Protein AF-A0A1Q7VGU2-F1 (afdb_monomer)

Mean predicted aligned error: 17.63 Å

Secondary structure (DSSP, 8-state):
-----HHHHHHHHHHHHHHHHTTTT-----PPPPPPP----------PPPPP--TTSS-HHHHHHHHHHSTT--HHHHHHHHHT-TTS---S--STTTT----THHHHHHHIIIIIIHHHHHHHHHHHHHHHHHHHHHH-SB--SS---S-EEE-S-HHHHHHHHHHHHHHHHHHHHHHHHHHTTTTHHHHHHHHHHHHHHHHHHHHHHHHHHHHHHHHHHHHHHHGGGGS--TTHHHHHHTGGGTSSSSPPP--SS-HHHHHIIIIIIIIIHHHHHHHHHHHH-TTS---HHHHHHHHHHHHHHHHHHHHHHHHHHHIIIIIBTTHHHHHHHSEEEHHHHHHH-HHHHHHHHTT-S------HHHHHHHHHHHHHHHHHHHHTTSPPPPS---HHHHHHHHHHHHHHHHHHHHHHHHHHHHHHHHHHHHHHHHHHTT------PPPPPPP-----------------------

Sequence (474 aa):
MSMVDSSLVRSAVALLAALSFSLVGANASFAQAPAPNAESSSSSSTQIPTPPRTPENTSPAAEAQRQAEQPFNNAPVWREIRSNMPGTTTTTVVGRETNVLIQPQGQTWRTLRNSDISVFGGWALVVLFLVIATFYWVKGTLALHEPPTGRVILRFTWLDRFIHWSTAITFSILAISGLIMLFGKAVLLPLIGYTLFSWLAVLGKNLHNFAGPLFSLCVLMLFFNFVRDNFPGPGDWQWIRHFGGLISKHEPPSGRFNAGEKLWFWGGASMLGIIVSMSGYVLDFPNFDQSRQTMQIAHVIHSIGAVLFMLGAMGHIYMGTLGMAGAYDAMRTGYVDEEWAREHHAYWYNDVKAGRVPVQEADPRVVRRTFVALMVVASFGLAIAKLPPPPPMDDAAKAAAEEKKAKDAAAAEAAKQLQARIEDKVAARYIAEQKAKGIIVTPQMGPTAGGSTDTSKGLSSQPEKTMGHSPAKK

Structure (mmCIF, N/CA/C/O backbone):
data_AF-A0A1Q7VGU2-F1
#
_entry.id   AF-A0A1Q7VGU2-F1
#
loop_
_atom_site.group_PDB
_atom_site.id
_atom_site.type_symbol
_atom_site.label_atom_id
_atom_site.label_alt_id
_atom_site.label_comp_id
_atom_site.label_asym_id
_atom_site.label_entity_id
_atom_site.label_seq_id
_atom_site.pdbx_PDB_ins_code
_atom_site.Cartn_x
_atom_site.Cartn_y
_atom_site.Cartn_z
_atom_site.occupancy
_atom_site.B_iso_or_equiv
_atom_site.auth_seq_id
_atom_site.auth_comp_id
_atom_site.auth_asym_id
_atom_site.auth_atom_id
_atom_site.pdbx_PDB_model_num
ATOM 1 N N . MET A 1 1 ? -28.842 16.045 10.214 1.00 33.09 1 MET A N 1
ATOM 2 C CA . MET A 1 1 ? -28.609 17.049 9.156 1.00 33.09 1 MET A CA 1
ATOM 3 C C . MET A 1 1 ? -28.121 16.299 7.921 1.00 33.09 1 MET A C 1
ATOM 5 O O . MET A 1 1 ? -27.103 15.636 8.017 1.00 33.09 1 MET A O 1
ATOM 9 N N . SER A 1 2 ? -28.916 16.353 6.845 1.00 34.7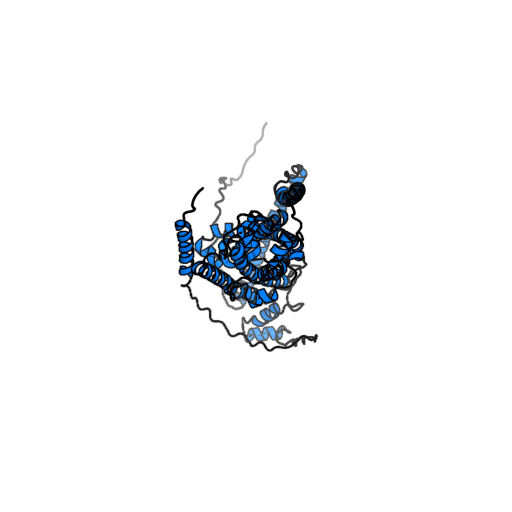2 2 SER A N 1
ATOM 10 C CA . SER A 1 2 ? -28.748 15.740 5.511 1.00 34.72 2 SER A CA 1
ATOM 11 C C . SER A 1 2 ? -28.629 14.206 5.423 1.00 34.72 2 SER A C 1
ATOM 13 O O . SER A 1 2 ? -27.556 13.633 5.599 1.00 34.72 2 SER A O 1
ATOM 15 N N . MET A 1 3 ? -29.753 13.553 5.098 1.00 38.56 3 MET A N 1
ATOM 16 C CA . MET A 1 3 ? -29.785 12.202 4.532 1.00 38.56 3 MET A CA 1
ATOM 17 C C . MET A 1 3 ? -29.084 12.241 3.171 1.00 38.56 3 MET A C 1
ATOM 19 O O . MET A 1 3 ? -29.569 12.886 2.244 1.00 38.56 3 MET A O 1
ATOM 23 N N . VAL A 1 4 ? -27.945 11.564 3.047 1.00 41.25 4 VAL A N 1
ATOM 24 C CA . VAL A 1 4 ? -27.369 11.267 1.734 1.00 41.25 4 VAL A CA 1
ATOM 25 C C . VAL A 1 4 ? -28.285 10.241 1.078 1.00 41.25 4 VAL A C 1
ATOM 27 O O . VAL A 1 4 ? -28.467 9.136 1.586 1.00 41.25 4 VAL A O 1
ATOM 30 N N . ASP A 1 5 ? -28.916 10.658 -0.012 1.00 41.50 5 ASP A N 1
ATOM 31 C CA . ASP A 1 5 ? -29.920 9.900 -0.741 1.00 41.50 5 ASP A CA 1
ATOM 32 C C . ASP A 1 5 ? -29.334 8.561 -1.227 1.00 41.50 5 ASP A C 1
ATOM 34 O O . ASP A 1 5 ? -28.462 8.501 -2.097 1.00 41.50 5 ASP A O 1
ATOM 38 N N . SER A 1 6 ? -29.782 7.460 -0.616 1.00 49.09 6 SER A N 1
ATOM 39 C CA . SER A 1 6 ? -29.300 6.097 -0.891 1.00 49.09 6 SER A CA 1
ATOM 40 C C . SER A 1 6 ? -29.495 5.662 -2.354 1.00 49.09 6 SER A C 1
ATOM 42 O O . SER A 1 6 ? -28.855 4.711 -2.811 1.00 49.09 6 SER A O 1
ATOM 44 N N . SER A 1 7 ? -30.330 6.382 -3.108 1.00 39.56 7 SER A N 1
ATOM 45 C CA . SER A 1 7 ? -30.549 6.195 -4.543 1.00 39.56 7 SER A CA 1
ATOM 46 C C . SER A 1 7 ? -29.338 6.611 -5.394 1.00 39.56 7 SER A C 1
ATOM 48 O O . SER A 1 7 ? -29.015 5.932 -6.371 1.00 39.56 7 SER A O 1
ATOM 50 N N . LEU A 1 8 ? -28.601 7.651 -4.989 1.00 40.78 8 LEU A N 1
ATOM 51 C CA . LEU A 1 8 ? -27.394 8.133 -5.673 1.00 40.78 8 LEU A CA 1
ATOM 52 C C . LEU A 1 8 ? -26.216 7.168 -5.496 1.00 40.78 8 LEU A C 1
ATOM 54 O O . LEU A 1 8 ? -25.493 6.896 -6.452 1.00 40.78 8 LEU A O 1
ATOM 58 N N . VAL A 1 9 ? -26.072 6.576 -4.306 1.00 49.12 9 VAL A N 1
ATOM 59 C CA . VAL A 1 9 ? -25.043 5.556 -4.029 1.00 49.12 9 VAL A CA 1
ATOM 60 C C . VAL A 1 9 ? -25.331 4.270 -4.808 1.00 49.12 9 VAL A C 1
ATOM 62 O O . VAL A 1 9 ? -24.430 3.708 -5.427 1.00 49.12 9 VAL A O 1
ATOM 65 N N . ARG A 1 10 ? -26.598 3.837 -4.860 1.00 45.53 10 ARG A N 1
ATOM 66 C CA . ARG A 1 10 ? -27.017 2.672 -5.660 1.00 45.53 10 ARG A CA 1
ATOM 67 C C . ARG A 1 10 ? -26.816 2.900 -7.160 1.00 45.53 10 ARG A C 1
ATOM 69 O O . ARG A 1 10 ? -26.372 1.989 -7.852 1.00 45.53 10 ARG A O 1
ATOM 76 N N . SER A 1 11 ? -27.063 4.118 -7.643 1.00 41.38 11 SER A N 1
ATOM 77 C CA . SER A 1 11 ? -26.850 4.490 -9.049 1.00 41.38 11 SER A CA 1
ATOM 78 C C . SER A 1 11 ? -25.362 4.567 -9.410 1.00 41.38 11 SER A C 1
ATOM 80 O O . SER A 1 11 ? -24.975 4.107 -10.479 1.00 41.38 11 SER A O 1
ATOM 82 N N . ALA A 1 12 ? -24.507 5.060 -8.507 1.00 40.66 12 ALA A N 1
ATOM 83 C CA . ALA A 1 12 ? -23.056 5.077 -8.700 1.00 40.66 12 ALA A CA 1
ATOM 84 C C . ALA A 1 12 ? -22.450 3.660 -8.721 1.00 40.66 12 ALA A C 1
ATOM 86 O O . ALA A 1 12 ? -21.598 3.366 -9.560 1.00 40.66 12 ALA A O 1
ATOM 87 N N . VAL A 1 13 ? -22.931 2.760 -7.855 1.00 49.84 13 VAL A N 1
ATOM 88 C CA . VAL A 1 13 ? -22.528 1.341 -7.839 1.00 49.84 13 VAL A CA 1
ATOM 89 C C . VAL A 1 13 ? -23.009 0.611 -9.099 1.00 49.84 13 VAL A C 1
ATOM 91 O O . VAL A 1 13 ? -22.247 -0.157 -9.683 1.00 49.84 13 VAL A O 1
ATOM 94 N N . ALA A 1 14 ? -24.226 0.892 -9.576 1.00 40.41 14 ALA A N 1
ATOM 95 C CA . ALA A 1 14 ? -24.746 0.320 -10.819 1.00 40.41 14 ALA A CA 1
ATOM 96 C C . ALA A 1 14 ? -23.993 0.824 -12.066 1.00 40.41 14 ALA A C 1
ATOM 98 O O . ALA A 1 14 ? -23.718 0.039 -12.972 1.00 40.41 14 ALA A O 1
ATOM 99 N N . LEU A 1 15 ? -23.595 2.102 -12.097 1.00 36.03 15 LEU A N 1
ATOM 100 C CA . LEU A 1 15 ? -22.803 2.672 -13.191 1.00 36.03 15 LEU A CA 1
ATOM 101 C C . LEU A 1 15 ? -21.383 2.074 -13.233 1.00 36.03 15 LEU A C 1
ATOM 103 O O . LEU A 1 15 ? -20.884 1.746 -14.308 1.00 36.03 15 LEU A O 1
ATOM 107 N N . LEU A 1 16 ? -20.762 1.847 -12.069 1.00 41.06 16 LEU A N 1
ATOM 108 C CA . LEU A 1 16 ? -19.465 1.164 -11.949 1.00 41.06 16 LEU A CA 1
ATOM 109 C C . LEU A 1 16 ? -19.549 -0.325 -12.333 1.00 41.06 16 LEU A C 1
ATOM 111 O O . LEU A 1 16 ? -18.651 -0.840 -13.002 1.00 41.06 16 LEU A O 1
ATOM 115 N N . ALA A 1 17 ? -20.644 -1.010 -11.994 1.00 38.41 17 ALA A N 1
ATOM 116 C CA . ALA A 1 17 ? -20.893 -2.388 -12.421 1.00 38.41 17 ALA A CA 1
ATOM 117 C C . ALA A 1 17 ? -21.135 -2.498 -13.942 1.00 38.41 17 ALA A C 1
ATOM 119 O O . ALA A 1 17 ? -20.629 -3.421 -14.579 1.00 38.41 17 ALA A O 1
ATOM 120 N N . ALA A 1 18 ? -21.825 -1.528 -14.552 1.00 34.69 18 ALA A N 1
ATOM 121 C CA . ALA A 1 18 ? -22.058 -1.488 -15.999 1.00 34.69 18 ALA A CA 1
ATOM 122 C C . ALA A 1 18 ? -20.774 -1.209 -16.806 1.00 34.69 18 ALA A C 1
ATOM 124 O O . ALA A 1 18 ? -20.560 -1.806 -17.861 1.00 34.69 18 ALA A O 1
ATOM 125 N N . LEU A 1 19 ? -19.867 -0.374 -16.284 1.00 36.09 19 LEU A N 1
ATOM 126 C CA . LEU A 1 19 ? -18.527 -0.174 -16.858 1.00 36.09 19 LEU A CA 1
ATOM 127 C C . LEU A 1 19 ? -17.636 -1.424 -16.748 1.00 36.09 19 LEU A C 1
ATOM 129 O O . LEU A 1 19 ? -16.747 -1.614 -17.576 1.00 36.09 19 LEU A O 1
ATOM 133 N N . SER A 1 20 ? -17.911 -2.305 -15.783 1.00 38.78 20 SER A N 1
ATOM 134 C CA . SER A 1 20 ? -17.194 -3.575 -15.596 1.00 38.78 20 SER A CA 1
ATOM 135 C C . SER A 1 20 ? -17.646 -4.664 -16.581 1.00 38.78 20 SER A C 1
ATOM 137 O O . SER A 1 20 ? -16.865 -5.549 -16.923 1.00 38.78 20 SER A O 1
ATOM 139 N N . PHE A 1 21 ? -18.890 -4.598 -17.070 1.00 33.72 21 PHE A N 1
ATOM 140 C CA . PHE A 1 21 ? -19.467 -5.621 -17.953 1.00 33.72 21 PHE A CA 1
ATOM 141 C C . PHE A 1 21 ? -19.114 -5.433 -19.438 1.00 33.72 21 PHE A C 1
ATOM 143 O O . PHE A 1 21 ? -19.123 -6.394 -20.205 1.00 33.72 21 PHE A O 1
ATOM 150 N N . SER A 1 22 ? -18.719 -4.225 -19.846 1.00 31.89 22 SER A N 1
ATOM 151 C CA . SER A 1 22 ? -18.336 -3.926 -21.236 1.00 31.89 22 SER A CA 1
ATOM 152 C C . SER A 1 22 ? -16.909 -4.367 -21.605 1.00 31.89 22 SER A C 1
ATOM 154 O O . SER A 1 22 ? -16.522 -4.265 -22.766 1.00 31.89 22 SER A O 1
ATOM 156 N N . LEU A 1 23 ? -16.122 -4.888 -20.651 1.00 36.41 23 LEU A N 1
ATOM 157 C CA . LEU A 1 23 ? -14.747 -5.361 -20.885 1.00 36.41 23 LEU A CA 1
ATOM 158 C C . LEU A 1 23 ? -14.625 -6.878 -21.133 1.00 36.41 23 LEU A C 1
ATOM 160 O O . LEU A 1 23 ? -13.518 -7.382 -21.297 1.00 36.41 23 LEU A O 1
ATOM 164 N N . VAL A 1 24 ? -15.741 -7.612 -21.195 1.00 37.97 24 VAL A N 1
ATOM 165 C CA . VAL A 1 24 ? -15.755 -9.079 -21.396 1.00 37.97 24 VAL A CA 1
ATOM 166 C C . VAL A 1 24 ? -15.668 -9.477 -22.890 1.00 37.97 24 VAL A C 1
ATOM 168 O O . VAL A 1 24 ? -15.544 -10.650 -23.225 1.00 37.97 24 VAL A O 1
ATOM 171 N N . GLY A 1 25 ? -15.671 -8.512 -23.818 1.00 30.89 25 GLY A N 1
ATOM 172 C CA . GLY A 1 25 ? -15.822 -8.764 -25.260 1.00 30.89 25 GLY A CA 1
ATOM 173 C C . GLY A 1 25 ? -14.557 -8.870 -26.125 1.00 30.89 25 GLY A C 1
ATOM 174 O O . GLY A 1 25 ? -14.699 -8.999 -27.337 1.00 30.89 25 GLY A O 1
ATOM 175 N N . ALA A 1 26 ? -13.337 -8.810 -25.581 1.00 28.91 26 ALA A N 1
ATOM 176 C CA . ALA A 1 26 ? -12.110 -8.809 -26.393 1.00 28.91 26 ALA A CA 1
ATOM 177 C C . ALA A 1 26 ? -11.169 -9.977 -26.050 1.00 28.91 26 ALA A C 1
ATOM 179 O O . ALA A 1 26 ? -10.075 -9.789 -25.524 1.00 28.91 26 ALA A O 1
ATOM 180 N N . ASN A 1 27 ? -11.590 -11.202 -26.374 1.00 32.66 27 ASN A N 1
ATOM 181 C CA . ASN A 1 27 ? -10.693 -12.356 -26.426 1.00 32.66 27 ASN A CA 1
ATOM 182 C C . ASN A 1 27 ? -9.831 -12.276 -27.694 1.00 32.66 27 ASN A C 1
ATOM 184 O O . ASN A 1 27 ? -10.250 -12.712 -28.764 1.00 32.66 27 ASN A O 1
ATOM 188 N N . ALA A 1 28 ? -8.616 -11.742 -27.577 1.00 30.23 28 ALA A N 1
ATOM 189 C CA . ALA A 1 28 ? -7.559 -11.994 -28.551 1.00 30.23 28 ALA A CA 1
ATOM 190 C C . ALA A 1 28 ? -6.714 -13.170 -28.048 1.00 30.23 28 ALA A C 1
ATOM 192 O O . ALA A 1 28 ? -5.918 -13.037 -27.119 1.00 30.23 28 ALA A O 1
ATOM 193 N N . SER A 1 29 ? -6.927 -14.340 -28.648 1.00 29.83 29 SER A N 1
ATOM 194 C CA . SER A 1 29 ? -6.096 -15.525 -28.461 1.00 29.83 29 SER A CA 1
ATOM 195 C C . SER A 1 29 ? -4.647 -15.217 -28.847 1.00 29.83 29 SER A C 1
ATOM 197 O O . SER A 1 29 ? -4.351 -14.998 -30.019 1.00 29.83 29 SER A O 1
ATOM 199 N N . PHE A 1 30 ? -3.733 -15.245 -27.879 1.00 31.59 30 PHE A N 1
ATOM 200 C CA . PHE A 1 30 ? -2.300 -15.335 -28.149 1.00 31.59 30 PHE A CA 1
ATOM 201 C C . PHE A 1 30 ? -1.831 -16.740 -27.783 1.00 31.59 30 PHE A C 1
ATOM 203 O O . PHE A 1 30 ? -1.809 -17.125 -26.617 1.00 31.59 30 PHE A O 1
ATOM 210 N N . ALA A 1 31 ? -1.512 -17.521 -28.815 1.00 27.08 31 ALA A N 1
ATOM 211 C CA . ALA A 1 31 ? -0.966 -18.861 -28.687 1.00 27.08 31 ALA A CA 1
ATOM 212 C C . ALA A 1 31 ? 0.393 -18.817 -27.968 1.00 27.08 31 ALA A C 1
ATOM 214 O O . ALA A 1 31 ? 1.316 -18.114 -28.381 1.00 27.08 31 ALA A O 1
ATOM 215 N N . GLN A 1 32 ? 0.496 -19.581 -26.886 1.00 28.17 32 GLN A N 1
ATOM 216 C CA . GLN A 1 32 ? 1.708 -19.780 -26.105 1.00 28.17 32 GLN A CA 1
ATOM 217 C C . GLN A 1 32 ? 2.558 -20.871 -26.765 1.00 28.17 32 GLN A C 1
ATOM 219 O O . GLN A 1 32 ? 2.088 -21.989 -26.967 1.00 28.17 32 GLN A O 1
ATOM 224 N N . ALA A 1 33 ? 3.806 -20.557 -27.118 1.00 26.58 33 ALA A N 1
ATOM 225 C CA . ALA A 1 33 ? 4.782 -21.585 -27.477 1.00 26.58 33 ALA A CA 1
ATOM 226 C C . ALA A 1 33 ? 5.185 -22.378 -26.213 1.00 26.58 33 ALA A C 1
ATOM 228 O O . ALA A 1 33 ? 5.214 -21.788 -25.126 1.00 26.58 33 ALA A O 1
ATOM 229 N N . PRO A 1 34 ? 5.495 -23.686 -26.311 1.00 28.33 34 PRO A N 1
ATOM 230 C CA . PRO A 1 34 ? 5.718 -24.521 -25.136 1.00 28.33 34 PRO A CA 1
ATOM 231 C C . PRO A 1 34 ? 7.007 -24.113 -24.417 1.00 28.33 34 PRO A C 1
ATOM 233 O O . PRO A 1 34 ? 8.055 -23.951 -25.044 1.00 28.33 34 PRO A O 1
ATOM 236 N N . ALA A 1 35 ? 6.932 -23.972 -23.095 1.00 28.20 35 ALA A N 1
ATOM 237 C CA . ALA A 1 35 ? 8.102 -23.827 -22.238 1.00 28.20 35 ALA A CA 1
ATOM 238 C C . ALA A 1 35 ? 8.867 -25.164 -22.157 1.00 28.20 35 ALA A C 1
ATOM 240 O O . ALA A 1 35 ? 8.226 -26.211 -22.042 1.00 28.20 35 ALA A O 1
ATOM 241 N N . PRO A 1 36 ? 10.212 -25.171 -22.186 1.00 31.72 36 PRO A N 1
ATOM 242 C CA . PRO A 1 36 ? 10.970 -26.374 -21.881 1.00 31.72 36 PRO A CA 1
ATOM 243 C C . PRO A 1 36 ? 10.947 -26.648 -20.369 1.00 31.72 36 PRO A C 1
ATOM 245 O O . PRO A 1 36 ? 11.027 -25.731 -19.550 1.00 31.72 36 PRO A O 1
ATOM 248 N N . ASN A 1 37 ? 10.805 -27.930 -20.036 1.00 31.30 37 ASN A N 1
ATOM 249 C CA . ASN A 1 37 ? 10.629 -28.478 -18.693 1.00 31.30 37 ASN A CA 1
ATOM 250 C C . ASN A 1 37 ? 11.722 -28.038 -17.706 1.00 31.30 37 ASN A C 1
ATOM 252 O O . ASN A 1 37 ? 12.911 -28.067 -18.018 1.00 31.30 37 ASN A O 1
ATOM 256 N N . ALA A 1 38 ? 11.300 -27.693 -16.489 1.00 29.03 38 ALA A N 1
ATOM 257 C CA . ALA A 1 38 ? 12.180 -27.477 -15.351 1.00 29.03 38 ALA A CA 1
ATOM 258 C C . ALA A 1 38 ? 12.454 -28.816 -14.652 1.00 29.03 38 ALA A C 1
ATOM 260 O O . ALA A 1 38 ? 11.557 -29.381 -14.027 1.00 29.03 38 ALA A O 1
ATOM 261 N N . GLU A 1 39 ? 13.692 -29.300 -14.726 1.00 27.50 39 GLU A N 1
ATOM 262 C CA . GLU A 1 39 ? 14.212 -30.272 -13.764 1.00 27.50 39 GLU A CA 1
ATOM 263 C C . GLU A 1 39 ? 14.923 -29.537 -12.624 1.00 27.50 39 GLU A C 1
ATOM 265 O O . GLU A 1 39 ? 15.726 -28.623 -12.823 1.00 27.50 39 GLU A O 1
ATOM 270 N N . SER A 1 40 ? 14.582 -29.941 -11.406 1.00 35.59 40 SER A N 1
ATOM 271 C CA . SER A 1 40 ? 15.154 -29.482 -10.148 1.00 35.59 40 SER A CA 1
ATOM 272 C C . SER A 1 40 ? 16.602 -29.943 -9.982 1.00 35.59 40 SER A C 1
ATOM 274 O O . SER A 1 40 ? 16.865 -31.141 -10.068 1.00 35.59 40 SER A O 1
ATOM 276 N N . SER A 1 41 ? 17.515 -29.054 -9.588 1.00 28.73 41 SER A N 1
ATOM 277 C CA . SER A 1 41 ? 18.634 -29.458 -8.730 1.00 28.73 41 SER A CA 1
ATOM 278 C C . SER A 1 41 ? 19.204 -28.303 -7.904 1.00 28.73 41 SER A C 1
ATOM 280 O O . SER A 1 41 ? 19.129 -27.125 -8.244 1.00 28.73 41 SER A O 1
ATOM 282 N N . SER A 1 42 ? 19.674 -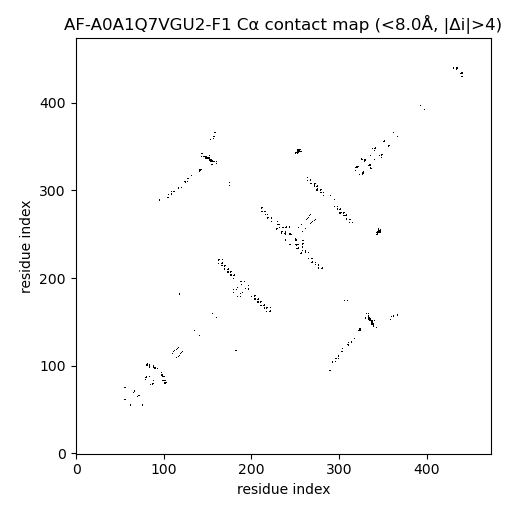28.715 -6.736 1.00 27.38 42 SER A N 1
ATOM 283 C CA . SER A 1 42 ? 20.076 -27.998 -5.537 1.00 27.38 42 SER A CA 1
ATOM 284 C C . SER A 1 42 ? 21.357 -27.173 -5.658 1.00 27.38 42 SER A C 1
ATOM 286 O O . SER A 1 42 ? 22.243 -27.453 -6.457 1.00 27.38 42 SER A O 1
ATOM 288 N N . SER A 1 43 ? 21.483 -26.222 -4.736 1.00 36.12 43 SER A N 1
ATOM 289 C CA . SER A 1 43 ? 22.690 -25.474 -4.395 1.00 36.12 43 SER A CA 1
ATOM 290 C C . SER A 1 43 ? 23.914 -26.359 -4.118 1.00 36.12 43 SER A C 1
ATOM 292 O O . SER A 1 43 ? 23.955 -27.071 -3.114 1.00 36.12 43 SER A O 1
ATOM 294 N N . SER A 1 44 ? 24.957 -26.204 -4.928 1.00 27.06 44 SER A N 1
ATOM 295 C CA . SER A 1 44 ? 26.351 -26.422 -4.536 1.00 27.06 44 SER A CA 1
ATOM 296 C C . SER A 1 44 ? 27.267 -25.657 -5.492 1.00 27.06 44 SER A C 1
ATOM 298 O O . SER A 1 44 ? 27.100 -25.671 -6.709 1.00 27.06 44 SER A O 1
ATOM 300 N N . SER A 1 45 ? 28.228 -24.931 -4.925 1.00 38.62 45 SER A N 1
ATOM 301 C CA . SER A 1 45 ? 29.287 -24.246 -5.657 1.00 38.62 45 SER A CA 1
ATOM 302 C C . SER A 1 45 ? 30.080 -25.256 -6.484 1.00 38.62 45 SER A C 1
ATOM 304 O O . SER A 1 45 ? 30.894 -26.004 -5.950 1.00 38.62 45 SER A O 1
ATOM 306 N N . THR A 1 46 ? 29.844 -25.286 -7.787 1.00 28.30 46 THR A N 1
ATOM 307 C CA . THR A 1 46 ? 30.714 -25.941 -8.762 1.00 28.30 46 THR A CA 1
ATOM 308 C C . THR A 1 46 ? 30.846 -24.971 -9.923 1.00 28.30 46 THR A C 1
ATOM 310 O O . THR A 1 46 ? 29.841 -24.441 -10.396 1.00 28.30 46 THR A O 1
ATOM 313 N N . GLN A 1 47 ? 32.083 -24.676 -10.330 1.00 33.38 47 GLN A N 1
ATOM 314 C CA . GLN A 1 47 ? 32.367 -23.974 -11.579 1.00 33.38 47 GLN A CA 1
ATOM 315 C C . GLN A 1 47 ? 31.487 -24.568 -12.679 1.00 33.38 47 GLN A C 1
ATOM 317 O O . GLN A 1 47 ? 31.651 -25.732 -13.040 1.00 33.38 47 GLN A O 1
ATOM 322 N N . ILE A 1 48 ? 30.544 -23.777 -13.192 1.00 30.97 48 ILE A N 1
ATOM 323 C CA . ILE A 1 48 ? 29.813 -24.153 -14.397 1.00 30.97 48 ILE A CA 1
ATOM 324 C C . ILE A 1 48 ? 30.874 -24.228 -15.502 1.00 30.97 48 ILE A C 1
ATOM 326 O O . ILE A 1 48 ? 31.582 -23.234 -15.708 1.00 30.97 48 ILE A O 1
ATOM 330 N N . PRO A 1 49 ? 31.047 -25.380 -16.172 1.00 35.41 49 PRO A N 1
ATOM 331 C CA . PRO A 1 49 ? 32.051 -25.524 -17.208 1.00 35.41 49 PRO A CA 1
ATOM 332 C C . PRO A 1 49 ? 31.799 -24.468 -18.275 1.00 35.41 49 PRO A C 1
ATOM 334 O O . PRO A 1 49 ? 30.678 -24.310 -18.761 1.00 35.41 49 PRO A O 1
ATOM 337 N N . THR A 1 50 ? 32.848 -23.737 -18.635 1.00 42.16 50 THR A N 1
ATOM 338 C CA . THR A 1 50 ? 32.858 -22.913 -19.838 1.00 42.16 50 THR A CA 1
ATOM 339 C C . THR A 1 50 ? 32.386 -23.799 -20.995 1.00 42.16 50 THR A C 1
ATOM 341 O O . THR A 1 50 ? 33.012 -24.839 -21.221 1.00 42.16 50 THR A O 1
ATOM 344 N N . PRO A 1 51 ? 31.305 -23.465 -21.728 1.00 37.25 51 PRO A N 1
ATOM 345 C CA . PRO A 1 51 ? 31.056 -24.160 -22.978 1.00 37.25 51 PRO A CA 1
ATOM 346 C C . PRO A 1 51 ? 32.311 -23.980 -23.848 1.00 37.25 51 PRO A C 1
ATOM 348 O O . PRO A 1 51 ? 32.870 -22.876 -23.876 1.00 37.25 51 PRO A O 1
ATOM 351 N N . PRO A 1 52 ? 32.811 -25.038 -24.507 1.00 36.50 52 PRO A N 1
ATOM 352 C CA . PRO A 1 52 ? 34.009 -24.931 -25.325 1.00 36.50 52 PRO A CA 1
ATOM 353 C C . PRO A 1 52 ? 33.811 -23.821 -26.356 1.00 36.50 52 PRO A C 1
ATOM 355 O O . PRO A 1 52 ? 32.726 -23.705 -26.929 1.00 36.50 52 PRO A O 1
ATOM 358 N N . ARG A 1 53 ? 34.856 -23.026 -26.621 1.00 43.44 53 ARG A N 1
ATOM 359 C CA . ARG A 1 53 ? 34.900 -22.173 -27.815 1.00 43.44 53 ARG A CA 1
ATOM 360 C C . ARG A 1 53 ? 34.658 -23.078 -29.022 1.00 43.44 53 ARG A C 1
ATOM 362 O O . ARG A 1 53 ? 35.540 -23.847 -29.395 1.00 43.44 53 ARG A O 1
ATOM 369 N N . THR A 1 54 ? 33.462 -23.048 -29.596 1.00 41.50 54 THR A N 1
ATOM 370 C CA . THR A 1 54 ? 33.176 -23.807 -30.808 1.00 41.50 54 THR A CA 1
ATOM 371 C C . THR A 1 54 ? 33.876 -23.141 -31.999 1.00 41.50 54 THR A C 1
ATOM 373 O O . THR A 1 54 ? 34.021 -21.916 -32.023 1.00 41.50 54 THR A O 1
ATOM 376 N N . PRO A 1 55 ? 34.299 -23.919 -33.012 1.00 45.75 55 PRO A N 1
ATOM 377 C CA . PRO A 1 55 ? 34.964 -23.412 -34.220 1.00 45.75 55 PRO A CA 1
ATOM 378 C C . PRO A 1 55 ? 34.094 -22.466 -35.071 1.00 45.75 55 PRO A C 1
ATOM 380 O O . PRO A 1 55 ? 34.550 -21.952 -36.088 1.00 45.75 55 PRO A O 1
ATOM 383 N N . GLU A 1 56 ? 32.849 -22.204 -34.663 1.00 46.34 56 GLU A N 1
ATOM 384 C CA . GLU A 1 56 ? 31.934 -21.320 -35.376 1.00 46.34 56 GLU A CA 1
ATOM 385 C C . GLU A 1 56 ? 32.386 -19.849 -35.407 1.00 46.34 56 GLU A C 1
ATOM 387 O O . GLU A 1 56 ? 32.018 -19.189 -36.355 1.00 46.34 56 GLU A O 1
ATOM 392 N N . ASN A 1 57 ? 33.207 -19.294 -34.506 1.00 50.56 57 ASN A N 1
ATOM 393 C CA . ASN A 1 57 ? 33.514 -17.838 -34.541 1.00 50.56 57 ASN A CA 1
ATOM 394 C C . ASN A 1 57 ? 35.006 -17.461 -34.452 1.00 50.56 57 ASN A C 1
ATOM 396 O O . ASN A 1 57 ? 35.334 -16.320 -34.149 1.00 50.56 57 ASN A O 1
ATOM 400 N N . THR A 1 58 ? 35.941 -18.377 -34.712 1.00 54.75 58 THR A N 1
ATOM 401 C CA . THR A 1 58 ? 37.366 -18.124 -34.411 1.00 54.75 58 THR A CA 1
ATOM 402 C C . THR A 1 58 ? 38.262 -17.754 -35.591 1.00 54.75 58 THR A C 1
ATOM 404 O O . THR A 1 58 ? 39.409 -17.382 -35.345 1.00 54.75 58 THR A O 1
ATOM 407 N N . SER A 1 59 ? 37.806 -17.798 -36.852 1.00 61.91 59 SER A N 1
ATOM 408 C CA . SER A 1 59 ? 38.647 -17.346 -37.972 1.00 61.91 59 SER A CA 1
ATOM 409 C C . SER A 1 59 ? 37.878 -16.581 -39.057 1.00 61.91 59 SER A C 1
ATOM 411 O O . SER A 1 59 ? 36.777 -16.994 -39.433 1.00 61.91 59 SER A O 1
ATOM 413 N N . PRO A 1 60 ? 38.480 -15.518 -39.635 1.00 63.38 60 PRO A N 1
ATOM 414 C CA . PRO A 1 60 ? 37.942 -14.840 -40.816 1.00 63.38 60 PRO A CA 1
ATOM 415 C C . PRO A 1 60 ? 37.627 -15.799 -41.976 1.00 63.38 60 PRO A C 1
ATOM 417 O O . PRO A 1 60 ? 36.708 -15.555 -42.751 1.00 63.38 60 PRO A O 1
ATOM 420 N N . ALA A 1 61 ? 38.354 -16.918 -42.074 1.00 67.12 61 ALA A N 1
ATOM 421 C CA . ALA A 1 61 ? 38.123 -17.955 -43.076 1.00 67.12 61 ALA A CA 1
ATOM 422 C C . ALA A 1 61 ? 36.826 -18.746 -42.826 1.00 67.12 61 ALA A C 1
ATOM 424 O O . ALA A 1 61 ? 36.063 -18.981 -43.760 1.00 67.12 61 ALA A O 1
ATOM 425 N N . ALA A 1 62 ? 36.539 -19.113 -41.573 1.00 68.06 62 ALA A N 1
ATOM 426 C CA . ALA A 1 62 ? 35.297 -19.795 -41.213 1.00 68.06 62 ALA A CA 1
ATOM 427 C C . ALA A 1 62 ? 34.074 -18.882 -41.406 1.00 68.06 62 ALA A C 1
ATOM 429 O O . ALA A 1 62 ? 33.014 -19.340 -41.833 1.00 68.06 62 ALA A O 1
ATOM 430 N N . GLU A 1 63 ? 34.221 -17.583 -41.132 1.00 68.56 63 GLU A N 1
ATOM 431 C CA . GLU A 1 63 ? 33.170 -16.594 -41.380 1.00 68.56 63 GLU A CA 1
ATOM 432 C C . GLU A 1 63 ? 32.925 -16.371 -42.879 1.00 68.56 63 GLU A C 1
ATOM 434 O O . GLU A 1 63 ? 31.772 -16.372 -43.313 1.00 68.56 63 GLU A O 1
ATOM 439 N N . ALA A 1 64 ? 33.988 -16.278 -43.685 1.00 71.62 64 ALA A N 1
ATOM 440 C CA . ALA A 1 64 ? 33.887 -16.175 -45.141 1.00 71.62 64 ALA A CA 1
ATOM 441 C C . ALA A 1 64 ? 33.201 -17.401 -45.767 1.00 71.62 64 ALA A C 1
ATOM 443 O O . ALA A 1 64 ? 32.323 -17.247 -46.617 1.00 71.62 64 ALA A O 1
ATOM 444 N N . GLN A 1 65 ? 33.541 -18.611 -45.311 1.00 75.31 65 GLN A N 1
ATOM 445 C CA . GLN A 1 65 ? 32.904 -19.840 -45.788 1.00 75.31 65 GLN A CA 1
ATOM 446 C C . GLN A 1 65 ? 31.412 -19.888 -45.427 1.00 75.31 65 GLN A C 1
ATOM 448 O O . GLN A 1 65 ? 30.581 -20.211 -46.274 1.00 75.31 65 GLN A O 1
ATOM 453 N N . ARG A 1 66 ? 31.034 -19.474 -44.212 1.00 71.56 66 ARG A N 1
ATOM 454 C CA . ARG A 1 66 ? 29.616 -19.380 -43.834 1.00 71.56 66 ARG A CA 1
ATOM 455 C C . ARG A 1 66 ? 28.844 -18.358 -44.648 1.00 71.56 66 ARG A C 1
ATOM 457 O O . ARG A 1 66 ? 27.698 -18.623 -44.983 1.00 71.56 66 ARG A O 1
ATOM 464 N N . GLN A 1 67 ? 29.428 -17.203 -44.961 1.00 77.69 67 GLN A N 1
ATOM 465 C CA . GLN A 1 67 ? 28.747 -16.224 -45.812 1.00 77.69 67 GLN A CA 1
ATOM 466 C C . GLN A 1 67 ? 28.548 -16.737 -47.244 1.00 77.69 67 GLN A C 1
ATOM 468 O O . GLN A 1 67 ? 27.594 -16.318 -47.897 1.00 77.69 67 GLN A O 1
ATOM 473 N N . ALA A 1 68 ? 29.404 -17.653 -47.712 1.00 81.75 68 ALA A N 1
ATOM 474 C CA . ALA A 1 68 ? 29.229 -18.329 -48.994 1.00 81.75 68 ALA A CA 1
ATOM 475 C C . ALA A 1 68 ? 28.099 -19.378 -48.957 1.00 81.75 68 ALA A C 1
ATOM 477 O O . ALA A 1 68 ? 27.314 -19.452 -49.898 1.00 81.75 68 ALA A O 1
ATOM 478 N N . GLU A 1 69 ? 27.986 -20.161 -47.878 1.00 84.94 69 GLU A N 1
ATOM 479 C CA . GLU A 1 69 ? 26.961 -21.212 -47.732 1.00 84.94 69 GLU A CA 1
ATOM 480 C C . GLU A 1 69 ? 25.589 -20.672 -47.281 1.00 84.94 69 GLU A C 1
ATOM 482 O O . GLU A 1 69 ? 24.545 -21.174 -47.694 1.00 84.94 69 GLU A O 1
ATOM 487 N N . GLN A 1 70 ? 25.576 -19.649 -46.424 1.00 81.50 70 GLN A N 1
ATOM 488 C CA . GLN A 1 70 ? 24.385 -19.042 -45.823 1.00 81.50 70 GLN A CA 1
ATOM 489 C C . GLN A 1 70 ? 24.475 -17.510 -45.888 1.00 81.50 70 GLN A C 1
ATOM 491 O O . GLN A 1 70 ? 24.674 -16.840 -44.863 1.00 81.50 70 GLN A O 1
ATOM 496 N N . PRO A 1 71 ? 24.333 -16.922 -47.089 1.00 78.56 71 PRO A N 1
ATOM 497 C CA . PRO A 1 71 ? 24.399 -15.479 -47.249 1.00 78.56 71 PRO A CA 1
ATOM 498 C C . PRO A 1 71 ? 23.345 -14.791 -46.368 1.00 78.56 71 PRO A C 1
ATOM 500 O O . PRO A 1 71 ? 22.205 -15.240 -46.260 1.00 78.56 71 PRO A O 1
ATOM 503 N N . PHE A 1 72 ? 23.744 -13.688 -45.728 1.00 79.19 72 PHE A N 1
ATOM 504 C CA . PHE A 1 72 ? 22.929 -12.867 -44.814 1.00 79.19 72 PHE A CA 1
ATOM 505 C C . PHE A 1 72 ? 22.569 -13.485 -43.449 1.00 79.19 72 PHE A C 1
ATOM 507 O O . PHE A 1 72 ? 21.896 -12.823 -42.655 1.00 79.19 72 PHE A O 1
ATOM 514 N N . ASN A 1 73 ? 23.047 -14.687 -43.109 1.00 80.75 73 ASN A N 1
ATOM 515 C CA . ASN A 1 73 ? 22.838 -15.242 -41.771 1.00 80.75 73 ASN A CA 1
ATOM 516 C C . ASN A 1 73 ? 23.780 -14.599 -40.732 1.00 80.75 73 ASN A C 1
ATOM 518 O O . ASN A 1 73 ? 24.941 -14.975 -40.593 1.00 80.75 73 ASN A O 1
ATOM 522 N N . ASN A 1 74 ? 23.257 -13.653 -39.952 1.00 80.88 74 ASN A N 1
ATOM 523 C CA . ASN A 1 74 ? 23.966 -12.997 -38.847 1.00 80.88 74 ASN A CA 1
ATOM 524 C C . ASN A 1 74 ? 23.672 -13.624 -37.468 1.00 80.88 74 ASN A C 1
ATOM 526 O O . ASN A 1 74 ? 24.028 -13.045 -36.438 1.00 80.88 74 ASN A O 1
ATOM 530 N N . ALA A 1 75 ? 23.034 -14.799 -37.408 1.00 81.38 75 ALA A N 1
ATOM 531 C CA . ALA A 1 75 ? 22.699 -15.456 -36.146 1.00 81.38 75 ALA A CA 1
ATOM 532 C C . ALA A 1 75 ? 23.915 -15.700 -35.225 1.00 81.38 75 ALA A C 1
ATOM 534 O O . ALA A 1 75 ? 23.757 -15.481 -34.020 1.00 81.38 75 ALA A O 1
ATOM 535 N N . PRO A 1 76 ? 25.111 -16.089 -35.723 1.00 78.50 76 PRO A N 1
ATOM 536 C CA . PRO A 1 76 ? 26.303 -16.231 -34.881 1.00 78.50 76 PRO A CA 1
ATOM 537 C C . PRO A 1 76 ? 26.728 -14.911 -34.226 1.00 78.50 76 PRO A C 1
ATOM 539 O O . PRO A 1 76 ? 26.955 -14.881 -33.019 1.00 78.50 76 PRO A O 1
ATOM 542 N N . VAL A 1 77 ? 26.722 -13.808 -34.983 1.00 79.25 77 VAL A N 1
ATOM 543 C CA . VAL A 1 77 ? 27.029 -12.457 -34.477 1.00 79.25 77 VAL A CA 1
ATOM 544 C C . VAL A 1 77 ? 26.055 -12.069 -33.363 1.00 79.25 77 VAL A C 1
ATOM 546 O O . VAL A 1 77 ? 26.461 -11.668 -32.277 1.00 79.25 77 VAL A O 1
ATOM 549 N N . TRP A 1 78 ? 24.749 -12.264 -33.567 1.00 81.94 78 TRP A N 1
ATOM 550 C CA . TRP A 1 78 ? 23.752 -11.958 -32.533 1.00 81.94 78 TRP A CA 1
ATOM 551 C C . TRP A 1 78 ? 23.781 -12.910 -31.338 1.00 81.94 78 TRP A C 1
ATOM 553 O O . TRP A 1 78 ? 23.283 -12.559 -30.266 1.00 81.94 78 TRP A O 1
ATOM 563 N N . ARG A 1 79 ? 24.292 -14.133 -31.502 1.00 82.81 79 ARG A N 1
ATOM 564 C CA . ARG A 1 79 ? 24.498 -15.077 -30.396 1.00 82.81 79 ARG A CA 1
ATOM 565 C C . ARG A 1 79 ? 25.660 -14.611 -29.524 1.00 82.81 79 ARG A C 1
ATOM 567 O O . ARG A 1 79 ? 25.527 -14.591 -28.306 1.00 82.81 79 ARG A O 1
ATOM 574 N N . GLU A 1 80 ? 26.734 -14.158 -30.156 1.00 79.06 80 GLU A N 1
ATOM 575 C CA . GLU A 1 80 ? 27.897 -13.578 -29.496 1.00 79.06 80 GLU A CA 1
ATOM 576 C C . GLU A 1 80 ? 27.548 -12.273 -28.766 1.00 79.06 80 GLU A C 1
ATOM 578 O O . GLU A 1 80 ? 27.774 -12.176 -27.561 1.00 79.06 80 GLU A O 1
ATOM 583 N N . ILE A 1 81 ? 26.854 -11.333 -29.417 1.00 82.44 81 ILE A N 1
ATOM 584 C CA . ILE A 1 81 ? 26.386 -10.091 -28.774 1.00 82.44 81 ILE A CA 1
ATOM 585 C C . ILE A 1 81 ? 25.482 -10.385 -27.562 1.00 82.44 81 ILE A C 1
ATOM 587 O O . ILE A 1 81 ? 25.594 -9.724 -26.532 1.00 82.44 81 ILE A O 1
ATOM 591 N N . ARG A 1 82 ? 24.589 -11.384 -27.649 1.00 83.94 82 ARG A N 1
ATOM 592 C CA . ARG A 1 82 ? 23.710 -11.784 -26.529 1.00 83.94 82 ARG A CA 1
ATOM 593 C C . ARG A 1 82 ? 24.441 -12.501 -25.397 1.00 83.94 82 ARG A C 1
ATOM 595 O O . ARG A 1 82 ? 23.909 -12.547 -24.290 1.00 83.94 82 ARG A O 1
ATOM 602 N N . SER A 1 83 ? 25.610 -13.077 -25.671 1.00 79.25 83 SER A N 1
ATOM 603 C CA . SER A 1 83 ? 26.392 -13.815 -24.678 1.00 79.25 83 SER A CA 1
ATOM 604 C C . SER A 1 83 ? 27.030 -12.901 -23.632 1.00 79.25 83 SER A C 1
ATOM 606 O O . SER A 1 83 ? 27.309 -13.361 -22.527 1.00 79.25 83 SER A O 1
ATOM 608 N N . ASN A 1 84 ? 27.215 -11.613 -23.957 1.00 77.69 84 ASN A N 1
ATOM 609 C CA . ASN A 1 84 ? 27.893 -10.626 -23.112 1.00 77.69 84 ASN A CA 1
ATOM 610 C C . ASN A 1 84 ? 29.286 -11.095 -22.635 1.00 77.69 84 ASN A C 1
ATOM 612 O O . ASN A 1 84 ? 29.719 -10.742 -21.536 1.00 77.69 84 ASN A O 1
ATOM 616 N N . MET A 1 85 ? 29.985 -11.916 -23.428 1.00 74.75 85 MET A N 1
ATOM 617 C CA . MET A 1 85 ? 31.330 -12.369 -23.081 1.00 74.75 85 MET A CA 1
ATOM 618 C C . MET A 1 85 ? 32.323 -11.192 -23.108 1.00 74.75 85 MET A C 1
ATOM 620 O O . MET A 1 85 ? 32.260 -10.335 -23.993 1.00 74.75 85 MET A O 1
ATOM 624 N N . PRO A 1 86 ? 33.281 -11.122 -22.166 1.00 68.75 86 PRO A N 1
ATOM 625 C CA . PRO A 1 86 ? 34.314 -10.094 -22.207 1.00 68.75 86 PRO A CA 1
ATOM 626 C C . PRO A 1 86 ? 35.072 -10.109 -23.544 1.00 68.75 86 PRO A C 1
ATOM 628 O O . PRO A 1 86 ? 35.606 -11.140 -23.946 1.00 68.75 86 PRO A O 1
ATOM 631 N N . GLY A 1 87 ? 35.125 -8.959 -24.221 1.00 67.44 87 GLY A N 1
ATOM 632 C CA . GLY A 1 87 ? 35.845 -8.785 -25.488 1.00 67.44 87 GLY A CA 1
ATOM 633 C C . GLY A 1 87 ? 35.024 -9.012 -26.762 1.00 67.44 87 GLY A C 1
ATOM 634 O O . GLY A 1 87 ? 35.539 -8.730 -27.839 1.00 67.44 87 GLY A O 1
ATOM 635 N N . THR A 1 88 ? 33.764 -9.451 -26.670 1.00 69.69 88 THR A N 1
ATOM 636 C CA . THR A 1 88 ? 32.903 -9.671 -27.854 1.00 69.69 88 THR A CA 1
ATOM 637 C C . THR A 1 88 ? 32.143 -8.424 -28.301 1.00 69.69 88 THR A C 1
ATOM 639 O O . THR A 1 88 ? 31.629 -8.338 -29.412 1.00 69.69 88 THR A O 1
ATOM 642 N N . THR A 1 89 ? 32.030 -7.443 -27.414 1.00 75.75 89 THR A N 1
ATOM 643 C CA . THR A 1 89 ? 31.283 -6.204 -27.623 1.00 75.75 89 THR A CA 1
ATOM 644 C C . THR A 1 89 ? 32.078 -5.038 -27.053 1.00 75.75 89 THR A C 1
ATOM 646 O O . THR A 1 89 ? 32.713 -5.151 -26.004 1.00 75.75 89 THR A O 1
ATOM 649 N N . THR A 1 90 ? 32.048 -3.904 -27.747 1.00 77.56 90 THR A N 1
ATOM 650 C CA . THR A 1 90 ? 32.684 -2.660 -27.306 1.00 77.56 90 THR A CA 1
ATOM 651 C C . THR A 1 90 ? 31.693 -1.509 -27.414 1.00 77.56 90 THR A C 1
ATOM 653 O O . THR A 1 90 ? 30.918 -1.414 -28.365 1.00 77.56 90 THR A O 1
ATOM 656 N N . THR A 1 91 ? 31.680 -0.638 -26.411 1.00 80.50 91 THR A N 1
ATOM 657 C CA . THR A 1 91 ? 30.886 0.594 -26.414 1.00 80.50 91 THR A CA 1
ATOM 658 C C . THR A 1 91 ? 31.707 1.745 -25.854 1.00 80.50 91 THR A C 1
ATOM 660 O O . THR A 1 91 ? 32.577 1.551 -25.008 1.00 80.50 91 THR A O 1
ATOM 663 N N . THR A 1 92 ? 31.423 2.956 -26.323 1.00 83.38 92 THR A N 1
ATOM 664 C CA . THR A 1 92 ? 31.992 4.193 -25.775 1.00 83.38 92 THR A CA 1
ATOM 665 C C . THR A 1 92 ? 31.277 4.643 -24.498 1.00 83.38 92 THR A C 1
ATOM 667 O O . THR A 1 92 ? 31.780 5.509 -23.785 1.00 83.38 92 THR A O 1
ATOM 670 N N . VAL A 1 93 ? 30.111 4.061 -24.191 1.00 80.69 93 VAL A N 1
ATOM 671 C CA . VAL A 1 93 ? 29.333 4.370 -22.987 1.00 80.69 93 VAL A CA 1
ATOM 672 C C . VAL A 1 93 ? 29.927 3.637 -21.789 1.00 80.69 93 VAL A C 1
ATOM 674 O O . VAL A 1 93 ? 29.802 2.419 -21.667 1.00 80.69 93 VAL A O 1
ATOM 677 N N . VAL A 1 94 ? 30.542 4.393 -20.885 1.00 83.44 94 VAL A N 1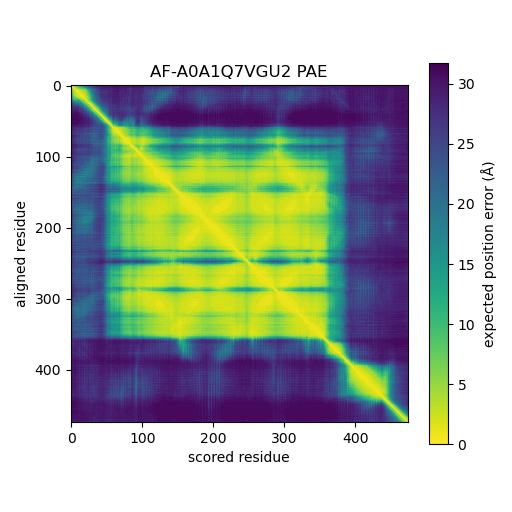
ATOM 678 C CA . VAL A 1 94 ? 31.121 3.863 -19.647 1.00 83.44 94 VAL A CA 1
ATOM 679 C C . VAL A 1 94 ? 30.065 3.850 -18.539 1.00 83.44 94 VAL A C 1
ATOM 681 O O . VAL A 1 94 ? 29.415 4.857 -18.267 1.00 83.44 94 VAL A O 1
ATOM 684 N N . GLY A 1 95 ? 29.897 2.701 -17.886 1.00 84.00 95 GLY A N 1
ATOM 685 C CA . GLY A 1 95 ? 28.981 2.500 -16.763 1.00 84.00 95 GLY A CA 1
ATOM 686 C C . GLY A 1 95 ? 29.011 1.073 -16.203 1.00 84.00 95 GLY A C 1
ATOM 687 O O . GLY A 1 95 ? 29.849 0.255 -16.578 1.00 84.00 95 GLY A O 1
ATOM 688 N N . ARG A 1 96 ? 28.061 0.745 -15.321 1.00 83.81 96 ARG A N 1
ATOM 689 C CA . ARG A 1 96 ? 27.967 -0.576 -14.652 1.00 83.81 96 ARG A CA 1
ATOM 690 C C . ARG A 1 96 ? 27.833 -1.750 -15.613 1.00 83.81 96 ARG A C 1
ATOM 692 O O . ARG A 1 96 ? 28.277 -2.850 -15.325 1.00 83.81 96 ARG A O 1
ATOM 699 N N . GLU A 1 97 ? 27.213 -1.498 -16.756 1.00 84.19 97 GLU A N 1
ATOM 700 C CA . GLU A 1 97 ? 26.955 -2.491 -17.796 1.00 84.19 97 GLU A CA 1
ATOM 701 C C . GLU A 1 97 ? 27.720 -2.134 -19.081 1.00 84.19 97 GLU A C 1
ATOM 703 O O . GLU A 1 97 ? 27.202 -2.282 -20.190 1.00 84.19 97 GLU A O 1
ATOM 708 N N . THR A 1 98 ? 28.953 -1.626 -18.937 1.00 85.56 98 THR A N 1
ATOM 709 C CA . THR A 1 98 ? 29.851 -1.375 -20.077 1.00 85.56 98 THR A CA 1
ATOM 710 C C . THR A 1 98 ? 29.981 -2.655 -20.902 1.00 85.56 98 THR A C 1
ATOM 712 O O . THR A 1 98 ? 30.166 -3.739 -20.355 1.00 85.56 98 THR A O 1
ATOM 715 N N . ASN A 1 99 ? 29.874 -2.522 -22.224 1.00 85.50 99 ASN A N 1
ATOM 716 C CA . ASN A 1 99 ? 29.898 -3.607 -23.213 1.00 85.50 99 ASN A CA 1
ATOM 717 C C . ASN A 1 99 ? 28.676 -4.548 -23.206 1.00 85.50 99 ASN A C 1
ATOM 719 O O . ASN A 1 99 ? 28.616 -5.460 -24.025 1.00 85.50 99 ASN A O 1
ATOM 723 N N . VAL A 1 100 ? 27.646 -4.310 -22.389 1.00 85.81 100 VAL A N 1
ATOM 724 C CA . VAL A 1 100 ? 26.394 -5.087 -22.441 1.00 85.81 100 VAL A CA 1
ATOM 725 C C . VAL A 1 100 ? 25.411 -4.424 -23.407 1.00 85.81 100 VAL A C 1
ATOM 727 O O . VAL A 1 100 ? 24.706 -3.476 -23.043 1.00 85.81 100 VAL A O 1
ATOM 730 N N . LEU A 1 101 ? 25.352 -4.931 -24.643 1.00 85.25 101 LEU A N 1
ATOM 731 C CA . LEU A 1 101 ? 24.482 -4.389 -25.697 1.00 85.25 101 LEU A CA 1
ATOM 732 C C . LEU A 1 101 ? 23.066 -4.976 -25.664 1.00 85.25 101 LEU A C 1
ATOM 734 O O . LEU A 1 101 ? 22.098 -4.261 -25.916 1.00 85.25 101 LEU A O 1
ATOM 738 N N . ILE A 1 102 ? 22.932 -6.269 -25.344 1.00 85.50 102 ILE A N 1
ATOM 739 C CA . ILE A 1 102 ? 21.636 -6.948 -25.239 1.00 85.50 102 ILE A CA 1
ATOM 740 C C . ILE A 1 102 ? 21.520 -7.599 -23.866 1.00 85.50 102 ILE A C 1
ATOM 742 O O . ILE A 1 102 ? 22.394 -8.348 -23.437 1.00 85.50 102 ILE A O 1
ATOM 746 N N . GLN A 1 103 ? 20.393 -7.350 -23.202 1.00 85.75 103 GLN A N 1
ATOM 747 C CA . GLN A 1 103 ? 20.074 -7.904 -21.892 1.00 85.75 103 GLN A CA 1
ATOM 748 C C . GLN A 1 103 ? 18.844 -8.824 -22.024 1.00 85.75 103 GLN A C 1
ATOM 750 O O . GLN A 1 103 ? 17.708 -8.343 -21.978 1.00 85.75 103 GLN A O 1
ATOM 755 N N . PRO A 1 104 ? 19.033 -10.143 -22.250 1.00 83.62 104 PRO A N 1
ATOM 756 C CA . PRO A 1 104 ? 17.929 -11.077 -22.500 1.00 83.62 104 PRO A CA 1
ATOM 757 C C . PRO A 1 104 ? 16.875 -11.098 -21.384 1.00 83.62 104 PRO A C 1
ATOM 759 O O . PRO A 1 104 ? 15.685 -11.263 -21.654 1.00 83.62 104 PRO A O 1
ATOM 762 N N . GLN A 1 105 ? 17.297 -10.856 -20.140 1.00 85.94 105 GLN A N 1
ATOM 763 C CA . GLN A 1 105 ? 16.443 -10.828 -18.951 1.00 85.94 105 GLN A CA 1
ATOM 764 C C . GLN A 1 105 ? 15.361 -9.739 -19.025 1.00 85.94 105 GLN A C 1
ATOM 766 O O . GLN A 1 105 ? 14.302 -9.891 -18.419 1.00 85.94 105 GLN A O 1
ATOM 771 N N . GLY A 1 106 ? 15.564 -8.680 -19.818 1.00 89.19 106 GLY A N 1
ATOM 772 C CA . GLY A 1 106 ? 14.550 -7.652 -20.040 1.00 89.19 106 GLY A CA 1
ATOM 773 C C . GLY A 1 106 ? 13.269 -8.197 -20.677 1.00 89.19 106 GLY A C 1
ATOM 774 O O . GLY A 1 106 ? 12.178 -7.727 -20.351 1.00 89.19 106 GLY A O 1
ATOM 775 N N . GLN A 1 107 ? 13.366 -9.229 -21.525 1.00 89.88 107 GLN A N 1
ATOM 776 C CA . GLN A 1 107 ? 12.180 -9.895 -22.074 1.00 89.88 107 GLN A CA 1
ATOM 777 C C . GLN A 1 107 ? 11.454 -10.732 -21.023 1.00 89.88 107 GLN A C 1
ATOM 779 O O . GLN A 1 107 ? 10.222 -10.703 -20.971 1.00 89.88 107 GLN A O 1
ATOM 784 N N . THR A 1 108 ? 12.197 -11.414 -20.150 1.00 90.69 108 THR A N 1
ATOM 785 C CA . THR A 1 108 ? 11.628 -12.132 -19.004 1.00 90.69 108 THR A CA 1
ATOM 786 C C . THR A 1 108 ? 10.883 -11.167 -18.087 1.00 90.69 108 THR A C 1
ATOM 788 O O . THR A 1 108 ? 9.709 -11.381 -17.805 1.00 90.69 108 THR A O 1
ATOM 791 N N . TRP A 1 109 ? 11.511 -10.051 -17.702 1.00 93.94 109 TRP A N 1
ATOM 792 C CA . TRP A 1 109 ? 10.871 -9.010 -16.895 1.00 93.94 109 TRP A CA 1
ATOM 793 C C . TRP A 1 109 ? 9.614 -8.446 -17.563 1.00 93.94 109 TRP A C 1
ATOM 795 O O . TRP A 1 109 ? 8.577 -8.331 -16.914 1.00 93.94 109 TRP A O 1
ATOM 805 N N . ARG A 1 110 ? 9.674 -8.119 -18.862 1.00 92.00 110 ARG A N 1
ATOM 806 C CA . ARG A 1 110 ? 8.523 -7.578 -19.601 1.00 92.00 110 ARG A CA 1
ATOM 807 C C . ARG A 1 110 ? 7.359 -8.566 -19.618 1.00 92.00 110 ARG A C 1
ATOM 809 O O . ARG A 1 110 ? 6.215 -8.145 -19.465 1.00 92.00 110 ARG A O 1
ATOM 816 N N . THR A 1 111 ? 7.653 -9.850 -19.814 1.00 91.88 111 THR A N 1
ATOM 817 C CA . THR A 1 111 ? 6.649 -10.920 -19.825 1.00 91.88 111 THR A CA 1
ATOM 818 C C . THR A 1 111 ? 6.038 -11.079 -18.438 1.00 91.88 111 THR A C 1
ATOM 820 O O . THR A 1 111 ? 4.831 -10.922 -18.310 1.00 91.88 111 THR A O 1
ATOM 823 N N . LEU A 1 112 ? 6.858 -11.229 -17.393 1.00 92.25 112 LEU A N 1
ATOM 824 C CA . LEU A 1 112 ? 6.391 -11.301 -16.003 1.00 92.25 112 LEU A CA 1
ATOM 825 C C . LEU A 1 112 ? 5.530 -10.093 -15.623 1.00 92.25 112 LEU A C 1
ATOM 827 O O . LEU A 1 112 ? 4.463 -10.247 -15.043 1.00 92.25 112 LEU A O 1
ATOM 831 N N . ARG A 1 113 ? 5.970 -8.876 -15.960 1.00 93.19 113 ARG A N 1
ATOM 832 C CA . ARG A 1 113 ? 5.244 -7.644 -15.642 1.00 93.19 113 ARG A CA 1
ATOM 833 C C . ARG A 1 113 ? 3.898 -7.586 -16.354 1.00 93.19 113 ARG A C 1
ATOM 835 O O . ARG A 1 113 ? 2.890 -7.372 -15.696 1.00 93.19 113 ARG A O 1
ATOM 842 N N . ASN A 1 114 ? 3.891 -7.715 -17.680 1.00 89.44 114 ASN A N 1
ATOM 843 C CA . ASN A 1 114 ? 2.714 -7.402 -18.493 1.00 89.44 114 ASN A CA 1
ATOM 844 C C . ASN A 1 114 ? 1.741 -8.576 -18.639 1.00 89.44 114 ASN A C 1
ATOM 846 O O . ASN A 1 114 ? 0.554 -8.336 -18.831 1.00 89.44 114 ASN A O 1
ATOM 850 N N . SER A 1 115 ? 2.238 -9.812 -18.593 1.00 86.62 115 SER A N 1
ATOM 851 C CA . SER A 1 115 ? 1.411 -11.018 -18.601 1.00 86.62 115 SER A CA 1
ATOM 852 C C . SER A 1 115 ? 1.053 -11.370 -17.169 1.00 86.62 115 SER A C 1
ATOM 854 O O . SER A 1 115 ? -0.067 -11.140 -16.739 1.00 86.62 115 SER A O 1
ATOM 856 N N . ASP A 1 116 ? 2.015 -11.833 -16.382 1.00 90.56 116 ASP A N 1
ATOM 857 C CA . ASP A 1 116 ? 1.666 -12.585 -15.181 1.00 90.56 116 ASP A CA 1
ATOM 858 C C . ASP A 1 116 ? 1.209 -11.656 -14.051 1.00 90.56 116 ASP A C 1
ATOM 860 O O . ASP A 1 116 ? 0.084 -11.752 -13.563 1.00 90.56 116 ASP A O 1
ATOM 864 N N . ILE A 1 117 ? 2.041 -10.687 -13.671 1.00 92.88 117 ILE A N 1
ATOM 865 C CA . ILE A 1 117 ? 1.754 -9.783 -12.554 1.00 92.88 117 ILE A CA 1
ATOM 866 C C . ILE A 1 117 ? 0.551 -8.898 -12.873 1.00 92.88 117 ILE A C 1
ATOM 868 O O . ILE A 1 117 ? -0.361 -8.794 -12.054 1.00 92.88 117 ILE A O 1
ATOM 872 N N . SER A 1 118 ? 0.525 -8.257 -14.046 1.00 91.75 118 SER A N 1
ATOM 873 C CA . SER A 1 118 ? -0.603 -7.409 -14.428 1.00 91.75 118 SER A CA 1
ATOM 874 C C . SER A 1 118 ? -1.898 -8.214 -14.553 1.00 91.75 118 SER A C 1
ATOM 876 O O . SER A 1 118 ? -2.891 -7.826 -13.945 1.00 91.75 118 SER A O 1
ATOM 878 N N . VAL A 1 119 ? -1.931 -9.332 -15.284 1.00 91.81 119 VAL A N 1
ATOM 879 C CA . VAL A 1 119 ? -3.197 -10.054 -15.497 1.00 91.81 119 VAL A CA 1
ATOM 880 C C . VAL A 1 119 ? -3.680 -10.708 -14.205 1.00 91.81 119 VAL A C 1
ATOM 882 O O . VAL A 1 119 ? -4.803 -10.433 -13.782 1.00 91.81 119 VAL A O 1
ATOM 885 N N . PHE A 1 120 ? -2.853 -11.520 -13.536 1.00 94.25 120 PHE A N 1
ATOM 886 C CA . PHE A 1 120 ? -3.279 -12.202 -12.310 1.00 94.25 120 PHE A CA 1
ATOM 887 C C . PHE A 1 120 ? -3.503 -11.222 -11.162 1.00 94.25 120 PHE A C 1
ATOM 889 O O . PHE A 1 120 ? -4.494 -11.341 -10.445 1.00 94.25 120 PHE A O 1
ATOM 896 N N . GLY A 1 121 ? -2.632 -10.223 -11.003 1.00 94.06 121 GLY A N 1
ATOM 897 C CA . GLY A 1 121 ? -2.789 -9.205 -9.968 1.00 94.06 121 GLY A CA 1
ATOM 898 C C . GLY A 1 121 ? -4.015 -8.323 -10.193 1.00 94.06 121 GLY A C 1
ATOM 899 O O . GLY A 1 121 ? -4.756 -8.054 -9.251 1.00 94.06 121 GLY A O 1
ATOM 900 N N . GLY A 1 122 ? -4.279 -7.927 -11.442 1.00 93.81 122 GLY A N 1
ATOM 901 C CA . GLY A 1 122 ? -5.477 -7.173 -11.809 1.00 93.81 122 GLY A CA 1
ATOM 902 C C . GLY A 1 122 ? -6.756 -7.956 -11.517 1.00 93.81 122 GLY A C 1
ATOM 903 O O . GLY A 1 122 ? -7.648 -7.446 -10.839 1.00 93.81 122 GLY A O 1
ATOM 904 N N . TRP A 1 123 ? -6.821 -9.221 -11.946 1.00 95.31 123 TRP A N 1
ATOM 905 C CA . TRP A 1 123 ? -7.962 -10.088 -11.647 1.00 95.31 123 TRP A CA 1
ATOM 906 C C . TRP A 1 123 ? -8.121 -10.363 -10.156 1.00 95.31 123 TRP A C 1
ATOM 908 O O . TRP A 1 123 ? -9.246 -10.330 -9.672 1.00 95.31 123 TRP A O 1
ATOM 918 N N . ALA A 1 124 ? -7.037 -10.574 -9.408 1.00 96.88 124 ALA A N 1
ATOM 919 C CA . ALA A 1 124 ? -7.115 -10.778 -7.964 1.00 96.88 124 ALA A CA 1
ATOM 920 C C . ALA A 1 124 ? -7.767 -9.579 -7.256 1.00 96.88 124 ALA A C 1
ATOM 922 O O . ALA A 1 124 ? -8.639 -9.772 -6.408 1.00 96.88 124 ALA A O 1
ATOM 923 N N . LEU A 1 125 ? -7.395 -8.349 -7.634 1.00 97.00 125 LEU A N 1
ATOM 924 C CA . LEU A 1 125 ? -7.988 -7.127 -7.081 1.00 97.00 125 LEU A CA 1
ATOM 925 C C . LEU A 1 125 ? -9.480 -7.019 -7.420 1.00 97.00 125 LEU A C 1
ATOM 927 O O . LEU A 1 125 ? -10.293 -6.754 -6.536 1.00 97.00 125 LEU A O 1
ATOM 931 N N . VAL A 1 126 ? -9.856 -7.269 -8.678 1.00 96.88 126 VAL A N 1
ATOM 932 C CA . VAL A 1 126 ? -11.263 -7.235 -9.115 1.00 96.88 126 VAL A CA 1
ATOM 933 C C . VAL A 1 126 ? -12.087 -8.315 -8.415 1.00 96.88 126 VAL A C 1
ATOM 935 O O . VAL A 1 126 ? -13.153 -8.024 -7.880 1.00 96.88 126 VAL A O 1
ATOM 938 N N . VAL A 1 127 ? -11.595 -9.553 -8.372 1.00 98.06 127 VAL A N 1
ATOM 939 C CA . VAL A 1 127 ? -12.283 -10.677 -7.725 1.00 98.06 127 VAL A CA 1
ATOM 940 C C . VAL A 1 127 ? -12.476 -10.397 -6.243 1.00 98.06 127 VAL A C 1
ATOM 942 O O . VAL A 1 127 ? -13.592 -10.540 -5.751 1.00 98.06 127 VAL A O 1
ATOM 945 N N . LEU A 1 128 ? -11.441 -9.943 -5.529 1.00 97.62 128 LEU A N 1
ATOM 946 C CA . LEU A 1 128 ? -11.584 -9.621 -4.112 1.00 97.62 128 LEU A CA 1
ATOM 947 C C . LEU A 1 128 ? -12.580 -8.478 -3.888 1.00 97.62 128 LEU A C 1
ATOM 949 O O . LEU A 1 128 ? -13.393 -8.553 -2.968 1.00 97.62 128 LEU A O 1
ATOM 953 N N . PHE A 1 129 ? -12.561 -7.448 -4.738 1.00 97.31 129 PHE A N 1
ATOM 954 C CA . PHE A 1 129 ? -13.543 -6.366 -4.678 1.00 97.31 129 PHE A CA 1
ATOM 955 C C . PHE A 1 129 ? -14.969 -6.907 -4.823 1.00 97.31 129 PHE A C 1
ATOM 957 O O . PHE A 1 129 ? -15.833 -6.586 -4.009 1.00 97.31 129 PHE A O 1
ATOM 964 N N . LEU A 1 130 ? -15.208 -7.770 -5.815 1.00 97.88 130 LEU A N 1
ATOM 965 C CA . LEU A 1 130 ? -16.512 -8.390 -6.046 1.00 97.88 130 LEU A CA 1
ATOM 966 C C . LEU A 1 130 ? -16.928 -9.315 -4.899 1.00 97.88 130 LEU A C 1
ATOM 968 O O . LEU A 1 130 ? -18.101 -9.321 -4.529 1.00 97.88 130 LEU A O 1
ATOM 972 N N . VAL A 1 131 ? -15.993 -10.058 -4.301 1.00 96.56 131 VAL A N 1
ATOM 973 C CA . VAL A 1 131 ? -16.251 -10.892 -3.116 1.00 96.56 131 VAL A CA 1
ATOM 974 C C . VAL A 1 131 ? -16.694 -10.026 -1.940 1.00 96.56 131 VAL A C 1
ATOM 976 O O . VAL A 1 131 ? -17.723 -10.318 -1.336 1.00 96.56 131 VAL A O 1
ATOM 979 N N . ILE A 1 132 ? -15.979 -8.936 -1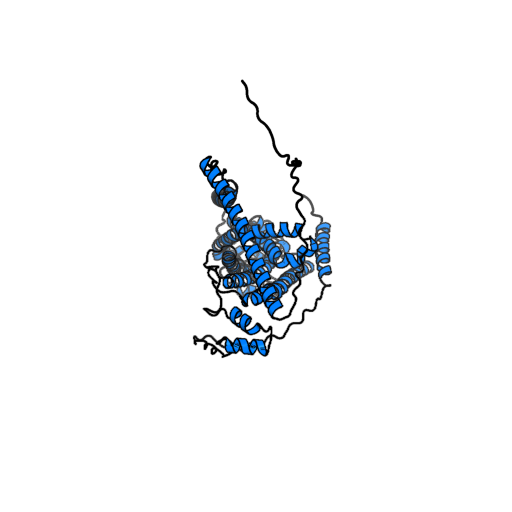.649 1.00 95.62 132 ILE A N 1
ATOM 980 C CA . ILE A 1 132 ? -16.341 -7.995 -0.578 1.00 95.62 132 ILE A CA 1
ATOM 981 C C . ILE A 1 132 ? -17.702 -7.349 -0.863 1.00 95.62 132 ILE A C 1
ATOM 983 O O . ILE A 1 132 ? -18.560 -7.306 0.018 1.00 95.62 132 ILE A O 1
ATOM 987 N N . ALA A 1 133 ? -17.928 -6.885 -2.094 1.00 95.25 133 ALA A N 1
ATOM 988 C CA . ALA A 1 133 ? -19.186 -6.262 -2.495 1.00 95.25 133 ALA A CA 1
ATOM 989 C C . ALA A 1 133 ? -20.369 -7.233 -2.370 1.00 95.25 133 ALA A C 1
ATOM 991 O O . ALA A 1 133 ? -21.414 -6.871 -1.831 1.00 95.25 133 ALA A O 1
ATOM 992 N N . THR A 1 134 ? -20.190 -8.481 -2.807 1.00 95.12 134 THR A N 1
ATOM 993 C CA . THR A 1 134 ? -21.205 -9.538 -2.696 1.00 95.12 134 THR A CA 1
ATOM 994 C C . THR A 1 134 ? -21.460 -9.893 -1.237 1.00 95.12 134 THR A C 1
ATOM 996 O O . THR A 1 134 ? -22.611 -9.998 -0.822 1.00 95.12 134 THR A O 1
ATOM 999 N N . PHE A 1 135 ? -20.405 -10.035 -0.435 1.00 91.94 135 PHE A N 1
ATOM 1000 C CA . PHE A 1 135 ? -20.532 -10.318 0.988 1.00 91.94 135 PHE A CA 1
ATOM 1001 C C . PHE A 1 135 ? -21.310 -9.209 1.705 1.00 91.94 135 PHE A C 1
ATOM 1003 O O . PHE A 1 135 ? -22.262 -9.506 2.420 1.00 91.94 135 PHE A O 1
ATOM 1010 N N . TYR A 1 136 ? -20.988 -7.939 1.445 1.00 92.81 136 TYR A N 1
ATOM 1011 C CA . TYR A 1 136 ? -21.738 -6.805 1.983 1.00 92.81 136 TYR A CA 1
ATOM 1012 C C . TYR A 1 136 ? -23.191 -6.777 1.495 1.00 92.81 136 TYR A C 1
ATOM 1014 O O . TYR A 1 136 ? -24.094 -6.506 2.279 1.00 92.81 136 TYR A O 1
ATOM 1022 N N . TRP A 1 137 ? -23.448 -7.097 0.227 1.00 93.75 137 TRP A N 1
ATOM 1023 C CA . TRP A 1 137 ? -24.812 -7.161 -0.299 1.00 93.75 137 TRP A CA 1
ATOM 1024 C C . TRP A 1 137 ? -25.659 -8.249 0.381 1.00 93.75 137 TRP A C 1
ATOM 1026 O O . TRP A 1 137 ? -26.842 -8.033 0.633 1.00 93.75 137 TRP A O 1
ATOM 1036 N N . VAL A 1 138 ? -25.054 -9.392 0.722 1.00 92.19 138 VAL A N 1
ATOM 1037 C CA . VAL A 1 138 ? -25.740 -10.528 1.363 1.00 92.19 138 VAL A CA 1
ATOM 1038 C C . VAL A 1 138 ? -25.866 -10.363 2.881 1.00 92.19 138 VAL A C 1
ATOM 1040 O O . VAL A 1 138 ? -26.894 -10.725 3.451 1.00 92.19 138 VAL A O 1
ATOM 1043 N N . LYS A 1 139 ? -24.820 -9.878 3.556 1.00 87.94 139 LYS A N 1
ATOM 1044 C CA . LYS A 1 139 ? -24.738 -9.825 5.027 1.00 87.94 139 LYS A CA 1
ATOM 1045 C C . LYS A 1 139 ? -24.977 -8.439 5.615 1.00 87.94 139 LYS A C 1
ATOM 1047 O O . LYS A 1 139 ? -25.328 -8.348 6.786 1.00 87.94 139 LYS A O 1
ATOM 1052 N N . GLY A 1 140 ? -24.815 -7.381 4.827 1.00 90.00 140 GLY A N 1
ATOM 1053 C CA . GLY A 1 140 ? -24.827 -6.008 5.314 1.00 90.00 140 GLY A CA 1
ATOM 1054 C C . GLY A 1 140 ? -23.646 -5.704 6.237 1.00 90.00 140 GLY A C 1
ATOM 1055 O O . GLY A 1 140 ? -22.595 -6.346 6.177 1.00 90.00 140 GLY A O 1
ATOM 1056 N N . THR A 1 141 ? -23.825 -4.693 7.083 1.00 89.44 141 THR A N 1
ATOM 1057 C CA . THR A 1 141 ? -22.899 -4.379 8.176 1.00 89.44 141 THR A CA 1
ATOM 1058 C C . THR A 1 141 ? -23.133 -5.347 9.332 1.00 89.44 141 THR A C 1
ATOM 1060 O O . THR A 1 141 ? -24.272 -5.542 9.755 1.00 89.44 141 THR A O 1
ATOM 1063 N N . LEU A 1 142 ? -22.054 -5.921 9.865 1.00 86.56 142 LEU A N 1
ATOM 1064 C CA . LEU A 1 142 ? -22.078 -6.741 11.071 1.00 86.56 142 LEU A CA 1
ATOM 1065 C C . LEU A 1 142 ? -22.409 -5.835 12.263 1.00 86.56 142 LEU A C 1
ATOM 1067 O O . LEU A 1 142 ? -21.575 -5.038 12.701 1.00 86.56 142 LEU A O 1
ATOM 1071 N N . ALA A 1 143 ? -23.663 -5.902 12.706 1.00 85.62 143 ALA A N 1
ATOM 1072 C CA . ALA A 1 143 ? -24.163 -5.168 13.859 1.00 85.62 143 ALA A CA 1
ATOM 1073 C C . ALA A 1 143 ? -23.759 -5.859 15.167 1.00 85.62 143 ALA A C 1
ATOM 1075 O O . ALA A 1 143 ? -23.512 -7.065 15.180 1.00 85.62 143 ALA A O 1
ATOM 1076 N N . LEU A 1 144 ? -23.745 -5.081 16.250 1.00 84.44 144 LEU A N 1
ATOM 1077 C CA . LEU A 1 144 ? -23.608 -5.610 17.605 1.00 84.44 144 LEU A CA 1
ATOM 1078 C C . LEU A 1 144 ? -24.780 -6.538 17.931 1.00 84.44 144 LEU A C 1
ATOM 1080 O O . LEU A 1 144 ? -25.910 -6.309 17.485 1.00 84.44 144 LEU A O 1
ATOM 1084 N N . HIS A 1 145 ? -24.509 -7.568 18.724 1.00 85.62 145 HIS A N 1
ATOM 1085 C CA . HIS A 1 145 ? -25.533 -8.480 19.223 1.00 85.62 145 HIS A CA 1
ATOM 1086 C C . HIS A 1 145 ? -26.424 -7.800 20.263 1.00 85.62 145 HIS A C 1
ATOM 1088 O O . HIS A 1 145 ? -27.628 -8.051 20.302 1.00 85.62 145 HIS A O 1
ATOM 1094 N N . GLU A 1 146 ? -25.834 -6.926 21.074 1.00 86.94 146 GLU A N 1
ATOM 1095 C CA . GLU A 1 146 ? -26.523 -6.148 22.099 1.00 86.94 146 GLU A CA 1
ATOM 1096 C C . GLU A 1 146 ? -26.546 -4.655 21.721 1.00 86.94 146 GLU A C 1
ATOM 1098 O O . GLU A 1 146 ? -25.647 -4.164 21.028 1.00 86.94 146 GLU A O 1
ATOM 1103 N N . PRO A 1 147 ? -27.577 -3.898 22.138 1.00 88.81 147 PRO A N 1
ATOM 1104 C CA . PRO A 1 147 ? -27.661 -2.478 21.828 1.00 88.81 147 PRO A CA 1
ATOM 1105 C C . PRO A 1 147 ? -26.518 -1.688 22.498 1.00 88.81 147 PRO A C 1
ATOM 1107 O O . PRO A 1 147 ? -26.155 -1.992 23.637 1.00 88.81 147 PRO A O 1
ATOM 1110 N N . PRO A 1 148 ? -25.992 -0.629 21.847 1.00 89.69 148 PRO A N 1
ATOM 1111 C CA . PRO A 1 148 ? -24.984 0.242 22.445 1.00 89.69 148 PRO A CA 1
ATOM 1112 C C . PRO A 1 148 ? -25.443 0.809 23.789 1.00 89.69 148 PRO A C 1
ATOM 1114 O O . PRO A 1 148 ? -26.579 1.267 23.935 1.00 89.69 148 PRO A O 1
ATOM 1117 N N . THR A 1 149 ? -24.538 0.831 24.761 1.00 89.75 149 THR A N 1
ATOM 1118 C CA . THR A 1 149 ? -24.823 1.345 26.111 1.00 89.75 149 THR A CA 1
ATOM 1119 C C . THR A 1 149 ? -24.819 2.874 26.178 1.00 89.75 149 THR A C 1
ATOM 1121 O O . THR A 1 149 ? -25.339 3.455 27.133 1.00 89.75 149 THR A O 1
ATOM 1124 N N . GLY A 1 150 ? -24.192 3.538 25.200 1.00 87.81 150 GLY A N 1
ATOM 1125 C CA . GLY A 1 150 ? -23.945 4.979 25.184 1.00 87.81 150 GLY A CA 1
ATOM 1126 C C . GLY A 1 150 ? -22.743 5.408 26.033 1.00 87.81 150 GLY A C 1
ATOM 1127 O O . GLY A 1 150 ? -22.369 6.582 26.016 1.00 87.81 150 GLY A O 1
ATOM 1128 N N . ARG A 1 151 ? -22.116 4.482 26.769 1.00 88.69 151 ARG A N 1
ATOM 1129 C CA . ARG A 1 151 ? -20.857 4.723 27.480 1.00 88.69 151 ARG A CA 1
ATOM 1130 C C . ARG A 1 151 ? -19.705 4.438 26.536 1.00 88.69 151 ARG A C 1
ATOM 1132 O O . ARG A 1 151 ? -19.688 3.407 25.876 1.00 88.69 151 ARG A O 1
ATOM 1139 N N . VAL A 1 152 ? -18.734 5.343 26.485 1.00 90.12 152 VAL A N 1
ATOM 1140 C CA . VAL A 1 152 ? -17.613 5.243 25.547 1.00 90.12 152 VAL A CA 1
ATOM 1141 C C . VAL A 1 152 ? -16.285 5.011 26.255 1.00 90.12 152 VAL A C 1
ATOM 1143 O O . VAL A 1 152 ? -16.026 5.561 27.325 1.00 90.12 152 VAL A O 1
ATOM 1146 N N . ILE A 1 153 ? -15.425 4.219 25.622 1.00 90.44 153 ILE A N 1
ATOM 1147 C CA . ILE A 1 153 ? -14.069 3.899 26.063 1.00 90.44 153 ILE A CA 1
ATOM 1148 C C . ILE A 1 153 ? -13.086 4.401 25.007 1.00 90.44 153 ILE A C 1
ATOM 1150 O O . ILE A 1 153 ? -13.283 4.195 23.808 1.00 90.44 153 ILE A O 1
ATOM 1154 N N . LEU A 1 154 ? -12.005 5.050 25.443 1.00 90.75 154 LEU A N 1
ATOM 1155 C CA . LEU A 1 154 ? -10.915 5.439 24.552 1.00 90.75 154 LEU A CA 1
ATOM 1156 C C . LEU A 1 154 ? -10.160 4.187 24.080 1.00 90.75 154 LEU A C 1
ATOM 1158 O O . LEU A 1 154 ? -9.474 3.535 24.865 1.00 90.75 154 LEU A O 1
ATOM 1162 N N . ARG A 1 155 ? -10.260 3.872 22.787 1.00 92.25 155 ARG A N 1
ATOM 1163 C CA . ARG A 1 155 ? -9.530 2.772 22.142 1.00 92.25 155 ARG A CA 1
ATOM 1164 C C . ARG A 1 155 ? -8.242 3.238 21.479 1.00 92.25 155 ARG A C 1
ATOM 1166 O O . ARG A 1 155 ? -7.243 2.525 21.545 1.00 92.25 155 ARG A O 1
ATOM 1173 N N . PHE A 1 156 ? -8.259 4.404 20.834 1.00 92.50 156 PHE A N 1
ATOM 1174 C CA . PHE A 1 156 ? -7.118 4.947 20.096 1.00 92.50 156 PHE A CA 1
ATOM 1175 C C . PHE A 1 156 ? -6.841 6.389 20.492 1.00 92.50 156 PHE A C 1
ATOM 1177 O O . PHE A 1 156 ? -7.712 7.261 20.423 1.00 92.50 156 PHE A O 1
ATOM 1184 N N . THR A 1 157 ? -5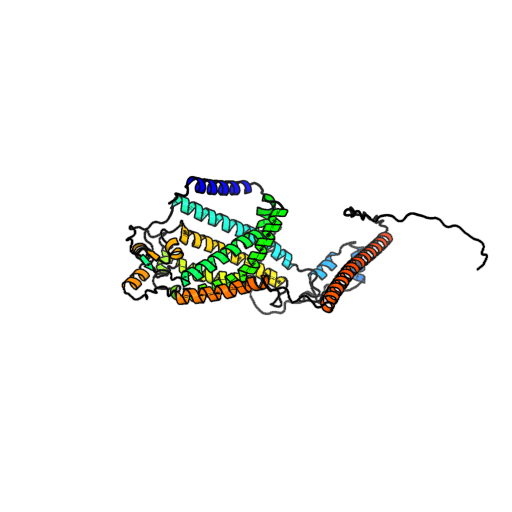.594 6.653 20.870 1.00 89.94 157 THR A N 1
ATOM 1185 C CA . THR A 1 157 ? -5.151 8.000 21.228 1.00 89.94 157 THR A CA 1
ATOM 1186 C C . THR A 1 157 ? -5.165 8.927 20.007 1.00 89.94 157 THR A C 1
ATOM 1188 O O . THR A 1 157 ? -5.395 8.517 18.864 1.00 89.94 157 THR A O 1
ATOM 1191 N N . TRP A 1 158 ? -4.926 10.224 20.216 1.00 87.44 158 TRP A N 1
ATOM 1192 C CA . TRP A 1 158 ? -4.722 11.132 19.083 1.00 87.44 158 TRP A CA 1
ATOM 1193 C C . TRP A 1 158 ? -3.516 10.712 18.229 1.00 87.44 158 TRP A C 1
ATOM 1195 O O . TRP A 1 158 ? -3.607 10.750 17.004 1.00 87.44 158 TRP A O 1
ATOM 1205 N N . LEU A 1 159 ? -2.415 10.284 18.861 1.00 86.75 159 LEU A N 1
ATOM 1206 C CA . LEU A 1 159 ? -1.195 9.890 18.156 1.00 86.75 159 LEU A CA 1
ATOM 1207 C C . LEU A 1 159 ? -1.423 8.628 17.318 1.00 86.75 159 LEU A C 1
ATOM 1209 O O . LEU A 1 159 ? -1.058 8.615 16.144 1.00 86.75 159 LEU A O 1
ATOM 1213 N N . ASP A 1 160 ? -2.109 7.632 17.886 1.00 93.19 160 ASP A N 1
ATOM 1214 C CA . ASP A 1 160 ? -2.511 6.402 17.192 1.00 93.19 160 ASP A CA 1
ATOM 1215 C C . ASP A 1 160 ? -3.247 6.731 15.887 1.00 93.19 160 ASP A C 1
ATOM 1217 O O . ASP A 1 160 ? -2.892 6.253 14.808 1.00 93.19 160 ASP A O 1
ATOM 1221 N N . ARG A 1 161 ? -4.253 7.609 15.983 1.00 94.44 161 ARG A N 1
ATOM 1222 C CA . ARG A 1 161 ? -5.069 8.034 14.842 1.00 94.44 161 ARG A CA 1
ATOM 1223 C C . ARG A 1 161 ? -4.275 8.858 13.844 1.00 94.44 161 ARG A C 1
ATOM 1225 O O . ARG A 1 161 ? -4.422 8.652 12.645 1.00 94.44 161 ARG A O 1
ATOM 1232 N N . PHE A 1 162 ? -3.447 9.787 14.311 1.00 93.44 162 PHE A N 1
ATOM 1233 C CA . PHE A 1 162 ? -2.624 10.615 13.438 1.00 93.44 162 PHE A CA 1
ATOM 1234 C C . PHE A 1 162 ? -1.677 9.755 12.589 1.00 93.44 162 PHE A C 1
ATOM 1236 O O . PHE A 1 162 ? -1.603 9.939 11.372 1.00 93.44 162 PHE A O 1
ATOM 1243 N N . ILE A 1 163 ? -0.999 8.788 13.215 1.00 94.19 163 ILE A N 1
ATOM 1244 C CA . ILE A 1 163 ? -0.114 7.844 12.526 1.00 94.19 163 ILE A CA 1
ATOM 1245 C C . ILE A 1 163 ? -0.922 7.002 11.537 1.00 94.19 163 ILE A C 1
ATOM 1247 O O . ILE A 1 163 ? -0.565 6.942 10.363 1.00 94.19 163 ILE A O 1
ATOM 1251 N N . HIS A 1 164 ? -2.048 6.428 11.973 1.00 96.81 164 HIS A N 1
ATOM 1252 C CA . HIS A 1 164 ? -2.916 5.627 11.111 1.00 96.81 164 HIS A CA 1
ATOM 1253 C C . HIS A 1 164 ? -3.391 6.403 9.874 1.00 96.81 164 HIS A C 1
ATOM 1255 O O . HIS A 1 164 ? -3.214 5.938 8.751 1.00 96.81 164 HIS A O 1
ATOM 1261 N N . TRP A 1 165 ? -3.956 7.601 10.052 1.00 96.81 165 TRP A N 1
ATOM 1262 C CA . TRP A 1 165 ? -4.454 8.419 8.943 1.00 96.81 165 TRP A CA 1
ATOM 1263 C C . TRP A 1 165 ? -3.334 8.891 8.017 1.00 96.81 165 TRP A C 1
ATOM 1265 O O . TRP A 1 165 ? -3.527 8.899 6.803 1.00 96.81 165 TRP A O 1
ATOM 1275 N N . SER A 1 166 ? -2.155 9.213 8.553 1.00 96.50 166 SER A N 1
ATOM 1276 C CA . SER A 1 166 ? -0.985 9.547 7.732 1.00 96.50 166 SER A CA 1
ATOM 1277 C C . SER A 1 166 ? -0.575 8.367 6.846 1.00 96.50 166 SER A C 1
ATOM 1279 O O . SER A 1 166 ? -0.397 8.539 5.638 1.00 96.50 166 SER A O 1
ATOM 1281 N N . THR A 1 167 ? -0.514 7.156 7.410 1.00 97.69 167 THR A N 1
ATOM 1282 C CA . THR A 1 167 ? -0.240 5.925 6.655 1.00 97.69 167 THR A CA 1
ATOM 1283 C C . THR A 1 167 ? -1.337 5.636 5.632 1.00 97.69 167 THR A C 1
ATOM 1285 O O . THR A 1 167 ? -1.034 5.352 4.479 1.00 97.69 167 THR A O 1
ATOM 1288 N N . ALA A 1 168 ? -2.613 5.744 6.008 1.00 97.75 168 ALA A N 1
ATOM 1289 C CA . ALA A 1 168 ? -3.739 5.440 5.128 1.00 97.75 168 ALA A CA 1
ATOM 1290 C C . ALA A 1 168 ? -3.820 6.397 3.927 1.00 97.75 168 ALA A C 1
ATOM 1292 O O . ALA A 1 168 ? -4.058 5.961 2.799 1.00 97.75 168 ALA A O 1
ATOM 1293 N N . ILE A 1 169 ? -3.592 7.696 4.143 1.00 97.94 169 ILE A N 1
ATOM 1294 C CA . ILE A 1 169 ? -3.613 8.707 3.077 1.00 97.94 169 ILE A CA 1
ATOM 1295 C C . ILE A 1 169 ? -2.447 8.486 2.111 1.00 97.94 169 ILE A C 1
ATOM 1297 O O . ILE A 1 169 ? -2.653 8.439 0.898 1.00 97.94 169 ILE A O 1
ATOM 1301 N N . THR A 1 170 ? -1.232 8.311 2.632 1.00 98.19 170 THR A N 1
ATOM 1302 C CA . THR A 1 170 ? -0.043 8.082 1.796 1.00 98.19 170 THR A CA 1
ATOM 1303 C C . THR A 1 170 ? -0.131 6.758 1.038 1.00 98.19 170 THR A C 1
ATOM 1305 O O . THR A 1 170 ? 0.113 6.738 -0.167 1.00 98.19 170 THR A O 1
ATOM 1308 N N . PHE A 1 171 ? -0.600 5.688 1.687 1.00 98.50 171 PHE A N 1
ATOM 1309 C CA . PHE A 1 171 ? -0.921 4.421 1.030 1.00 98.50 171 PHE A CA 1
ATOM 1310 C C . PHE A 1 171 ? -1.943 4.601 -0.093 1.00 98.50 171 PHE A C 1
ATOM 1312 O O . PHE A 1 171 ? -1.739 4.086 -1.184 1.00 98.50 171 PHE A O 1
ATOM 1319 N N . SER A 1 172 ? -3.024 5.352 0.136 1.00 98.44 172 SER A N 1
ATOM 1320 C CA . SER A 1 172 ? -4.069 5.561 -0.875 1.00 98.44 172 SER A CA 1
ATOM 1321 C C . SER A 1 172 ? -3.530 6.290 -2.106 1.00 98.44 172 SER A C 1
ATOM 1323 O O . SER A 1 172 ? -3.813 5.889 -3.235 1.00 98.44 172 SER A O 1
ATOM 1325 N N . ILE A 1 173 ? -2.701 7.321 -1.903 1.00 98.44 173 ILE A N 1
ATOM 1326 C CA . ILE A 1 173 ? -2.014 8.025 -2.994 1.00 98.44 173 ILE A CA 1
ATOM 1327 C C . ILE A 1 173 ? -1.136 7.046 -3.784 1.00 98.44 173 ILE A C 1
ATOM 1329 O O . ILE A 1 173 ? -1.202 7.022 -5.016 1.00 98.44 173 ILE A O 1
ATOM 1333 N N . LEU A 1 174 ? -0.349 6.216 -3.094 1.00 98.62 174 LEU A N 1
ATOM 1334 C CA . LEU A 1 174 ? 0.550 5.233 -3.706 1.00 98.62 174 LEU A CA 1
ATOM 1335 C C . LEU A 1 174 ? -0.192 4.119 -4.445 1.00 98.62 174 LEU A C 1
ATOM 1337 O O . LEU A 1 174 ? 0.176 3.790 -5.568 1.00 98.62 174 LEU A O 1
ATOM 1341 N N . ALA A 1 175 ? -1.249 3.571 -3.853 1.00 98.44 175 ALA A N 1
ATOM 1342 C CA . ALA A 1 175 ? -2.060 2.518 -4.447 1.00 98.44 175 ALA A CA 1
ATOM 1343 C C . ALA A 1 175 ? -2.727 3.015 -5.736 1.00 98.44 175 ALA A C 1
ATOM 1345 O O . ALA A 1 175 ? -2.587 2.393 -6.786 1.00 98.44 175 ALA A O 1
ATOM 1346 N N . ILE A 1 176 ? -3.377 4.183 -5.696 1.00 98.25 176 ILE A N 1
ATOM 1347 C CA . ILE A 1 176 ? -4.051 4.758 -6.869 1.00 98.25 176 ILE A CA 1
ATOM 1348 C C . ILE A 1 176 ? -3.039 5.088 -7.973 1.00 98.25 176 ILE A C 1
ATOM 1350 O O . ILE A 1 176 ? -3.229 4.702 -9.126 1.00 98.25 176 ILE A O 1
ATOM 1354 N N . SER A 1 177 ? -1.942 5.771 -7.637 1.00 98.44 177 SER A N 1
ATOM 1355 C CA . SER A 1 177 ? -0.898 6.094 -8.619 1.00 98.44 177 SER A CA 1
ATOM 1356 C C . SER A 1 177 ? -0.213 4.845 -9.186 1.00 98.44 177 SER A C 1
ATOM 1358 O O . SER A 1 177 ? 0.020 4.775 -10.392 1.00 98.44 177 SER A O 1
ATOM 1360 N N . GLY A 1 178 ? 0.029 3.824 -8.361 1.00 97.44 178 GLY A N 1
ATOM 1361 C CA . GLY A 1 178 ? 0.572 2.534 -8.781 1.00 97.44 178 GLY A CA 1
ATOM 1362 C C . GLY A 1 178 ? -0.358 1.795 -9.745 1.00 97.44 178 GLY A C 1
ATOM 1363 O O . GLY A 1 178 ? 0.098 1.305 -10.779 1.00 97.44 178 GLY A O 1
ATOM 1364 N N . LEU A 1 179 ? -1.670 1.791 -9.481 1.00 96.81 179 LEU A N 1
ATOM 1365 C CA . LEU A 1 179 ? -2.676 1.240 -10.397 1.00 96.81 179 LEU A CA 1
ATOM 1366 C C . LEU A 1 179 ? -2.693 1.987 -11.737 1.00 96.81 179 LEU A C 1
ATOM 1368 O O . LEU A 1 179 ? -2.724 1.351 -12.792 1.00 96.81 179 LEU A O 1
ATOM 1372 N N . ILE A 1 180 ? -2.597 3.321 -11.724 1.00 96.69 180 ILE A N 1
ATOM 1373 C CA . ILE A 1 180 ? -2.491 4.132 -12.948 1.00 96.69 180 ILE A CA 1
ATOM 1374 C C . ILE A 1 180 ? -1.226 3.759 -13.737 1.00 96.69 180 ILE A C 1
ATOM 1376 O O . ILE A 1 180 ? -1.287 3.592 -14.955 1.00 96.69 180 ILE A O 1
ATOM 1380 N N . MET A 1 181 ? -0.081 3.590 -13.074 1.00 94.81 181 MET A N 1
ATOM 1381 C CA . MET A 1 181 ? 1.183 3.248 -13.737 1.00 94.81 181 MET A CA 1
ATOM 1382 C C . MET A 1 181 ? 1.216 1.809 -14.274 1.00 94.81 181 MET A C 1
ATOM 1384 O O . MET A 1 181 ? 1.799 1.557 -15.335 1.00 94.81 181 MET A O 1
ATOM 1388 N N . LEU A 1 182 ? 0.600 0.862 -13.563 1.00 93.31 182 LEU A N 1
ATOM 1389 C CA . LEU A 1 182 ? 0.592 -0.550 -13.941 1.00 93.31 182 LEU A CA 1
ATOM 1390 C C . LEU A 1 182 ? -0.460 -0.853 -15.018 1.00 93.31 182 LEU A C 1
ATOM 1392 O O . LEU A 1 182 ? -0.137 -1.508 -16.008 1.00 93.31 182 LEU A O 1
ATOM 1396 N N . PHE A 1 183 ? -1.681 -0.330 -14.867 1.00 93.94 183 PHE A N 1
ATOM 1397 C CA . PHE A 1 183 ? -2.841 -0.668 -15.705 1.00 93.94 183 PHE A CA 1
ATOM 1398 C C . PHE A 1 183 ? -3.299 0.449 -16.638 1.00 93.94 183 PHE A C 1
ATOM 1400 O O . PHE A 1 183 ? -4.019 0.190 -17.603 1.00 93.94 183 PHE A O 1
ATOM 1407 N N . GLY A 1 184 ? -2.889 1.694 -16.398 1.00 93.50 184 GLY A N 1
ATOM 1408 C CA . GLY A 1 184 ? -3.471 2.856 -17.065 1.00 93.50 184 GLY A CA 1
ATOM 1409 C C . GLY A 1 184 ? -3.339 2.848 -18.588 1.00 93.50 184 GLY A C 1
ATOM 1410 O O . GLY A 1 184 ? -4.247 3.304 -19.268 1.00 93.50 184 GLY A O 1
ATOM 1411 N N . LYS A 1 185 ? -2.280 2.255 -19.154 1.00 91.75 185 LYS A N 1
ATOM 1412 C CA . LYS A 1 185 ? -2.167 2.103 -20.617 1.00 91.75 185 LYS A CA 1
ATOM 1413 C C . LYS A 1 185 ? -3.198 1.138 -21.209 1.00 91.75 185 LYS A C 1
ATOM 1415 O O . LYS A 1 185 ? -3.643 1.365 -22.325 1.00 91.75 185 LYS A O 1
ATOM 1420 N N . ALA A 1 186 ? -3.534 0.067 -20.495 1.00 90.75 186 ALA A N 1
ATOM 1421 C CA . ALA A 1 186 ? -4.475 -0.946 -20.969 1.00 90.75 186 ALA A CA 1
ATOM 1422 C C . ALA A 1 186 ? -5.930 -0.536 -20.709 1.00 90.75 186 ALA A C 1
ATOM 1424 O O . ALA A 1 186 ? -6.796 -0.807 -21.530 1.00 90.75 186 ALA A O 1
ATOM 1425 N N . VAL A 1 187 ? -6.184 0.129 -19.577 1.00 92.38 187 VAL A N 1
ATOM 1426 C CA . VAL A 1 187 ? -7.540 0.452 -19.118 1.00 92.38 187 VAL A CA 1
ATOM 1427 C C . VAL A 1 187 ? -7.887 1.919 -19.353 1.00 92.38 187 VAL A C 1
ATOM 1429 O O . VAL A 1 187 ? -8.901 2.217 -19.960 1.00 92.38 187 VAL A O 1
ATOM 1432 N N . LEU A 1 188 ? -7.064 2.867 -18.902 1.00 94.56 188 LEU A N 1
ATOM 1433 C CA . LEU A 1 188 ? -7.442 4.286 -18.910 1.00 94.56 188 LEU A CA 1
ATOM 1434 C C . LEU A 1 188 ? -7.206 4.958 -20.266 1.00 94.56 188 LEU A C 1
ATOM 1436 O O . LEU A 1 188 ? -8.053 5.722 -20.715 1.00 94.56 188 LEU A O 1
ATOM 1440 N N . LEU A 1 189 ? -6.085 4.675 -20.933 1.00 95.06 189 LEU A N 1
ATOM 1441 C CA . LEU A 1 189 ? -5.714 5.314 -22.200 1.00 95.06 189 LEU A CA 1
ATOM 1442 C C . LEU A 1 189 ? -6.781 5.128 -23.295 1.00 95.06 189 LEU A C 1
ATOM 1444 O O . LEU A 1 189 ? -7.137 6.138 -23.903 1.00 95.06 189 LEU A O 1
ATOM 1448 N N . PRO A 1 190 ? -7.351 3.925 -23.530 1.00 96.75 190 PRO A N 1
ATOM 1449 C CA . PRO A 1 190 ? -8.431 3.762 -24.507 1.00 96.75 190 PRO A CA 1
ATOM 1450 C C . PRO A 1 190 ? -9.708 4.534 -24.147 1.00 96.75 190 PRO A C 1
ATOM 1452 O O . PRO A 1 190 ? -10.469 4.894 -25.037 1.00 96.75 190 PRO A O 1
ATOM 1455 N N . LEU A 1 191 ? -9.939 4.795 -22.856 1.00 96.19 191 LEU A N 1
ATOM 1456 C CA . LEU A 1 191 ? -11.146 5.456 -22.357 1.00 96.19 191 LEU A CA 1
ATOM 1457 C C . LEU A 1 191 ? -11.056 6.985 -22.448 1.00 96.19 191 LEU A C 1
ATOM 1459 O O . LEU A 1 191 ? -12.044 7.637 -22.769 1.00 96.19 191 LEU A O 1
ATOM 1463 N N . ILE A 1 192 ? -9.891 7.561 -22.138 1.00 96.38 192 ILE A N 1
ATOM 1464 C CA . ILE A 1 192 ? -9.735 9.018 -21.963 1.00 96.38 192 ILE A CA 1
ATOM 1465 C C . ILE A 1 192 ? -8.789 9.675 -22.979 1.00 96.38 192 ILE A C 1
ATOM 1467 O O . ILE A 1 192 ? -8.624 10.896 -22.977 1.00 96.38 192 ILE A O 1
ATOM 1471 N N . GLY A 1 193 ? -8.159 8.879 -23.847 1.00 96.00 193 GLY A N 1
ATOM 1472 C CA . GLY A 1 193 ? -7.236 9.341 -24.880 1.00 96.00 193 GLY A CA 1
ATOM 1473 C C . GLY A 1 193 ? -5.850 9.745 -24.362 1.00 96.00 193 GLY A C 1
ATOM 1474 O O . GLY A 1 193 ? -5.594 9.868 -23.162 1.00 96.00 193 GLY A O 1
ATOM 1475 N N . TYR A 1 194 ? -4.922 9.965 -25.299 1.00 95.31 194 TYR A N 1
ATOM 1476 C CA . TYR A 1 194 ? -3.505 10.216 -25.006 1.00 95.31 194 TYR A CA 1
ATOM 1477 C C . TYR A 1 194 ? -3.255 11.478 -24.175 1.00 95.31 194 TYR A C 1
ATOM 1479 O O . TYR A 1 194 ? -2.447 11.440 -23.248 1.00 95.31 194 TYR A O 1
ATOM 1487 N N . THR A 1 195 ? -3.935 12.586 -24.480 1.00 96.69 195 THR A N 1
ATOM 1488 C CA . THR A 1 195 ? -3.684 13.879 -23.824 1.00 96.69 195 THR A CA 1
ATOM 1489 C C . THR A 1 195 ? -4.000 13.820 -22.335 1.00 96.69 195 THR A C 1
ATOM 1491 O O . THR A 1 195 ? -3.140 14.128 -21.510 1.00 96.69 195 THR A O 1
ATOM 1494 N N . LEU A 1 196 ? -5.211 13.384 -21.972 1.00 96.25 196 LEU A N 1
ATOM 1495 C CA . LEU A 1 196 ? -5.624 13.328 -20.571 1.00 96.25 196 LEU A CA 1
ATOM 1496 C C . LEU A 1 196 ? -4.863 12.236 -19.810 1.00 96.25 196 LEU A C 1
ATOM 1498 O O . LEU A 1 196 ? -4.431 12.463 -18.679 1.00 96.25 196 LEU A O 1
ATOM 1502 N N . PHE A 1 197 ? -4.607 11.092 -20.453 1.00 97.00 197 PHE A N 1
ATOM 1503 C CA . PHE A 1 197 ? -3.783 10.043 -19.860 1.00 97.00 197 PHE A CA 1
ATOM 1504 C C . PHE A 1 197 ? -2.349 10.511 -19.581 1.00 97.00 197 PHE A C 1
ATOM 1506 O O . PHE A 1 197 ? -1.806 10.184 -18.530 1.00 97.00 197 PHE A O 1
ATOM 1513 N N . SER A 1 198 ? -1.742 11.307 -20.466 1.00 96.25 198 SER A N 1
ATOM 1514 C CA . SER A 1 198 ? -0.399 11.856 -20.248 1.00 96.25 198 SER A CA 1
ATOM 1515 C C . SER A 1 198 ? -0.340 12.719 -18.986 1.00 96.25 198 SER A C 1
ATOM 1517 O O . SER A 1 198 ? 0.522 12.498 -18.136 1.00 96.25 198 SER A O 1
ATOM 1519 N N . TRP A 1 199 ? -1.282 13.656 -18.816 1.00 97.25 199 TRP A N 1
ATOM 1520 C CA . TRP A 1 199 ? -1.369 14.479 -17.602 1.00 97.25 199 TRP A CA 1
ATOM 1521 C C . TRP A 1 199 ? -1.562 13.628 -16.348 1.00 97.25 199 TRP A C 1
ATOM 1523 O O . TRP A 1 199 ? -0.850 13.811 -15.359 1.00 97.25 199 TRP A O 1
ATOM 1533 N N . LEU A 1 200 ? -2.478 12.658 -16.411 1.00 96.25 200 LEU A N 1
ATOM 1534 C CA . LEU A 1 200 ? -2.766 11.761 -15.298 1.00 96.25 200 LEU A CA 1
ATOM 1535 C C . LEU A 1 200 ? -1.555 10.896 -14.920 1.00 96.25 200 LEU A C 1
ATOM 1537 O O . LEU A 1 200 ? -1.252 10.747 -13.740 1.00 96.25 200 LEU A O 1
ATOM 1541 N N . ALA A 1 201 ? -0.839 10.351 -15.904 1.00 95.75 201 ALA A N 1
ATOM 1542 C CA . ALA A 1 201 ? 0.331 9.508 -15.685 1.00 95.75 201 ALA A CA 1
ATOM 1543 C C . ALA A 1 201 ? 1.516 10.306 -15.123 1.00 95.75 201 ALA A C 1
ATOM 1545 O O . ALA A 1 201 ? 2.207 9.821 -14.229 1.00 95.75 201 ALA A O 1
ATOM 1546 N N . VAL A 1 202 ? 1.740 11.536 -15.602 1.00 96.56 202 VAL A N 1
ATOM 1547 C CA . VAL A 1 202 ? 2.776 12.429 -15.059 1.00 96.56 202 VAL A CA 1
ATOM 1548 C C . VAL A 1 202 ? 2.459 12.800 -13.613 1.00 96.56 202 VAL A C 1
ATOM 1550 O O . VAL A 1 202 ? 3.331 12.671 -12.752 1.00 96.56 202 VAL A O 1
ATOM 1553 N N . LEU A 1 203 ? 1.218 13.208 -13.329 1.00 96.44 203 LEU A N 1
ATOM 1554 C CA . LEU A 1 203 ? 0.774 13.513 -11.970 1.00 96.44 203 LEU A CA 1
ATOM 1555 C C . LEU A 1 203 ? 0.916 12.291 -11.058 1.00 96.44 203 LEU A C 1
ATOM 1557 O O . LEU A 1 203 ? 1.532 12.391 -10.002 1.00 96.44 203 LEU A O 1
ATOM 1561 N N . GLY A 1 204 ? 0.397 11.139 -11.489 1.00 97.50 204 GLY A N 1
ATOM 1562 C CA . GLY A 1 204 ? 0.451 9.884 -10.745 1.00 97.50 204 GLY A CA 1
ATOM 1563 C C . GLY A 1 204 ? 1.882 9.474 -10.414 1.00 97.50 204 GLY A C 1
ATOM 1564 O O . GLY A 1 204 ? 2.179 9.239 -9.250 1.00 97.50 204 GLY A O 1
ATOM 1565 N N . LYS A 1 205 ? 2.787 9.478 -11.401 1.00 96.31 205 LYS A N 1
ATOM 1566 C CA . LYS A 1 205 ? 4.207 9.163 -11.189 1.00 96.31 205 LYS A CA 1
ATOM 1567 C C . LYS A 1 205 ? 4.848 10.097 -10.160 1.00 96.31 205 LYS A C 1
ATOM 1569 O O . LYS A 1 205 ? 5.511 9.633 -9.245 1.00 96.31 205 LYS A O 1
ATOM 1574 N N . ASN A 1 206 ? 4.647 11.410 -10.291 1.00 96.12 206 ASN A N 1
ATOM 1575 C CA . ASN A 1 206 ? 5.245 12.366 -9.358 1.00 96.12 206 ASN A CA 1
ATOM 1576 C C . ASN A 1 206 ? 4.678 12.192 -7.941 1.00 96.12 206 ASN A C 1
ATOM 1578 O O . ASN A 1 206 ? 5.445 12.135 -6.986 1.00 96.12 206 ASN A O 1
ATOM 1582 N N . LEU A 1 207 ? 3.356 12.045 -7.799 1.00 96.31 207 LEU A N 1
ATOM 1583 C CA . LEU A 1 207 ? 2.737 11.751 -6.505 1.00 96.31 207 LEU A CA 1
ATOM 1584 C C . LEU A 1 207 ? 3.285 10.458 -5.898 1.00 96.31 207 LEU A C 1
ATOM 1586 O O . LEU A 1 207 ? 3.545 10.432 -4.701 1.00 96.31 207 LEU A O 1
ATOM 1590 N N . HIS A 1 208 ? 3.498 9.420 -6.709 1.00 98.31 208 HIS A N 1
ATOM 1591 C CA . HIS A 1 208 ? 4.041 8.147 -6.246 1.00 98.31 208 HIS A CA 1
ATOM 1592 C C . HIS A 1 208 ? 5.458 8.309 -5.681 1.00 98.31 208 HIS A C 1
ATOM 1594 O O . HIS A 1 208 ? 5.717 7.929 -4.541 1.00 98.31 208 HIS A O 1
ATOM 1600 N N . ASN A 1 209 ? 6.347 8.949 -6.443 1.00 95.62 209 ASN A N 1
ATOM 1601 C CA . ASN A 1 209 ? 7.745 9.138 -6.056 1.00 95.62 209 ASN A CA 1
ATOM 1602 C C . ASN A 1 209 ? 7.879 10.025 -4.804 1.00 95.62 209 ASN A C 1
ATOM 1604 O O . ASN A 1 209 ? 8.674 9.735 -3.920 1.00 95.62 209 ASN A O 1
ATOM 1608 N N . PHE A 1 210 ? 7.057 11.072 -4.658 1.00 94.00 210 PHE A N 1
ATOM 1609 C CA . PHE A 1 210 ? 7.110 11.926 -3.462 1.00 94.00 210 PHE A CA 1
ATOM 1610 C C . PHE A 1 210 ? 6.399 11.324 -2.241 1.00 94.00 210 PHE A C 1
ATOM 1612 O O . PHE A 1 210 ? 6.857 11.509 -1.112 1.00 94.00 210 PHE A O 1
ATOM 1619 N N . ALA A 1 211 ? 5.292 10.600 -2.432 1.00 96.38 211 ALA A N 1
ATOM 1620 C CA . ALA A 1 211 ? 4.573 9.966 -1.328 1.00 96.38 211 ALA A CA 1
ATOM 1621 C C . ALA A 1 211 ? 5.291 8.716 -0.799 1.00 96.38 211 ALA A C 1
ATOM 1623 O O . ALA A 1 211 ? 5.132 8.397 0.376 1.00 96.38 211 ALA A O 1
ATOM 1624 N N . GLY A 1 212 ? 6.090 8.028 -1.621 1.00 96.69 212 GLY A N 1
ATOM 1625 C CA . GLY A 1 212 ? 6.788 6.787 -1.262 1.00 96.69 212 GLY A CA 1
ATOM 1626 C C . GLY A 1 212 ? 7.706 6.924 -0.041 1.00 96.69 212 GLY A C 1
ATOM 1627 O O . GLY A 1 212 ? 7.531 6.193 0.941 1.00 96.69 212 GLY A O 1
ATOM 1628 N N . PRO A 1 213 ? 8.645 7.888 -0.031 1.00 95.25 213 PRO A N 1
ATOM 1629 C CA . PRO A 1 213 ? 9.498 8.136 1.127 1.00 95.25 213 PRO A CA 1
ATOM 1630 C C . PRO A 1 213 ? 8.714 8.528 2.386 1.00 95.25 213 PRO A C 1
ATOM 1632 O O . PRO A 1 213 ? 9.049 8.084 3.484 1.00 95.25 213 PRO A O 1
ATOM 1635 N N . LEU A 1 214 ? 7.642 9.317 2.240 1.00 95.19 214 LEU A N 1
ATOM 1636 C CA . LEU A 1 214 ? 6.781 9.688 3.365 1.00 95.19 214 LEU A CA 1
ATOM 1637 C C . LEU A 1 214 ? 6.027 8.472 3.923 1.00 95.19 214 LEU A C 1
ATOM 1639 O O . LEU A 1 214 ? 6.003 8.272 5.134 1.00 95.19 214 LEU A O 1
ATOM 1643 N N . PHE A 1 215 ? 5.464 7.630 3.055 1.00 97.81 215 PHE A N 1
ATOM 1644 C CA . PHE A 1 215 ? 4.805 6.383 3.440 1.00 97.81 215 PHE A CA 1
ATOM 1645 C C . PHE A 1 215 ? 5.751 5.454 4.203 1.00 97.81 215 PHE A C 1
ATOM 1647 O O . PHE A 1 215 ? 5.373 4.907 5.235 1.00 97.81 215 PHE A O 1
ATOM 1654 N N . SER A 1 216 ? 6.999 5.335 3.744 1.00 95.38 216 SER A N 1
ATOM 1655 C CA . SER A 1 216 ? 8.031 4.525 4.402 1.00 95.38 216 SER A CA 1
ATOM 1656 C C . SER A 1 216 ? 8.265 4.980 5.849 1.00 95.38 216 SER A C 1
ATOM 1658 O O . SER A 1 216 ? 8.326 4.158 6.765 1.00 95.38 216 SER A O 1
ATOM 1660 N N . LEU A 1 217 ? 8.316 6.297 6.085 1.00 95.12 217 LEU A N 1
ATOM 1661 C CA . LEU A 1 217 ? 8.389 6.868 7.432 1.00 95.12 217 LEU A CA 1
ATOM 1662 C C . LEU A 1 217 ? 7.121 6.571 8.250 1.00 95.12 217 LEU A C 1
ATOM 1664 O O . LEU A 1 217 ? 7.217 6.194 9.419 1.00 95.12 217 LEU A O 1
ATOM 1668 N N . CYS A 1 218 ? 5.939 6.709 7.645 1.00 95.06 218 CYS A N 1
ATOM 1669 C CA . CYS A 1 218 ? 4.666 6.402 8.296 1.00 95.06 218 CYS A CA 1
ATOM 1670 C C . CYS A 1 218 ? 4.559 4.922 8.709 1.00 95.06 218 CYS A C 1
ATOM 1672 O O . CYS A 1 218 ? 4.065 4.639 9.798 1.00 95.06 218 CYS A O 1
ATOM 1674 N N . VAL A 1 219 ? 5.076 3.984 7.905 1.00 96.19 219 VAL A N 1
ATOM 1675 C CA . VAL A 1 219 ? 5.153 2.552 8.251 1.00 96.19 219 VAL A CA 1
ATOM 1676 C C . VAL A 1 219 ? 6.027 2.327 9.483 1.00 96.19 219 VAL A C 1
ATOM 1678 O O . VAL A 1 219 ? 5.614 1.607 10.390 1.00 96.19 219 VAL A O 1
ATOM 1681 N N . LEU A 1 220 ? 7.195 2.973 9.572 1.00 93.69 220 LEU A N 1
ATOM 1682 C CA . LEU A 1 220 ? 8.057 2.871 10.757 1.00 93.69 220 LEU A CA 1
ATOM 1683 C C . LEU A 1 220 ? 7.362 3.418 12.009 1.00 93.69 220 LEU A C 1
ATOM 1685 O O . LEU A 1 220 ? 7.366 2.767 13.052 1.00 93.69 220 LEU A O 1
ATOM 1689 N N . MET A 1 221 ? 6.724 4.588 11.902 1.00 91.94 221 MET A N 1
ATOM 1690 C CA . MET A 1 221 ? 5.952 5.169 13.006 1.00 91.94 221 MET A CA 1
ATOM 1691 C C . MET A 1 221 ? 4.809 4.246 13.442 1.00 91.94 221 MET A C 1
ATOM 1693 O O . MET A 1 221 ? 4.622 4.031 14.638 1.00 91.94 221 MET A O 1
ATOM 1697 N N . LEU A 1 222 ? 4.078 3.664 12.486 1.00 94.69 222 LEU A N 1
ATOM 1698 C CA . LEU A 1 222 ? 3.008 2.702 12.748 1.00 94.69 222 LEU A CA 1
ATOM 1699 C C . LEU A 1 222 ? 3.550 1.466 13.465 1.00 94.69 222 LEU A C 1
ATOM 1701 O O . LEU A 1 222 ? 2.994 1.071 14.488 1.00 94.69 222 LEU A O 1
ATOM 1705 N N . PHE A 1 223 ? 4.657 0.895 12.990 1.00 95.31 223 PHE A N 1
ATOM 1706 C CA . PHE A 1 223 ? 5.274 -0.269 13.615 1.00 95.31 223 PHE A CA 1
ATOM 1707 C C . PHE A 1 223 ? 5.602 -0.004 15.086 1.00 95.31 223 PHE A C 1
ATOM 1709 O O . PHE A 1 223 ? 5.075 -0.683 15.963 1.00 95.31 223 PHE A O 1
ATOM 1716 N N . PHE A 1 224 ? 6.408 1.019 15.384 1.00 93.38 224 PHE A N 1
ATOM 1717 C CA . PHE A 1 224 ? 6.837 1.277 16.761 1.00 93.38 224 PHE A CA 1
ATOM 1718 C C . PHE A 1 224 ? 5.687 1.688 17.687 1.00 93.38 224 PHE A C 1
ATOM 1720 O O . PHE A 1 224 ? 5.727 1.362 18.872 1.00 93.38 224 PHE A O 1
ATOM 1727 N N . ASN A 1 225 ? 4.652 2.354 17.164 1.00 91.06 225 ASN A N 1
ATOM 1728 C CA . ASN A 1 225 ? 3.498 2.759 17.964 1.00 91.06 225 ASN A CA 1
ATOM 1729 C C . ASN A 1 225 ? 2.581 1.578 18.328 1.00 91.06 225 ASN A C 1
ATOM 1731 O O . ASN A 1 225 ? 2.021 1.557 19.420 1.00 91.06 225 ASN A O 1
ATOM 1735 N N . PHE A 1 226 ? 2.435 0.586 17.442 1.00 93.56 226 PHE A N 1
ATOM 1736 C CA . PHE A 1 226 ? 1.457 -0.497 17.610 1.00 93.56 226 PHE A CA 1
ATOM 1737 C C . PHE A 1 226 ? 2.062 -1.881 17.900 1.00 93.56 226 PHE A C 1
ATOM 1739 O O . PHE A 1 226 ? 1.319 -2.783 18.292 1.00 93.56 226 PHE A O 1
ATOM 1746 N N . VAL A 1 227 ? 3.382 -2.076 17.767 1.00 95.06 227 VAL A N 1
ATOM 1747 C CA . VAL A 1 227 ? 4.033 -3.399 17.902 1.00 95.06 227 VAL A CA 1
ATOM 1748 C C . VAL A 1 227 ? 3.765 -4.068 19.245 1.00 95.06 227 VAL A C 1
ATOM 1750 O O . VAL A 1 227 ? 3.485 -5.264 19.290 1.00 95.06 227 VAL A O 1
ATOM 1753 N N . ARG A 1 228 ? 3.792 -3.301 20.340 1.00 91.31 228 ARG A N 1
ATOM 1754 C CA . ARG A 1 228 ? 3.611 -3.837 21.695 1.00 91.31 228 ARG A CA 1
ATOM 1755 C C . ARG A 1 228 ? 2.257 -4.531 21.859 1.00 91.31 228 ARG A C 1
ATOM 1757 O O . ARG A 1 228 ? 2.192 -5.593 22.468 1.00 91.31 228 ARG A O 1
ATOM 1764 N N . ASP A 1 229 ? 1.202 -3.951 21.300 1.00 89.56 229 ASP A N 1
ATOM 1765 C CA . ASP A 1 229 ? -0.161 -4.469 21.444 1.00 89.56 229 ASP A CA 1
ATOM 1766 C C . ASP A 1 229 ? -0.503 -5.541 20.397 1.00 89.56 229 ASP A C 1
ATOM 1768 O O . ASP A 1 229 ? -1.547 -6.188 20.486 1.00 89.56 229 ASP A O 1
ATOM 1772 N N . ASN A 1 230 ? 0.382 -5.745 19.415 1.00 95.25 230 ASN A N 1
ATOM 1773 C CA . ASN A 1 230 ? 0.216 -6.706 18.326 1.00 95.25 230 ASN A CA 1
ATOM 1774 C C . ASN A 1 230 ? 1.069 -7.973 18.483 1.00 95.25 230 ASN A C 1
ATOM 1776 O O . ASN A 1 230 ? 1.126 -8.799 17.567 1.00 95.25 230 ASN A O 1
ATOM 1780 N N . PHE A 1 231 ? 1.721 -8.170 19.632 1.00 94.25 231 PHE A N 1
ATOM 1781 C CA . PHE A 1 231 ? 2.341 -9.460 19.920 1.00 94.25 231 PHE A CA 1
ATOM 1782 C C . PHE A 1 231 ? 1.278 -10.571 19.997 1.00 94.25 231 PHE A C 1
ATOM 1784 O O . PHE A 1 231 ? 0.183 -10.346 20.532 1.00 94.25 231 PHE A O 1
ATOM 1791 N N . PRO A 1 232 ? 1.579 -11.777 19.475 1.00 90.88 232 PRO A N 1
ATOM 1792 C CA . PRO A 1 232 ? 0.711 -12.931 19.649 1.00 90.88 232 PRO A CA 1
ATOM 1793 C C . PRO A 1 232 ? 0.432 -13.181 21.133 1.00 90.88 232 PRO A C 1
ATOM 1795 O O . PRO A 1 232 ? 1.345 -13.164 21.958 1.00 90.88 232 PRO A O 1
ATOM 1798 N N . GLY A 1 233 ? -0.833 -13.395 21.472 1.00 87.12 233 GLY A N 1
ATOM 1799 C CA . GLY A 1 233 ? -1.305 -13.518 22.843 1.00 87.12 233 GLY A CA 1
ATOM 1800 C C . GLY A 1 233 ? -2.296 -14.666 23.037 1.00 87.12 233 GLY A C 1
ATOM 1801 O O . GLY A 1 233 ? -2.717 -15.319 22.074 1.00 87.12 233 GLY A O 1
ATOM 1802 N N . PRO A 1 234 ? -2.689 -14.927 24.297 1.00 78.25 234 PRO A N 1
ATOM 1803 C CA . PRO A 1 234 ? -3.703 -15.925 24.613 1.00 78.25 234 PRO A CA 1
ATOM 1804 C C . PRO A 1 234 ? -5.019 -15.609 23.886 1.00 78.25 234 PRO A C 1
ATOM 1806 O O . PRO A 1 234 ? -5.478 -14.472 23.899 1.00 78.25 234 PRO A O 1
ATOM 1809 N N . GLY A 1 235 ? -5.616 -16.613 23.239 1.00 83.12 235 GLY A N 1
ATOM 1810 C CA . GLY A 1 235 ? -6.868 -16.474 22.482 1.00 83.12 235 GLY A CA 1
ATOM 1811 C C . GLY A 1 235 ? -6.700 -16.317 20.968 1.00 83.12 235 GLY A C 1
ATOM 1812 O O . GLY A 1 235 ? -7.597 -16.726 20.234 1.00 83.12 235 GLY A O 1
ATOM 1813 N N . ASP A 1 236 ? -5.540 -15.873 20.466 1.00 91.25 236 ASP A N 1
ATOM 1814 C CA . ASP A 1 236 ? -5.345 -15.657 19.018 1.00 91.25 236 ASP A CA 1
ATOM 1815 C C . ASP A 1 236 ? -5.545 -16.943 18.207 1.00 91.25 236 ASP A C 1
ATOM 1817 O O . ASP A 1 236 ? -6.176 -16.955 17.152 1.00 91.25 236 ASP A O 1
ATOM 1821 N N . TRP A 1 237 ? -5.056 -18.064 18.735 1.00 88.75 237 TRP A N 1
ATOM 1822 C CA . TRP A 1 237 ? -5.211 -19.363 18.093 1.00 88.75 237 TRP A CA 1
ATOM 1823 C C . TRP A 1 237 ? -6.663 -19.855 18.064 1.00 88.75 237 TRP A C 1
ATOM 1825 O O . TRP A 1 237 ? -7.083 -20.501 17.104 1.00 88.75 237 TRP A O 1
ATOM 1835 N N . GLN A 1 238 ? -7.448 -19.531 19.096 1.00 87.62 238 GLN A N 1
ATOM 1836 C CA . GLN A 1 238 ? -8.883 -19.819 19.105 1.00 87.62 238 GLN A CA 1
ATOM 1837 C C . GLN A 1 238 ? -9.604 -18.927 18.090 1.00 87.62 238 GLN A C 1
ATOM 1839 O O . GLN A 1 238 ? -10.402 -19.429 17.302 1.00 87.62 238 GLN A O 1
ATOM 1844 N N . TRP A 1 239 ? -9.250 -17.639 18.033 1.00 90.31 239 TRP A N 1
ATOM 1845 C CA . TRP A 1 239 ? -9.781 -16.701 17.046 1.00 90.31 239 TRP A CA 1
ATOM 1846 C C . TRP A 1 239 ? -9.544 -17.188 15.610 1.00 90.31 239 TRP A C 1
ATOM 1848 O O . TRP A 1 239 ? -10.480 -17.235 14.812 1.00 90.31 239 TRP A O 1
ATOM 1858 N N . ILE A 1 240 ? -8.323 -17.646 15.298 1.00 89.81 240 ILE A N 1
ATOM 1859 C CA . ILE A 1 240 ? -7.962 -18.194 13.979 1.00 89.81 240 ILE A CA 1
ATOM 1860 C C . ILE A 1 240 ? -8.787 -19.443 13.649 1.00 89.81 240 ILE A C 1
ATOM 1862 O O . ILE A 1 240 ? -9.350 -19.533 12.561 1.00 89.81 240 ILE A O 1
ATOM 1866 N N . ARG A 1 241 ? -8.903 -20.398 14.581 1.00 87.50 241 ARG A N 1
ATOM 1867 C CA . ARG A 1 241 ? -9.654 -21.648 14.356 1.00 87.50 241 ARG A CA 1
ATOM 1868 C C . ARG A 1 241 ? -11.139 -21.433 14.088 1.00 87.50 241 ARG A C 1
ATOM 1870 O O . ARG A 1 241 ? -11.743 -22.225 13.372 1.00 87.50 241 ARG A O 1
ATOM 1877 N N . HIS A 1 242 ? -11.714 -20.371 14.642 1.00 85.56 242 HIS A N 1
ATOM 1878 C CA . HIS A 1 242 ? -13.109 -19.995 14.423 1.00 85.56 242 HIS A CA 1
ATOM 1879 C C . HIS A 1 242 ? -13.292 -18.952 13.311 1.00 85.56 242 HIS A C 1
ATOM 1881 O O . HIS A 1 242 ? -14.411 -18.471 13.115 1.00 85.56 242 HIS A O 1
ATOM 1887 N N . PHE A 1 243 ? -12.219 -18.611 12.581 1.00 84.81 243 PHE A N 1
ATOM 1888 C CA . PHE A 1 243 ? -12.209 -17.600 11.520 1.00 84.81 243 PHE A CA 1
ATOM 1889 C C . PHE A 1 243 ? -12.864 -16.285 11.964 1.00 84.81 243 PHE A C 1
ATOM 1891 O O . PHE A 1 243 ? -13.745 -15.757 11.290 1.00 84.81 243 PHE A O 1
ATOM 1898 N N . GLY A 1 244 ? -12.486 -15.799 13.149 1.00 76.31 244 GLY A N 1
ATOM 1899 C CA . GLY A 1 244 ? -13.004 -14.547 13.700 1.00 76.31 244 GLY A CA 1
ATOM 1900 C C . GLY A 1 244 ? -14.504 -14.530 13.978 1.00 76.31 244 GLY A C 1
ATOM 1901 O O . GLY A 1 244 ? -15.116 -13.472 13.935 1.00 76.31 244 GLY A O 1
ATOM 1902 N N . GLY A 1 245 ? -15.112 -15.693 14.228 1.00 73.38 245 GLY A N 1
ATOM 1903 C CA . GLY A 1 245 ? -16.557 -15.782 14.445 1.00 73.38 245 GLY A CA 1
ATOM 1904 C C . GLY A 1 245 ? -17.373 -15.921 13.160 1.00 73.38 245 GLY A C 1
ATOM 1905 O O . GLY A 1 245 ? -18.591 -15.804 13.185 1.00 73.38 245 GLY A O 1
ATOM 1906 N N . LEU A 1 246 ? -16.746 -16.212 12.015 1.00 71.88 246 LEU A N 1
ATOM 1907 C CA . LEU A 1 246 ? -17.501 -16.601 10.817 1.00 71.88 246 LEU A CA 1
ATOM 1908 C C . LEU A 1 246 ? -18.086 -18.016 10.938 1.00 71.88 246 LEU A C 1
ATOM 1910 O O . LEU A 1 246 ? -19.106 -18.316 10.320 1.00 71.88 246 LEU A O 1
ATOM 1914 N N . ILE A 1 247 ? -17.450 -18.881 11.738 1.00 65.50 247 ILE A N 1
ATOM 1915 C CA . ILE A 1 247 ? -17.896 -20.264 11.973 1.00 65.50 247 ILE A CA 1
ATOM 1916 C C . ILE A 1 247 ? -18.646 -20.396 13.306 1.00 65.50 247 ILE A C 1
ATOM 1918 O O . ILE A 1 247 ? -19.602 -21.166 13.407 1.00 65.50 247 ILE A O 1
ATOM 1922 N N . SER A 1 248 ? -18.243 -19.652 14.339 1.00 60.25 248 SER A N 1
ATOM 1923 C CA . SER A 1 248 ? -18.976 -19.568 15.607 1.00 60.25 248 SER A CA 1
ATOM 1924 C C . SER A 1 248 ? -19.935 -18.387 15.563 1.00 60.25 248 SER A C 1
ATOM 1926 O O . SER A 1 248 ? -19.528 -17.305 15.188 1.00 60.25 248 SER A O 1
ATOM 1928 N N . LYS A 1 249 ? -21.188 -18.532 16.008 1.00 66.62 249 LYS A N 1
ATOM 1929 C CA . LYS A 1 249 ? -22.155 -17.412 16.038 1.00 66.62 249 LYS A CA 1
ATOM 1930 C C . LYS A 1 249 ? -21.688 -16.191 16.854 1.00 66.62 249 LYS A C 1
ATOM 1932 O O . LYS A 1 249 ? -22.373 -15.179 16.831 1.00 66.62 249 LYS A O 1
ATOM 1937 N N . HIS A 1 250 ? -20.606 -16.304 17.625 1.00 71.62 250 HIS A N 1
ATOM 1938 C CA . HIS A 1 250 ? -20.040 -15.247 18.462 1.00 71.62 250 HIS A CA 1
ATOM 1939 C C . HIS A 1 250 ? -18.550 -15.091 18.149 1.00 71.62 250 HIS A C 1
ATOM 1941 O O . HIS A 1 250 ? -17.871 -16.088 17.860 1.00 71.62 250 HIS A O 1
ATOM 1947 N N . GLU A 1 251 ? -18.047 -13.857 18.222 1.00 77.44 251 GLU A N 1
ATOM 1948 C CA . GLU A 1 251 ? -16.622 -13.582 18.059 1.00 77.44 251 GLU A CA 1
ATOM 1949 C C . GLU A 1 251 ? -15.833 -14.151 19.254 1.00 77.44 251 GLU A C 1
ATOM 1951 O O . GLU A 1 251 ? -16.217 -13.951 20.411 1.00 77.44 251 GLU A O 1
ATOM 1956 N N . PRO A 1 252 ? -14.742 -14.900 19.011 1.00 85.25 252 PRO A N 1
ATOM 1957 C CA . PRO A 1 252 ? -13.888 -15.389 20.084 1.00 85.25 252 PRO A CA 1
ATOM 1958 C C . PRO A 1 252 ? -13.266 -14.232 20.885 1.00 85.25 252 PRO A C 1
ATOM 1960 O O . PRO A 1 252 ? -12.793 -13.269 20.276 1.00 85.25 252 PRO A O 1
ATOM 1963 N N . PRO A 1 253 ? -13.185 -14.337 22.226 1.00 86.75 253 PRO A N 1
ATOM 1964 C CA . PRO A 1 253 ? -12.580 -13.311 23.069 1.00 86.75 253 PRO A CA 1
ATOM 1965 C C . PRO A 1 253 ? -11.182 -12.907 22.590 1.00 86.75 253 PRO A C 1
ATOM 1967 O O . PRO A 1 253 ? -10.332 -13.763 22.328 1.00 86.75 253 PRO A O 1
ATOM 1970 N N . SER A 1 254 ? -10.936 -11.601 22.496 1.00 91.19 254 SER A N 1
ATOM 1971 C CA . SER A 1 254 ? -9.684 -11.058 21.972 1.00 91.19 254 SER A CA 1
ATOM 1972 C C . SER A 1 254 ? -9.136 -9.917 22.840 1.00 91.19 254 SER A C 1
ATOM 1974 O O . SER A 1 254 ? -9.844 -9.352 23.681 1.00 91.19 254 SER A O 1
ATOM 1976 N N . GLY A 1 255 ? -7.841 -9.622 22.675 1.00 91.06 255 GLY A N 1
ATOM 1977 C CA . GLY A 1 255 ? -7.160 -8.494 23.321 1.00 91.06 255 GLY A CA 1
ATOM 1978 C C . GLY A 1 255 ? -7.495 -7.155 22.659 1.00 91.06 255 GLY A C 1
ATOM 1979 O O . GLY A 1 255 ? -8.504 -7.040 21.974 1.00 91.06 255 GLY A O 1
ATOM 1980 N N . ARG A 1 256 ? -6.637 -6.133 22.829 1.00 90.62 256 ARG A N 1
ATOM 1981 C CA . ARG A 1 256 ? -6.850 -4.807 22.200 1.00 90.62 256 ARG A CA 1
ATOM 1982 C C . ARG A 1 256 ? -6.985 -4.939 20.682 1.00 90.62 256 ARG A C 1
ATOM 1984 O O . ARG A 1 256 ? -7.808 -4.253 20.089 1.00 90.62 256 ARG A O 1
ATOM 1991 N N . PHE A 1 257 ? -6.203 -5.850 20.108 1.00 94.12 257 PHE A N 1
ATOM 1992 C CA . PHE A 1 257 ? -6.301 -6.294 18.726 1.00 94.12 257 PHE A CA 1
ATOM 1993 C C . PHE A 1 257 ? -6.611 -7.791 18.671 1.00 94.12 257 PHE A C 1
ATOM 1995 O O . PHE A 1 257 ? -6.054 -8.571 19.456 1.00 94.12 257 PHE A O 1
ATOM 2002 N N . ASN A 1 258 ? -7.470 -8.193 17.739 1.00 93.94 258 ASN A N 1
ATOM 2003 C CA . ASN A 1 258 ? -7.747 -9.597 17.455 1.00 93.94 258 ASN A CA 1
ATOM 2004 C C . ASN A 1 258 ? -6.681 -10.215 16.530 1.00 93.94 258 ASN A C 1
ATOM 2006 O O . ASN A 1 258 ? -5.791 -9.529 16.023 1.00 93.94 258 ASN A O 1
ATOM 2010 N N . ALA A 1 259 ? -6.740 -11.532 16.310 1.00 93.75 259 ALA A N 1
ATOM 2011 C CA . ALA A 1 259 ? -5.715 -12.216 15.520 1.00 93.75 259 ALA A CA 1
ATOM 2012 C C . ALA A 1 259 ? -5.697 -11.786 14.039 1.00 93.75 259 ALA A C 1
ATOM 2014 O O . ALA A 1 259 ? -4.630 -11.781 13.426 1.00 93.75 259 ALA A O 1
ATOM 2015 N N . GLY A 1 260 ? -6.840 -11.386 13.472 1.00 92.69 260 GLY A N 1
ATOM 2016 C CA . GLY A 1 260 ? -6.917 -10.832 12.119 1.00 92.69 260 GLY A CA 1
ATOM 2017 C C . GLY A 1 260 ? -6.230 -9.469 12.006 1.00 92.69 260 GLY A C 1
ATOM 2018 O O . GLY A 1 260 ? -5.428 -9.254 11.098 1.00 92.69 260 GLY A O 1
ATOM 2019 N N . GLU A 1 261 ? -6.474 -8.572 12.964 1.00 94.94 261 GLU A N 1
ATOM 2020 C CA . GLU A 1 261 ? -5.793 -7.275 13.063 1.00 94.94 261 GLU A CA 1
ATOM 2021 C C . GLU A 1 261 ? -4.277 -7.450 13.252 1.00 94.94 261 GLU A C 1
ATOM 2023 O O . GLU A 1 261 ? -3.494 -6.776 12.582 1.00 94.94 261 GLU A O 1
ATOM 2028 N N . LYS A 1 262 ? -3.847 -8.412 14.079 1.00 96.25 262 LYS A N 1
ATOM 2029 C CA . LYS A 1 262 ? -2.424 -8.745 14.271 1.00 96.25 262 LYS A CA 1
ATOM 2030 C C . LYS A 1 262 ? -1.775 -9.298 13.005 1.00 96.25 262 LYS A C 1
ATOM 2032 O O . LYS A 1 262 ? -0.647 -8.926 12.678 1.00 96.25 262 LYS A O 1
ATOM 2037 N N . LEU A 1 263 ? -2.475 -10.167 12.271 1.00 95.44 263 LEU A N 1
ATOM 2038 C CA . LEU A 1 263 ? -2.002 -10.680 10.983 1.00 95.44 263 LEU A CA 1
ATOM 2039 C C . LEU A 1 263 ? -1.831 -9.540 9.973 1.00 95.44 263 LEU A C 1
ATOM 2041 O O . LEU A 1 263 ? -0.827 -9.493 9.260 1.00 95.44 263 LEU A O 1
ATOM 2045 N N . TRP A 1 264 ? -2.774 -8.597 9.944 1.00 97.00 264 TRP A N 1
ATOM 2046 C CA . TRP A 1 264 ? -2.667 -7.401 9.117 1.00 97.00 264 TRP A CA 1
ATOM 2047 C C . TRP A 1 264 ? -1.498 -6.505 9.539 1.00 97.00 264 TRP A C 1
ATOM 2049 O O . TRP A 1 264 ? -0.744 -6.058 8.675 1.00 97.00 264 TRP A O 1
ATOM 2059 N N . PHE A 1 265 ? -1.295 -6.291 10.841 1.00 97.81 265 PHE A N 1
ATOM 2060 C CA . PHE A 1 265 ? -0.171 -5.516 11.363 1.00 97.81 265 PHE A CA 1
ATOM 2061 C C . PHE A 1 265 ? 1.178 -6.107 10.930 1.00 97.81 265 PHE A C 1
ATOM 2063 O O . PHE A 1 265 ? 1.997 -5.396 10.346 1.00 97.81 265 PHE A O 1
ATOM 2070 N N . TRP A 1 266 ? 1.407 -7.401 11.172 1.00 97.56 266 TRP A N 1
ATOM 2071 C CA . TRP A 1 266 ? 2.687 -8.049 10.872 1.00 97.56 266 TRP A CA 1
ATOM 2072 C C . TRP A 1 266 ? 2.889 -8.287 9.376 1.00 97.56 266 TRP A C 1
ATOM 2074 O O . TRP A 1 266 ? 3.927 -7.916 8.829 1.00 97.56 266 TRP A O 1
ATOM 2084 N N . GLY A 1 267 ? 1.908 -8.893 8.707 1.00 96.19 267 GLY A N 1
ATOM 2085 C CA . GLY A 1 267 ? 2.018 -9.282 7.303 1.00 96.19 267 GLY A CA 1
ATOM 2086 C C . GLY A 1 267 ? 1.826 -8.109 6.344 1.00 96.19 267 GLY A C 1
ATOM 2087 O O . GLY A 1 267 ? 2.653 -7.879 5.466 1.00 96.19 267 GLY A O 1
ATOM 2088 N N . GLY A 1 268 ? 0.743 -7.354 6.512 1.00 95.69 268 GLY A N 1
ATOM 2089 C CA . GLY A 1 268 ? 0.389 -6.246 5.627 1.00 95.69 268 GLY A CA 1
ATOM 2090 C C . GLY A 1 268 ? 1.166 -4.976 5.941 1.00 95.69 268 GLY A C 1
ATOM 2091 O O . GLY A 1 268 ? 2.104 -4.613 5.234 1.00 95.69 268 GLY A O 1
ATOM 2092 N N . ALA A 1 269 ? 0.773 -4.302 7.019 1.00 96.19 269 ALA A N 1
ATOM 2093 C CA . ALA A 1 269 ? 1.270 -2.974 7.353 1.00 96.19 269 ALA A CA 1
ATOM 2094 C C . ALA A 1 269 ? 2.793 -2.940 7.563 1.00 96.19 269 ALA A C 1
ATOM 2096 O O . ALA A 1 269 ? 3.439 -1.994 7.119 1.00 96.19 269 ALA A O 1
ATOM 2097 N N . SER A 1 270 ? 3.365 -3.975 8.189 1.00 96.06 270 SER A N 1
ATOM 2098 C CA . SER A 1 270 ? 4.800 -4.035 8.495 1.00 96.06 270 SER A CA 1
ATOM 2099 C C . SER A 1 270 ? 5.605 -4.726 7.396 1.00 96.06 270 SER A C 1
ATOM 2101 O O . SER A 1 270 ? 6.387 -4.070 6.717 1.00 96.06 270 SER A O 1
ATOM 2103 N N . MET A 1 271 ? 5.433 -6.036 7.185 1.00 97.88 271 MET A N 1
ATOM 2104 C CA . MET A 1 271 ? 6.271 -6.800 6.252 1.00 97.88 271 MET A CA 1
ATOM 2105 C C . MET A 1 271 ? 6.112 -6.322 4.803 1.00 97.88 271 MET A C 1
ATOM 2107 O O . MET A 1 271 ? 7.107 -5.950 4.179 1.00 97.88 271 MET A O 1
ATOM 2111 N N . LEU A 1 272 ? 4.889 -6.300 4.256 1.00 98.19 272 LEU A N 1
ATOM 2112 C CA . LEU A 1 272 ? 4.669 -5.805 2.891 1.00 98.19 272 LEU A CA 1
ATOM 2113 C C . LEU A 1 272 ? 4.971 -4.305 2.781 1.00 98.19 272 LEU A C 1
ATOM 2115 O O . LEU A 1 272 ? 5.577 -3.891 1.794 1.00 98.19 272 LEU A O 1
ATOM 2119 N N . GLY A 1 273 ? 4.646 -3.515 3.810 1.00 97.69 273 GLY A N 1
ATOM 2120 C CA . GLY A 1 273 ? 5.043 -2.108 3.915 1.00 97.69 273 GLY A CA 1
ATOM 2121 C C . GLY A 1 273 ? 6.546 -1.894 3.737 1.00 97.69 273 GLY A C 1
ATOM 2122 O O . GLY A 1 273 ? 6.955 -1.110 2.881 1.00 97.69 273 GLY A O 1
ATOM 2123 N N . ILE A 1 274 ? 7.376 -2.634 4.473 1.00 97.19 274 ILE A N 1
ATOM 2124 C CA . ILE A 1 274 ? 8.840 -2.590 4.365 1.00 97.19 274 ILE A CA 1
ATOM 2125 C C . ILE A 1 274 ? 9.310 -3.093 2.996 1.00 97.19 274 ILE A C 1
ATOM 2127 O O . ILE A 1 274 ? 10.116 -2.422 2.356 1.00 97.19 274 ILE A O 1
ATOM 2131 N N . ILE A 1 275 ? 8.806 -4.231 2.506 1.00 98.25 275 ILE A N 1
ATOM 2132 C CA . ILE A 1 275 ? 9.219 -4.802 1.208 1.00 98.25 275 ILE A CA 1
ATOM 2133 C C . ILE A 1 275 ? 8.960 -3.816 0.063 1.00 98.25 275 ILE A C 1
ATOM 2135 O O . ILE A 1 275 ? 9.847 -3.563 -0.759 1.00 98.25 275 ILE A O 1
ATOM 2139 N N . VAL A 1 276 ? 7.759 -3.238 0.008 1.00 98.38 276 VAL A N 1
ATOM 2140 C CA . VAL A 1 276 ? 7.370 -2.270 -1.027 1.00 98.38 276 VAL A CA 1
ATOM 2141 C C . VAL A 1 276 ? 8.169 -0.974 -0.878 1.00 98.38 276 VAL A C 1
ATOM 2143 O O . VAL A 1 276 ? 8.632 -0.435 -1.879 1.00 98.38 276 VAL A O 1
ATOM 2146 N N . SER A 1 277 ? 8.429 -0.519 0.350 1.00 97.62 277 SER A N 1
ATOM 2147 C CA . SER A 1 277 ? 9.239 0.680 0.607 1.00 97.62 277 SER A CA 1
ATOM 2148 C C . SER A 1 277 ? 10.690 0.497 0.152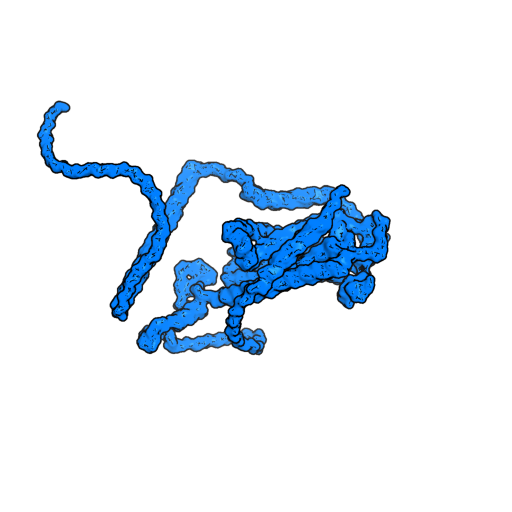 1.00 97.62 277 SER A C 1
ATOM 2150 O O . SER A 1 277 ? 11.203 1.293 -0.629 1.00 97.62 277 SER A O 1
ATOM 2152 N N . MET A 1 278 ? 11.346 -0.590 0.569 1.00 95.75 278 MET A N 1
ATOM 2153 C CA . MET A 1 278 ? 12.744 -0.879 0.227 1.00 95.75 278 MET A CA 1
ATOM 2154 C C . MET A 1 278 ? 12.936 -1.085 -1.275 1.00 95.75 278 MET A C 1
ATOM 2156 O O . MET A 1 278 ? 13.851 -0.516 -1.867 1.00 95.75 278 MET A O 1
ATOM 2160 N N . SER A 1 279 ? 12.049 -1.851 -1.915 1.00 97.31 279 SER A N 1
ATOM 2161 C CA . SER A 1 279 ? 12.067 -1.993 -3.374 1.00 97.31 279 SER A CA 1
ATOM 2162 C C . SER A 1 279 ? 11.741 -0.676 -4.087 1.00 97.31 279 SER A C 1
ATOM 2164 O O . SER A 1 279 ? 12.340 -0.388 -5.117 1.00 97.31 279 SER A O 1
ATOM 2166 N N . GLY A 1 280 ? 10.863 0.159 -3.523 1.00 96.69 280 GLY A N 1
ATOM 2167 C CA . GLY A 1 280 ? 10.553 1.497 -4.028 1.00 96.69 280 GLY A CA 1
ATOM 2168 C C . GLY A 1 280 ? 11.760 2.434 -3.992 1.00 96.69 280 GLY A C 1
ATOM 2169 O O . GLY A 1 280 ? 12.042 3.083 -4.992 1.00 96.69 280 GLY A O 1
ATOM 2170 N N . TYR A 1 281 ? 12.536 2.438 -2.903 1.00 95.06 281 TYR A N 1
ATOM 2171 C CA . TYR A 1 281 ? 13.773 3.221 -2.816 1.00 95.06 281 TYR A CA 1
ATOM 2172 C C . TYR A 1 281 ? 14.789 2.825 -3.889 1.00 95.06 281 TYR A C 1
ATOM 2174 O O . TYR A 1 281 ? 15.392 3.702 -4.505 1.00 95.06 281 TYR A O 1
ATOM 2182 N N . VAL A 1 282 ? 14.946 1.523 -4.152 1.00 94.75 282 VAL A N 1
ATOM 2183 C CA . VAL A 1 282 ? 15.797 1.028 -5.248 1.00 94.75 282 VAL A CA 1
ATOM 2184 C C . VAL A 1 282 ? 15.294 1.550 -6.598 1.00 94.75 282 VAL A C 1
ATOM 2186 O O . VAL A 1 282 ? 16.087 1.967 -7.434 1.00 94.75 282 VAL A O 1
ATOM 2189 N N . LEU A 1 283 ? 13.977 1.579 -6.816 1.00 94.69 283 LEU A N 1
ATOM 2190 C CA . LEU A 1 283 ? 13.392 2.032 -8.081 1.00 94.69 283 LEU A CA 1
ATOM 2191 C C . LEU A 1 283 ? 13.455 3.550 -8.286 1.00 94.69 283 LEU A C 1
ATOM 2193 O O . LEU A 1 283 ? 13.594 3.997 -9.424 1.00 94.69 283 LEU A O 1
ATOM 2197 N N . ASP A 1 284 ? 13.334 4.325 -7.212 1.00 92.50 284 ASP A N 1
ATOM 2198 C CA . ASP A 1 284 ? 13.210 5.782 -7.274 1.00 92.50 284 ASP A CA 1
ATOM 2199 C C . ASP A 1 284 ? 14.574 6.490 -7.238 1.00 92.50 284 ASP A C 1
ATOM 2201 O O . ASP A 1 284 ? 14.777 7.503 -7.909 1.00 92.50 284 ASP A O 1
ATOM 2205 N N . PHE A 1 285 ? 15.553 5.924 -6.518 1.00 88.12 285 PHE A N 1
ATOM 2206 C CA . PHE A 1 285 ? 16.862 6.548 -6.325 1.00 88.12 285 PHE A CA 1
ATOM 2207 C C . PHE A 1 285 ? 17.994 5.745 -6.981 1.00 88.12 285 PHE A C 1
ATOM 2209 O O . PHE A 1 285 ? 18.277 4.625 -6.553 1.00 88.12 285 PHE A O 1
ATOM 2216 N N . PRO A 1 286 ? 18.738 6.322 -7.946 1.00 81.62 286 PRO A N 1
ATOM 2217 C CA . PRO A 1 286 ? 19.890 5.688 -8.591 1.00 81.62 286 PRO A CA 1
ATOM 2218 C C . PRO A 1 286 ? 21.161 5.690 -7.717 1.00 81.62 286 PRO A C 1
ATOM 2220 O O . PRO A 1 286 ? 22.264 5.910 -8.216 1.00 81.62 286 PRO A O 1
ATOM 2223 N N . ASN A 1 287 ? 21.021 5.435 -6.414 1.00 84.25 287 ASN A N 1
ATOM 2224 C CA . ASN A 1 287 ? 22.072 5.667 -5.417 1.00 84.25 287 ASN A CA 1
ATOM 2225 C C . ASN A 1 287 ? 22.780 4.383 -4.947 1.00 84.25 287 ASN A C 1
ATOM 2227 O O . ASN A 1 287 ? 23.769 4.465 -4.226 1.00 84.25 287 ASN A O 1
ATOM 2231 N N . PHE A 1 288 ? 22.301 3.202 -5.348 1.00 82.00 288 PHE A N 1
ATOM 2232 C CA . PHE A 1 288 ? 22.722 1.908 -4.780 1.00 82.00 288 PHE A CA 1
ATOM 2233 C C . PHE A 1 288 ? 23.613 1.075 -5.701 1.00 82.00 288 PHE A C 1
ATOM 2235 O O . PHE A 1 288 ? 23.565 -0.150 -5.684 1.00 82.00 288 PHE A O 1
ATOM 2242 N N . ASP A 1 289 ? 24.376 1.733 -6.568 1.00 80.69 289 ASP A N 1
ATOM 2243 C CA . ASP A 1 289 ? 25.207 1.065 -7.571 1.00 80.69 289 ASP A CA 1
ATOM 2244 C C . ASP A 1 289 ? 24.454 0.033 -8.449 1.00 80.69 289 ASP A C 1
ATOM 2246 O O . ASP A 1 289 ? 24.995 -0.977 -8.887 1.00 80.69 289 ASP A O 1
ATOM 2250 N N . GLN A 1 290 ? 23.170 0.286 -8.720 1.00 85.12 290 GLN A N 1
ATOM 2251 C CA . GLN A 1 290 ? 22.267 -0.707 -9.307 1.00 85.12 290 GLN A CA 1
ATOM 2252 C C . GLN A 1 290 ? 22.393 -0.864 -10.831 1.00 85.12 290 GLN A C 1
ATOM 2254 O O . GLN A 1 290 ? 22.480 0.116 -11.576 1.00 85.12 290 GLN A O 1
ATOM 2259 N N . SER A 1 291 ? 22.355 -2.119 -11.292 1.00 88.94 291 SER A N 1
ATOM 2260 C CA . SER A 1 291 ? 22.262 -2.504 -12.709 1.00 88.94 291 SER A CA 1
ATOM 2261 C C . SER A 1 291 ? 20.803 -2.562 -13.183 1.00 88.94 291 SER A C 1
ATOM 2263 O O . SER A 1 291 ? 19.874 -2.583 -12.368 1.00 88.94 291 SER A O 1
ATOM 2265 N N . ARG A 1 292 ? 20.565 -2.666 -14.501 1.00 88.56 292 ARG A N 1
ATOM 2266 C CA . ARG A 1 292 ? 19.210 -2.908 -15.040 1.00 88.56 292 ARG A CA 1
ATOM 2267 C C . ARG A 1 292 ? 18.565 -4.164 -14.457 1.00 88.56 292 ARG A C 1
ATOM 2269 O O . ARG A 1 292 ? 17.366 -4.153 -14.193 1.00 88.56 292 ARG A O 1
ATOM 2276 N N . GLN A 1 293 ? 19.339 -5.224 -14.217 1.00 87.75 293 GLN A N 1
ATOM 2277 C CA . GLN A 1 293 ? 18.823 -6.454 -13.610 1.00 87.75 293 GLN A CA 1
ATOM 2278 C C . GLN A 1 293 ? 18.320 -6.210 -12.182 1.00 87.75 293 GLN A C 1
ATOM 2280 O O . GLN A 1 293 ? 17.230 -6.664 -11.837 1.00 87.75 293 GLN A O 1
ATOM 2285 N N . THR A 1 294 ? 19.057 -5.444 -11.374 1.00 90.62 294 THR A N 1
ATOM 2286 C CA . THR A 1 294 ? 18.619 -5.063 -10.023 1.00 90.62 294 THR A CA 1
ATOM 2287 C C . THR A 1 294 ? 17.302 -4.290 -10.071 1.00 90.62 294 THR A C 1
ATOM 2289 O O . THR A 1 294 ? 16.374 -4.619 -9.336 1.00 90.62 294 THR A O 1
ATOM 2292 N N . MET A 1 295 ? 17.175 -3.329 -10.993 1.00 93.06 295 MET A N 1
ATOM 2293 C CA . MET A 1 295 ? 15.936 -2.561 -11.185 1.00 93.06 295 MET A CA 1
ATOM 2294 C C . MET A 1 295 ? 14.758 -3.450 -11.600 1.00 93.06 295 MET A C 1
ATOM 2296 O O . MET A 1 295 ? 13.642 -3.276 -11.119 1.00 93.06 295 MET A O 1
ATOM 2300 N N . GLN A 1 296 ? 14.993 -4.431 -12.474 1.00 94.19 296 GLN A N 1
ATOM 2301 C CA . GLN A 1 296 ? 13.967 -5.380 -12.915 1.00 94.19 296 GLN A CA 1
ATOM 2302 C C . GLN A 1 296 ? 13.473 -6.262 -11.767 1.00 94.19 296 GLN A C 1
ATOM 2304 O O . GLN A 1 296 ? 12.264 -6.430 -11.603 1.00 94.19 296 GLN A O 1
ATOM 2309 N N . ILE A 1 297 ? 14.391 -6.792 -10.954 1.00 93.31 297 ILE A N 1
ATOM 2310 C CA . ILE A 1 297 ? 14.057 -7.609 -9.781 1.00 93.31 297 ILE A CA 1
ATOM 2311 C C . ILE A 1 297 ? 13.304 -6.764 -8.750 1.00 93.31 297 ILE A C 1
ATOM 2313 O O . ILE A 1 297 ? 12.236 -7.172 -8.294 1.00 93.31 297 ILE A O 1
ATOM 2317 N N . ALA A 1 298 ? 13.803 -5.563 -8.439 1.00 96.00 298 ALA A N 1
ATOM 2318 C CA . ALA A 1 298 ? 13.139 -4.636 -7.530 1.00 96.00 298 ALA A CA 1
ATOM 2319 C C . ALA A 1 298 ? 11.722 -4.304 -8.009 1.00 96.00 298 ALA A C 1
ATOM 2321 O O . ALA A 1 298 ? 10.789 -4.350 -7.217 1.00 96.00 298 ALA A O 1
ATOM 2322 N N . HIS A 1 299 ? 11.527 -4.075 -9.311 1.00 96.25 299 HIS A N 1
ATOM 2323 C CA . HIS A 1 299 ? 10.206 -3.823 -9.884 1.00 96.25 299 HIS A CA 1
ATOM 2324 C C . HIS A 1 299 ? 9.266 -5.023 -9.723 1.00 96.25 299 HIS A C 1
ATOM 2326 O O . HIS A 1 299 ? 8.090 -4.835 -9.412 1.00 96.25 299 HIS A O 1
ATOM 2332 N N . VAL A 1 300 ? 9.740 -6.252 -9.948 1.00 96.38 300 VAL A N 1
ATOM 2333 C CA . VAL A 1 300 ? 8.927 -7.469 -9.769 1.00 96.38 300 VAL A CA 1
ATOM 2334 C C . VAL A 1 300 ? 8.502 -7.620 -8.309 1.00 96.38 300 VAL A C 1
ATOM 2336 O O . VAL A 1 300 ? 7.310 -7.762 -8.042 1.00 96.38 300 VAL A O 1
ATOM 2339 N N . ILE A 1 301 ? 9.450 -7.507 -7.374 1.00 97.44 301 ILE A N 1
ATOM 2340 C CA . ILE A 1 301 ? 9.186 -7.570 -5.929 1.00 97.44 301 ILE A CA 1
ATOM 2341 C C . ILE A 1 301 ? 8.197 -6.477 -5.516 1.00 97.44 301 ILE A C 1
ATOM 2343 O O . ILE A 1 301 ? 7.209 -6.766 -4.844 1.00 97.44 301 ILE A O 1
ATOM 2347 N N . HIS A 1 302 ? 8.424 -5.241 -5.965 1.00 98.25 302 HIS A N 1
ATOM 2348 C CA . HIS A 1 302 ? 7.565 -4.102 -5.666 1.00 98.25 302 HIS A CA 1
ATOM 2349 C C . HIS A 1 302 ? 6.144 -4.321 -6.182 1.00 98.25 302 HIS A C 1
ATOM 2351 O O . HIS A 1 302 ? 5.183 -4.106 -5.454 1.00 98.25 302 HIS A O 1
ATOM 2357 N N . SER A 1 303 ? 5.999 -4.798 -7.422 1.00 97.56 303 SER A N 1
ATOM 2358 C CA . SER A 1 303 ? 4.685 -4.985 -8.047 1.00 97.56 303 SER A CA 1
ATOM 2359 C C . SER A 1 303 ? 3.887 -6.101 -7.370 1.00 97.56 303 SER A C 1
ATOM 2361 O O . SER A 1 303 ? 2.710 -5.912 -7.075 1.00 97.56 303 SER A O 1
ATOM 2363 N N . ILE A 1 304 ? 4.520 -7.243 -7.076 1.00 97.19 304 ILE A N 1
ATOM 2364 C CA . ILE A 1 304 ? 3.871 -8.352 -6.359 1.00 97.19 304 ILE A CA 1
ATOM 2365 C C . ILE A 1 304 ? 3.511 -7.916 -4.936 1.00 97.19 304 ILE A C 1
ATOM 2367 O O . ILE A 1 304 ? 2.368 -8.085 -4.510 1.00 97.19 304 ILE A O 1
ATOM 2371 N N . GLY A 1 305 ? 4.460 -7.308 -4.219 1.00 98.12 305 GLY A N 1
ATOM 2372 C CA . GLY A 1 305 ? 4.247 -6.811 -2.863 1.00 98.12 305 GLY A CA 1
ATOM 2373 C C . GLY A 1 305 ? 3.119 -5.783 -2.794 1.00 98.12 305 GLY A C 1
ATOM 2374 O O . GLY A 1 305 ? 2.252 -5.894 -1.933 1.00 98.12 305 GLY A O 1
ATOM 2375 N N . ALA A 1 306 ? 3.070 -4.838 -3.735 1.00 98.31 306 ALA A N 1
ATOM 2376 C CA . ALA A 1 306 ? 2.029 -3.818 -3.802 1.00 98.31 306 ALA A CA 1
ATOM 2377 C C . ALA A 1 306 ? 0.643 -4.420 -4.074 1.00 98.31 306 ALA A C 1
ATOM 2379 O O . ALA A 1 306 ? -0.323 -4.016 -3.432 1.00 98.31 306 ALA A O 1
ATOM 2380 N N . VAL A 1 307 ? 0.530 -5.407 -4.973 1.00 97.75 307 VAL A N 1
ATOM 2381 C CA . VAL A 1 307 ? -0.741 -6.111 -5.220 1.00 97.75 307 VAL A CA 1
ATOM 2382 C C . VAL A 1 307 ? -1.212 -6.840 -3.964 1.00 97.75 307 VAL A C 1
ATOM 2384 O O . VAL A 1 307 ? -2.354 -6.652 -3.551 1.00 97.75 307 VAL A O 1
ATOM 2387 N N . LEU A 1 308 ? -0.339 -7.615 -3.313 1.00 98.12 308 LEU A N 1
ATOM 2388 C CA . LEU A 1 308 ? -0.678 -8.312 -2.067 1.00 98.12 308 LEU A CA 1
ATOM 2389 C C . LEU A 1 308 ? -1.076 -7.334 -0.955 1.00 98.12 308 LEU A C 1
ATOM 2391 O O . LEU A 1 308 ? -2.021 -7.588 -0.208 1.00 98.12 308 LEU A O 1
ATOM 2395 N N . PHE A 1 309 ? -0.389 -6.194 -0.874 1.00 98.50 309 PHE A N 1
ATOM 2396 C CA . PHE A 1 309 ? -0.684 -5.168 0.113 1.00 98.50 309 PHE A CA 1
ATOM 2397 C C . PHE A 1 309 ? -2.048 -4.524 -0.158 1.00 98.50 309 PHE A C 1
ATOM 2399 O O . PHE A 1 309 ? -2.853 -4.395 0.759 1.00 98.50 309 PHE A O 1
ATOM 2406 N N . MET A 1 310 ? -2.366 -4.206 -1.416 1.00 98.56 310 MET A N 1
ATOM 2407 C CA . MET A 1 310 ? -3.693 -3.717 -1.803 1.00 98.56 310 MET A CA 1
ATOM 2408 C C . MET A 1 310 ? -4.800 -4.731 -1.502 1.00 98.56 310 MET A C 1
ATOM 2410 O O . MET A 1 310 ? -5.832 -4.334 -0.971 1.00 98.56 310 MET A O 1
ATOM 2414 N N . LEU A 1 311 ? -4.583 -6.028 -1.753 1.00 98.00 311 LEU A N 1
ATOM 2415 C CA . LEU A 1 311 ? -5.563 -7.070 -1.421 1.00 98.00 311 LEU A CA 1
ATOM 2416 C C . LEU A 1 311 ? -5.872 -7.100 0.082 1.00 98.00 311 LEU A C 1
ATOM 2418 O O . LEU A 1 311 ? -7.032 -7.025 0.484 1.00 98.00 311 LEU A O 1
ATOM 2422 N N . GLY A 1 312 ? -4.843 -7.146 0.930 1.00 97.25 312 GLY A N 1
ATOM 2423 C CA . GLY A 1 312 ? -5.054 -7.101 2.378 1.00 97.25 312 GLY A CA 1
ATOM 2424 C C . GLY A 1 312 ? -5.654 -5.768 2.847 1.00 97.25 312 GLY A C 1
ATOM 2425 O O . GLY A 1 312 ? -6.547 -5.759 3.696 1.00 97.25 312 GLY A O 1
ATOM 2426 N N . ALA A 1 313 ? -5.245 -4.649 2.237 1.00 98.06 313 ALA A N 1
ATOM 2427 C CA . ALA A 1 313 ? -5.763 -3.322 2.560 1.00 98.06 313 ALA A CA 1
ATOM 2428 C C . ALA A 1 313 ? -7.250 -3.201 2.228 1.00 98.06 313 ALA A C 1
ATOM 2430 O O . ALA A 1 313 ? -7.981 -2.588 2.994 1.00 98.06 313 ALA A O 1
ATOM 2431 N N . MET A 1 314 ? -7.725 -3.806 1.135 1.00 97.62 314 MET A N 1
ATOM 2432 C CA . MET A 1 314 ? -9.151 -3.830 0.801 1.00 97.62 314 MET A CA 1
ATOM 2433 C C . MET A 1 314 ? -9.974 -4.521 1.890 1.00 97.62 314 MET A C 1
ATOM 2435 O O . MET A 1 314 ? -11.003 -3.987 2.301 1.00 97.62 314 MET A O 1
ATOM 2439 N N . GLY A 1 315 ? -9.503 -5.664 2.399 1.00 95.44 315 GLY A N 1
ATOM 2440 C CA . GLY A 1 315 ? -10.142 -6.350 3.525 1.00 95.44 315 GLY A CA 1
ATOM 2441 C C . GLY A 1 315 ? -10.137 -5.503 4.801 1.00 95.44 315 GLY A C 1
ATOM 2442 O O . GLY A 1 315 ? -11.169 -5.361 5.455 1.00 95.44 315 GLY A O 1
ATOM 2443 N N . HIS A 1 316 ? -9.000 -4.877 5.118 1.00 96.56 316 HIS A N 1
ATOM 2444 C CA . HIS A 1 316 ? -8.865 -3.986 6.271 1.00 96.56 316 HIS A CA 1
ATOM 2445 C C . HIS A 1 316 ? -9.777 -2.752 6.179 1.00 96.56 316 HIS A C 1
ATOM 2447 O O . HIS A 1 316 ? -10.491 -2.444 7.131 1.00 96.56 316 HIS A O 1
ATOM 2453 N N . ILE A 1 317 ? -9.800 -2.076 5.026 1.00 96.94 317 ILE A N 1
ATOM 2454 C CA . ILE A 1 317 ? -10.664 -0.919 4.765 1.00 96.94 317 ILE A CA 1
ATOM 2455 C C . ILE A 1 317 ? -12.124 -1.336 4.889 1.00 96.94 317 ILE A C 1
ATOM 2457 O O . ILE A 1 317 ? -12.888 -0.639 5.551 1.00 96.94 317 ILE A O 1
ATOM 2461 N N . TYR A 1 318 ? -12.515 -2.470 4.301 1.00 95.88 318 TYR A N 1
ATOM 2462 C CA . TYR A 1 318 ? -13.879 -2.976 4.407 1.00 95.88 318 TYR A CA 1
ATOM 2463 C C . TYR A 1 318 ? -14.284 -3.193 5.868 1.00 95.88 318 TYR A C 1
ATOM 2465 O O . TYR A 1 318 ? -15.250 -2.577 6.317 1.00 95.88 318 TYR A O 1
ATOM 2473 N N . MET A 1 319 ? -13.526 -3.994 6.624 1.00 93.12 319 MET A N 1
ATOM 2474 C CA . MET A 1 319 ? -13.844 -4.297 8.025 1.00 93.12 319 MET A CA 1
ATOM 2475 C C . MET A 1 319 ? -13.839 -3.045 8.908 1.00 93.12 319 MET A C 1
ATOM 2477 O O . MET A 1 319 ? -14.727 -2.885 9.737 1.00 93.12 319 MET A O 1
ATOM 2481 N N . GLY A 1 320 ? -12.893 -2.128 8.692 1.00 92.56 320 GLY A N 1
ATOM 2482 C CA . GLY A 1 320 ? -12.762 -0.892 9.466 1.00 92.56 320 GLY A CA 1
ATOM 2483 C C . GLY A 1 320 ? -13.743 0.224 9.095 1.00 92.56 320 GLY A C 1
ATOM 2484 O O . GLY A 1 320 ? -13.738 1.261 9.756 1.00 92.56 320 GLY A O 1
ATOM 2485 N N . THR A 1 321 ? -14.559 0.062 8.044 1.00 93.06 321 THR A N 1
ATOM 2486 C CA . THR A 1 321 ? -15.510 1.097 7.597 1.00 93.06 321 THR A CA 1
ATOM 2487 C C . THR A 1 321 ? -16.947 0.599 7.513 1.00 93.06 321 THR A C 1
ATOM 2489 O O . THR A 1 321 ? -17.795 1.053 8.274 1.00 93.06 321 THR A O 1
ATOM 2492 N N . LEU A 1 322 ? -17.233 -0.304 6.576 1.00 92.56 322 LEU A N 1
ATOM 2493 C CA . LEU A 1 322 ? -18.589 -0.742 6.236 1.00 92.56 322 LEU A CA 1
ATOM 2494 C C . LEU A 1 322 ? -18.938 -2.106 6.838 1.00 92.56 322 LEU A C 1
ATOM 2496 O O . LEU A 1 322 ? -20.114 -2.401 7.051 1.00 92.56 322 LEU A O 1
ATOM 2500 N N . GLY A 1 323 ? -17.927 -2.947 7.059 1.00 89.12 323 GLY A N 1
ATOM 2501 C CA . GLY A 1 323 ? -18.080 -4.340 7.457 1.00 89.12 323 GLY A CA 1
ATOM 2502 C C . GLY A 1 323 ? -18.489 -4.509 8.913 1.00 89.12 323 GLY A C 1
ATOM 2503 O O . GLY A 1 323 ? -19.386 -5.298 9.180 1.00 89.12 323 GLY A O 1
ATOM 2504 N N . MET A 1 324 ? -17.893 -3.753 9.838 1.00 90.06 324 MET A N 1
ATOM 2505 C CA . MET A 1 324 ? -18.166 -3.857 11.275 1.00 90.06 324 MET A CA 1
ATOM 2506 C C . MET A 1 324 ? -18.719 -2.544 11.831 1.00 90.06 324 MET A C 1
ATOM 2508 O O . MET A 1 324 ? -18.083 -1.492 11.719 1.00 90.06 324 MET A O 1
ATOM 2512 N N . ALA A 1 325 ? -19.902 -2.600 12.445 1.00 89.00 325 ALA A N 1
ATOM 2513 C CA . ALA A 1 325 ? -20.518 -1.434 13.070 1.00 89.00 325 ALA A CA 1
ATOM 2514 C C . ALA A 1 325 ? -19.606 -0.856 14.166 1.00 89.00 325 ALA A C 1
ATOM 2516 O O . ALA A 1 325 ? -18.963 -1.597 14.903 1.00 89.00 325 ALA A O 1
ATOM 2517 N N . GLY A 1 326 ? -19.520 0.473 14.263 1.00 86.44 326 GLY A N 1
ATOM 2518 C CA . GLY A 1 326 ? -18.717 1.169 15.281 1.00 86.44 326 GLY A CA 1
ATOM 2519 C C . GLY A 1 326 ? -17.193 1.149 15.069 1.00 86.44 326 GLY A C 1
ATOM 2520 O O . GLY A 1 326 ? -16.495 1.972 15.660 1.00 86.44 326 GLY A O 1
ATOM 2521 N N . ALA A 1 327 ? -16.654 0.299 14.184 1.00 90.81 327 ALA A N 1
ATOM 2522 C CA . ALA A 1 327 ? -15.207 0.207 13.953 1.00 90.81 327 ALA A CA 1
ATOM 2523 C C . ALA A 1 327 ? -14.609 1.509 13.385 1.00 90.81 327 ALA A C 1
ATOM 2525 O O . ALA A 1 327 ? -13.530 1.942 13.797 1.00 90.81 327 ALA A O 1
ATOM 2526 N N . TYR A 1 328 ? -15.330 2.183 12.483 1.00 93.31 328 TYR A N 1
ATOM 2527 C CA . TYR A 1 328 ? -14.888 3.456 11.906 1.00 93.31 328 TYR A CA 1
ATOM 2528 C C . TYR A 1 328 ? -14.789 4.577 12.951 1.00 93.31 328 TYR A C 1
ATOM 2530 O O . TYR A 1 328 ? -13.854 5.386 12.917 1.00 93.31 328 TYR A O 1
ATOM 2538 N N . ASP A 1 329 ? -15.718 4.613 13.910 1.00 90.12 329 ASP A N 1
ATOM 2539 C CA . ASP A 1 329 ? -15.744 5.634 14.960 1.00 90.12 329 ASP A CA 1
ATOM 2540 C C . ASP A 1 329 ? -14.523 5.537 15.876 1.00 90.12 329 ASP A C 1
ATOM 2542 O O . ASP A 1 329 ? -13.989 6.576 16.287 1.00 90.12 329 ASP A O 1
ATOM 2546 N N . ALA A 1 330 ? -13.998 4.322 16.073 1.00 92.06 330 ALA A N 1
ATOM 2547 C CA . ALA A 1 330 ? -12.748 4.089 16.785 1.00 92.06 330 ALA A CA 1
ATOM 2548 C C . ALA A 1 330 ? -11.589 4.888 16.170 1.00 92.06 330 ALA A C 1
ATOM 2550 O O . ALA A 1 330 ? -10.847 5.558 16.887 1.00 92.06 330 ALA A O 1
ATOM 2551 N N . MET A 1 331 ? -11.444 4.878 14.841 1.00 94.25 331 MET A N 1
ATOM 2552 C CA . MET A 1 331 ? -10.361 5.597 14.154 1.00 94.25 331 MET A CA 1
ATOM 2553 C C . MET A 1 331 ? -10.672 7.059 13.863 1.00 94.25 331 MET A C 1
ATOM 2555 O O . MET A 1 331 ? -9.758 7.883 13.755 1.00 94.25 331 MET A O 1
ATOM 2559 N N . ARG A 1 332 ? -11.948 7.422 13.749 1.00 91.31 332 ARG A N 1
ATOM 2560 C CA . ARG A 1 332 ? -12.352 8.813 13.551 1.00 91.31 332 ARG A CA 1
ATOM 2561 C C . ARG A 1 332 ? -12.219 9.613 14.844 1.00 91.31 332 ARG A C 1
ATOM 2563 O O . ARG A 1 332 ? -11.576 10.662 14.868 1.00 91.31 332 ARG A O 1
ATOM 2570 N N . THR A 1 333 ? -12.798 9.115 15.931 1.00 89.94 333 THR A N 1
ATOM 2571 C CA . THR A 1 333 ? -12.937 9.848 17.199 1.00 89.94 333 THR A CA 1
ATOM 2572 C C . THR A 1 333 ? -11.959 9.387 18.275 1.00 89.94 333 THR A C 1
ATOM 2574 O O . THR A 1 333 ? -11.596 10.184 19.140 1.00 89.94 333 THR A O 1
ATOM 2577 N N . GLY A 1 334 ? -11.475 8.147 18.184 1.00 90.81 334 GLY A N 1
ATOM 2578 C CA . GLY A 1 334 ? -10.648 7.502 19.205 1.00 90.81 334 GLY A CA 1
ATOM 2579 C C . GLY A 1 334 ? -11.451 6.623 20.161 1.00 90.81 334 GLY A C 1
ATOM 2580 O O . GLY A 1 334 ? -10.857 5.848 20.907 1.00 90.81 334 GLY A O 1
ATOM 2581 N N . TYR A 1 335 ? -12.780 6.722 20.139 1.00 91.88 335 TYR A N 1
ATOM 2582 C CA . TYR A 1 335 ? -13.668 6.110 21.119 1.00 91.88 335 TYR A CA 1
ATOM 2583 C C . TYR A 1 335 ? -14.522 5.000 20.506 1.00 91.88 335 TYR A C 1
ATOM 2585 O O . TYR A 1 335 ? -14.865 5.052 19.326 1.00 91.88 335 TYR A O 1
ATOM 2593 N N . VAL A 1 336 ? -14.873 4.016 21.330 1.00 93.06 336 VAL A N 1
ATOM 2594 C CA . VAL A 1 336 ? -15.810 2.926 21.014 1.00 93.06 336 VAL A CA 1
ATOM 2595 C C . VAL A 1 336 ? -16.835 2.785 22.133 1.00 93.06 336 VAL A C 1
ATOM 2597 O O . VAL A 1 336 ? -16.543 3.162 23.267 1.00 93.06 336 VAL A O 1
ATOM 2600 N N . ASP A 1 337 ? -18.018 2.249 21.832 1.00 93.56 337 ASP A N 1
ATOM 2601 C CA . ASP A 1 337 ? -19.005 1.923 22.870 1.00 93.56 337 ASP A CA 1
ATOM 2602 C C . ASP A 1 337 ? -18.480 0.812 23.796 1.00 93.56 337 ASP A C 1
ATOM 2604 O O . ASP A 1 337 ? -17.718 -0.064 23.374 1.00 93.56 337 ASP A O 1
ATOM 2608 N N . GLU A 1 338 ? -18.894 0.847 25.060 1.00 92.25 338 GLU A N 1
ATOM 2609 C CA . GLU A 1 338 ? -18.582 -0.173 26.060 1.00 92.25 338 GLU A CA 1
ATOM 2610 C C . GLU A 1 338 ? -19.006 -1.573 25.592 1.00 92.25 338 GLU A C 1
ATOM 2612 O O . GLU A 1 338 ? -18.247 -2.532 25.746 1.00 92.25 338 GLU A O 1
ATOM 2617 N N . GLU A 1 339 ? -20.177 -1.682 24.963 1.00 92.69 339 GLU A N 1
ATOM 2618 C CA . GLU A 1 339 ? -20.699 -2.943 24.441 1.00 92.69 339 GLU A CA 1
ATOM 2619 C C . GLU A 1 339 ? -19.855 -3.463 23.281 1.00 92.69 339 GLU A C 1
ATOM 2621 O O . GLU A 1 339 ? -19.475 -4.629 23.253 1.00 92.69 339 GLU A O 1
ATOM 2626 N N . TRP A 1 340 ? -19.452 -2.569 22.378 1.00 92.69 340 TRP A N 1
ATOM 2627 C CA . TRP A 1 340 ? -18.559 -2.912 21.275 1.00 92.69 340 TRP A CA 1
ATOM 2628 C C . TRP A 1 340 ? -17.224 -3.470 21.786 1.00 92.69 340 TRP A C 1
ATOM 2630 O O . TRP A 1 340 ? -16.722 -4.478 21.285 1.00 92.69 340 TRP A O 1
ATOM 2640 N N . ALA A 1 341 ? -16.655 -2.845 22.824 1.00 92.50 341 ALA A N 1
ATOM 2641 C CA . ALA A 1 341 ? -15.430 -3.324 23.455 1.00 92.50 341 ALA A CA 1
ATOM 2642 C C . ALA A 1 341 ? -15.623 -4.703 24.102 1.00 92.50 341 ALA A C 1
ATOM 2644 O O . ALA A 1 341 ? -14.742 -5.557 23.998 1.00 92.50 341 ALA A O 1
ATOM 2645 N N . ARG A 1 342 ? -16.766 -4.925 24.759 1.00 92.06 342 ARG A N 1
ATOM 2646 C CA . ARG A 1 342 ? -17.110 -6.193 25.407 1.00 92.06 342 ARG A CA 1
ATOM 2647 C C . ARG A 1 342 ? -17.295 -7.326 24.399 1.00 92.06 342 ARG A C 1
ATOM 2649 O O . ARG A 1 342 ? -16.812 -8.427 24.657 1.00 92.06 342 ARG A O 1
ATOM 2656 N N . GLU A 1 343 ? -17.970 -7.063 23.285 1.00 90.75 343 GLU A N 1
ATOM 2657 C CA . GLU A 1 343 ? -18.292 -8.056 22.260 1.00 90.75 343 GLU A CA 1
ATOM 2658 C C . GLU A 1 343 ? -17.060 -8.456 21.437 1.00 90.75 343 GLU A C 1
ATOM 2660 O O . GLU A 1 343 ? -16.734 -9.638 21.345 1.00 90.75 343 GLU A O 1
ATOM 2665 N N . HIS A 1 344 ? -16.330 -7.479 20.894 1.00 89.81 344 HIS A N 1
ATOM 2666 C CA . HIS A 1 344 ? -15.238 -7.742 19.950 1.00 89.81 344 HIS A CA 1
ATOM 2667 C C . HIS A 1 344 ? -13.875 -7.934 20.637 1.00 89.81 344 HIS A C 1
ATOM 2669 O O . HIS A 1 344 ? -12.986 -8.615 20.121 1.00 89.81 344 HIS A O 1
ATOM 2675 N N . HIS A 1 345 ? -13.691 -7.352 21.827 1.00 92.31 345 HIS A N 1
ATOM 2676 C CA . HIS A 1 345 ? -12.394 -7.247 22.506 1.00 92.31 345 HIS A CA 1
ATOM 2677 C C . HIS A 1 345 ? -12.492 -7.522 24.013 1.00 92.31 345 HIS A C 1
ATOM 2679 O O . HIS A 1 345 ? -11.933 -6.796 24.839 1.00 92.31 345 HIS A O 1
ATOM 2685 N N . ALA A 1 346 ? -13.201 -8.595 24.377 1.00 91.81 346 ALA A N 1
ATOM 2686 C CA . ALA A 1 346 ? -13.543 -8.934 25.758 1.00 91.81 346 ALA A CA 1
ATOM 2687 C C . ALA A 1 346 ? -12.358 -8.921 26.746 1.00 91.81 346 ALA A C 1
ATOM 2689 O O . ALA A 1 346 ? -12.511 -8.457 27.878 1.00 91.81 346 ALA A O 1
ATOM 2690 N N . TYR A 1 347 ? -11.168 -9.402 26.356 1.00 92.00 347 TYR A N 1
ATOM 2691 C CA . TYR A 1 347 ? -10.003 -9.375 27.251 1.00 92.00 347 TYR A CA 1
ATOM 2692 C C . TYR A 1 347 ? -9.530 -7.945 27.511 1.00 92.00 347 TYR A C 1
ATOM 2694 O O . TYR A 1 347 ? -9.268 -7.586 28.657 1.00 92.00 347 TYR A O 1
ATOM 2702 N N . TRP A 1 348 ? -9.500 -7.109 26.474 1.00 92.31 348 TRP A N 1
ATOM 2703 C CA . TRP A 1 348 ? -9.151 -5.698 26.615 1.00 92.31 348 TRP A CA 1
ATOM 2704 C C . TRP A 1 348 ? -10.191 -4.920 27.419 1.00 92.31 348 TRP A C 1
ATOM 2706 O O . TRP A 1 348 ? -9.816 -4.150 28.301 1.00 92.31 348 TRP A O 1
ATOM 2716 N N . TYR A 1 349 ? -11.484 -5.162 27.186 1.00 92.38 349 TYR A N 1
ATOM 2717 C CA . TYR A 1 349 ? -12.552 -4.568 27.991 1.00 92.38 349 TYR A CA 1
ATOM 2718 C C . TYR A 1 349 ? -12.377 -4.881 29.485 1.00 92.38 349 TYR A C 1
ATOM 2720 O O . TYR A 1 349 ? -12.432 -3.979 30.324 1.00 92.38 349 TYR A O 1
ATOM 2728 N N . ASN A 1 350 ? -12.087 -6.141 29.822 1.00 92.81 350 ASN A N 1
ATOM 2729 C CA . ASN A 1 350 ? -11.850 -6.553 31.205 1.00 92.81 350 ASN A CA 1
ATOM 2730 C C . ASN A 1 350 ? -10.619 -5.866 31.820 1.00 92.81 350 ASN A C 1
ATOM 2732 O O . ASN A 1 350 ? -10.663 -5.479 32.987 1.00 92.81 350 ASN A O 1
ATOM 2736 N N . ASP A 1 351 ? -9.546 -5.668 31.051 1.00 90.25 351 ASP A N 1
ATOM 2737 C CA . ASP A 1 351 ? -8.354 -4.951 31.518 1.00 90.25 351 ASP A CA 1
ATOM 2738 C C . ASP A 1 351 ? -8.612 -3.453 31.739 1.00 90.25 351 ASP A C 1
ATOM 2740 O O . ASP A 1 351 ? -8.136 -2.890 32.730 1.00 90.25 351 ASP A O 1
ATOM 2744 N N . VAL A 1 352 ? -9.400 -2.812 30.867 1.00 89.69 352 VAL A N 1
ATOM 2745 C CA . VAL A 1 352 ? -9.844 -1.419 31.047 1.00 89.69 352 VAL A CA 1
ATOM 2746 C C . VAL A 1 352 ? -10.696 -1.297 32.309 1.00 89.69 352 VAL A C 1
ATOM 2748 O O . VAL A 1 352 ? -10.422 -0.448 33.156 1.00 89.69 352 VAL A O 1
ATOM 2751 N N . LYS A 1 353 ? -11.680 -2.185 32.487 1.00 89.69 353 LYS A N 1
ATOM 2752 C CA . LYS A 1 353 ? -12.556 -2.207 33.667 1.00 89.69 353 LYS A CA 1
ATOM 2753 C C . LYS A 1 353 ? -11.788 -2.459 34.966 1.00 89.69 353 LYS A C 1
ATOM 2755 O O . LYS A 1 353 ? -12.141 -1.911 36.005 1.00 89.69 353 LYS A O 1
ATOM 2760 N N . ALA A 1 354 ? -10.726 -3.260 34.907 1.00 90.25 354 ALA A N 1
ATOM 2761 C CA . ALA A 1 354 ? -9.833 -3.522 36.031 1.00 90.25 354 ALA A CA 1
ATOM 2762 C C . ALA A 1 354 ? -8.818 -2.390 36.297 1.00 90.25 354 ALA A C 1
ATOM 2764 O O . ALA A 1 354 ? -7.986 -2.531 37.192 1.00 90.25 354 ALA A O 1
ATOM 2765 N N . GLY A 1 355 ? -8.838 -1.297 35.522 1.00 84.06 355 GLY A N 1
ATOM 2766 C CA . GLY A 1 355 ? -7.907 -0.174 35.670 1.00 84.06 355 GLY A CA 1
ATOM 2767 C C . GLY A 1 355 ? -6.461 -0.500 35.280 1.00 84.06 355 GLY A C 1
ATOM 2768 O O . GLY A 1 355 ? -5.544 0.223 35.661 1.00 84.06 355 GLY A O 1
ATOM 2769 N N . ARG A 1 356 ? -6.230 -1.590 34.534 1.00 81.94 356 ARG A N 1
ATOM 2770 C CA . ARG A 1 356 ? -4.887 -2.024 34.103 1.00 81.94 356 ARG A CA 1
ATOM 2771 C C . ARG A 1 356 ? -4.379 -1.257 32.884 1.00 81.94 356 ARG A C 1
ATOM 2773 O O . ARG A 1 356 ? -3.181 -1.265 32.609 1.00 81.94 356 ARG A O 1
ATOM 2780 N N . VAL A 1 357 ? -5.282 -0.602 32.155 1.00 75.12 357 VAL A N 1
ATOM 2781 C CA . VAL A 1 357 ? -4.960 0.268 31.022 1.00 75.12 357 VAL A CA 1
ATOM 2782 C C . VAL A 1 357 ? -5.043 1.721 31.497 1.00 75.12 357 VAL A C 1
ATOM 2784 O O . VAL A 1 357 ? -6.126 2.157 31.890 1.00 75.12 357 VAL A O 1
ATOM 2787 N N . PRO A 1 358 ? -3.937 2.489 31.475 1.00 61.00 358 PRO A N 1
ATOM 2788 C CA . PRO A 1 358 ? -3.976 3.906 31.812 1.00 61.00 358 PRO A CA 1
ATOM 2789 C C . PRO A 1 358 ? -4.908 4.636 30.843 1.00 61.00 358 PRO A C 1
ATOM 2791 O O . PRO A 1 358 ? -4.707 4.573 29.629 1.00 61.00 358 PRO A O 1
ATOM 2794 N N . VAL A 1 359 ? -5.906 5.348 31.367 1.00 55.59 359 VAL A N 1
ATOM 2795 C CA . VAL A 1 359 ? -6.729 6.259 30.563 1.00 55.59 359 VAL A CA 1
ATOM 2796 C C . VAL A 1 359 ? -5.831 7.423 30.148 1.00 55.59 359 VAL A C 1
ATOM 2798 O O . VAL A 1 359 ? -5.581 8.340 30.926 1.00 55.59 359 VAL A O 1
ATOM 2801 N N . GLN A 1 360 ? -5.265 7.355 28.944 1.00 54.75 360 GLN A N 1
ATOM 2802 C CA . GLN A 1 360 ? -4.483 8.457 28.391 1.00 54.75 360 GLN A CA 1
ATOM 2803 C C . GLN A 1 360 ? -5.434 9.542 27.897 1.00 54.75 360 GLN A C 1
ATOM 2805 O O . GLN A 1 360 ? -5.909 9.502 26.763 1.00 54.75 360 GLN A O 1
ATOM 2810 N N . GLU A 1 361 ? -5.694 10.540 28.738 1.00 50.44 361 GLU A N 1
ATOM 2811 C CA . GLU A 1 361 ? -6.203 11.814 28.244 1.00 50.44 361 GLU A CA 1
ATOM 2812 C C . GLU A 1 361 ? -5.179 12.400 27.263 1.00 50.44 361 GLU A C 1
ATOM 2814 O O . GLU A 1 361 ? -3.975 12.437 27.532 1.00 50.44 361 GLU A O 1
ATOM 2819 N N . ALA A 1 362 ? -5.635 12.806 26.079 1.00 47.59 362 ALA A N 1
ATOM 2820 C CA . ALA A 1 362 ? -4.754 13.369 25.068 1.00 47.59 362 ALA A CA 1
ATOM 2821 C C . ALA A 1 362 ? -4.143 14.681 25.586 1.00 47.59 362 ALA A C 1
ATOM 2823 O O . ALA A 1 362 ? -4.852 15.681 25.653 1.00 47.59 362 ALA A O 1
ATOM 2824 N N . ASP A 1 363 ? -2.840 14.707 25.907 1.00 51.97 363 ASP A N 1
ATOM 2825 C CA . ASP A 1 363 ? -2.143 15.961 26.227 1.00 51.97 363 ASP A CA 1
ATOM 2826 C C . ASP A 1 363 ? -2.052 16.831 24.955 1.00 51.97 363 ASP A C 1
ATOM 2828 O O . ASP A 1 363 ? -1.277 16.519 24.036 1.00 51.97 363 ASP A O 1
ATOM 2832 N N . PRO A 1 364 ? -2.784 17.960 24.880 1.00 52.62 364 PRO A N 1
ATOM 2833 C CA . PRO A 1 364 ? -2.808 18.819 23.698 1.00 52.62 364 PRO A CA 1
ATOM 2834 C C . PRO A 1 364 ? -1.429 19.403 23.356 1.00 52.62 364 PRO A C 1
ATOM 2836 O O . PRO A 1 364 ? -1.184 19.826 22.223 1.00 52.62 364 PRO A O 1
ATOM 2839 N N . ARG A 1 365 ? -0.504 19.452 24.324 1.00 56.25 365 ARG A N 1
ATOM 2840 C CA . ARG A 1 365 ? 0.833 20.038 24.163 1.00 56.25 365 ARG A CA 1
ATOM 2841 C C . ARG A 1 365 ? 1.772 19.120 23.389 1.00 56.25 365 ARG A C 1
ATOM 2843 O O . ARG A 1 365 ? 2.563 19.620 22.586 1.00 56.25 365 ARG A O 1
ATOM 2850 N N . VAL A 1 366 ? 1.668 17.807 23.593 1.00 55.28 366 VAL A N 1
ATOM 2851 C CA . VAL A 1 366 ? 2.439 16.797 22.848 1.00 55.28 366 VAL A CA 1
ATOM 2852 C C . VAL A 1 366 ? 1.949 16.748 21.405 1.00 55.28 366 VAL A C 1
ATOM 2854 O O . VAL A 1 366 ? 2.746 16.889 20.482 1.00 55.28 366 VAL A O 1
ATOM 2857 N N . VAL A 1 367 ? 0.628 16.697 21.215 1.00 53.91 367 VAL A N 1
ATOM 2858 C CA . VAL A 1 367 ? -0.034 16.764 19.903 1.00 53.91 367 VAL A CA 1
ATOM 2859 C C . VAL A 1 367 ? 0.433 17.978 19.097 1.00 53.91 367 VAL A C 1
ATOM 2861 O O . VAL A 1 367 ? 0.872 17.845 17.956 1.00 53.91 367 VAL A O 1
ATOM 2864 N N . ARG A 1 368 ? 0.416 19.169 19.709 1.00 53.75 368 ARG A N 1
ATOM 2865 C CA . ARG A 1 368 ? 0.831 20.414 19.054 1.00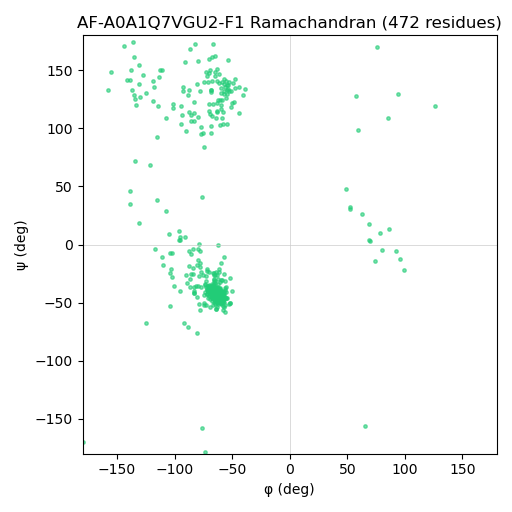 53.75 368 ARG A CA 1
ATOM 2866 C C . ARG A 1 368 ? 2.316 20.418 18.687 1.00 53.75 368 ARG A C 1
ATOM 2868 O O . ARG A 1 368 ? 2.663 20.887 17.611 1.00 53.75 368 ARG A O 1
ATOM 2875 N N . ARG A 1 369 ? 3.198 19.903 19.549 1.00 57.34 369 ARG A N 1
ATOM 2876 C CA . ARG A 1 369 ? 4.647 19.845 19.280 1.00 57.34 369 ARG A CA 1
ATOM 2877 C C . ARG A 1 369 ? 4.983 18.872 18.150 1.00 57.34 369 ARG A C 1
ATOM 2879 O O . ARG A 1 369 ? 5.757 19.231 17.267 1.00 57.34 369 ARG A O 1
ATOM 2886 N N . THR A 1 370 ? 4.364 17.695 18.132 1.00 54.94 370 THR A N 1
ATOM 2887 C CA . THR A 1 370 ? 4.591 16.686 17.087 1.00 54.94 370 THR A CA 1
ATOM 2888 C C . THR A 1 370 ? 3.983 17.117 15.751 1.00 54.94 370 THR A C 1
ATOM 2890 O O . THR A 1 370 ? 4.626 16.983 14.713 1.00 54.94 370 THR A O 1
ATOM 2893 N N . PHE A 1 371 ? 2.792 17.725 15.769 1.00 54.16 371 PHE A N 1
ATOM 2894 C CA . PHE A 1 371 ? 2.166 18.309 14.581 1.00 54.16 371 PHE A CA 1
ATOM 2895 C C . PHE A 1 371 ? 2.998 19.457 13.993 1.00 54.16 371 PHE A C 1
ATOM 2897 O O . PHE A 1 371 ? 3.179 19.517 12.782 1.00 54.16 371 PHE A O 1
ATOM 2904 N N . VAL A 1 372 ? 3.565 20.332 14.832 1.00 56.81 372 VAL A N 1
ATOM 2905 C CA . VAL A 1 372 ? 4.484 21.391 14.384 1.00 56.81 372 VAL A CA 1
ATOM 2906 C C . VAL A 1 372 ? 5.769 20.798 13.806 1.00 56.81 372 VAL A C 1
ATOM 2908 O O . VAL A 1 372 ? 6.197 21.240 12.748 1.00 56.81 372 VAL A O 1
ATOM 2911 N N . ALA A 1 373 ? 6.355 19.768 14.421 1.00 56.12 373 ALA A N 1
ATOM 2912 C CA . ALA A 1 373 ? 7.544 19.105 13.880 1.00 56.12 373 ALA A CA 1
ATOM 2913 C C . ALA A 1 373 ? 7.280 18.459 12.505 1.00 56.12 373 ALA A C 1
ATOM 2915 O O . ALA A 1 373 ? 8.082 18.603 11.586 1.00 56.12 373 ALA A O 1
ATOM 2916 N N . LEU A 1 374 ? 6.126 17.813 12.326 1.00 54.38 374 LEU A N 1
ATOM 2917 C CA . LEU A 1 374 ? 5.724 17.216 11.050 1.00 54.38 374 LEU A CA 1
ATOM 2918 C C . LEU A 1 374 ? 5.336 18.255 10.002 1.00 54.38 374 LEU A C 1
ATOM 2920 O O . LEU A 1 374 ? 5.673 18.089 8.834 1.00 54.38 374 LEU A O 1
ATOM 2924 N N . MET A 1 375 ? 4.698 19.354 10.407 1.00 53.88 375 MET A N 1
ATOM 2925 C CA . MET A 1 375 ? 4.494 20.512 9.541 1.00 53.88 375 MET A CA 1
ATOM 2926 C C . MET A 1 375 ? 5.824 21.122 9.122 1.00 53.88 375 MET A C 1
ATOM 2928 O O . MET A 1 375 ? 5.944 21.470 7.961 1.00 53.88 375 MET A O 1
ATOM 2932 N N . VAL A 1 376 ? 6.835 21.196 9.991 1.00 53.69 376 VAL A N 1
ATOM 2933 C CA . VAL A 1 376 ? 8.187 21.670 9.646 1.00 53.69 376 VAL A CA 1
ATOM 2934 C C . VAL A 1 376 ? 8.873 20.729 8.650 1.00 53.69 376 VAL A C 1
ATOM 2936 O O . VAL A 1 376 ? 9.467 21.209 7.694 1.00 53.69 376 VAL A O 1
ATOM 2939 N N . VAL A 1 377 ? 8.725 19.408 8.780 1.00 55.94 377 VAL A N 1
ATOM 2940 C CA . VAL A 1 377 ? 9.264 18.436 7.804 1.00 55.94 377 VAL A CA 1
ATOM 2941 C C . VAL A 1 377 ? 8.506 18.487 6.466 1.00 55.94 377 VAL A C 1
ATOM 2943 O O . VAL A 1 377 ? 9.126 18.539 5.405 1.00 55.94 377 VAL A O 1
ATOM 2946 N N . ALA A 1 378 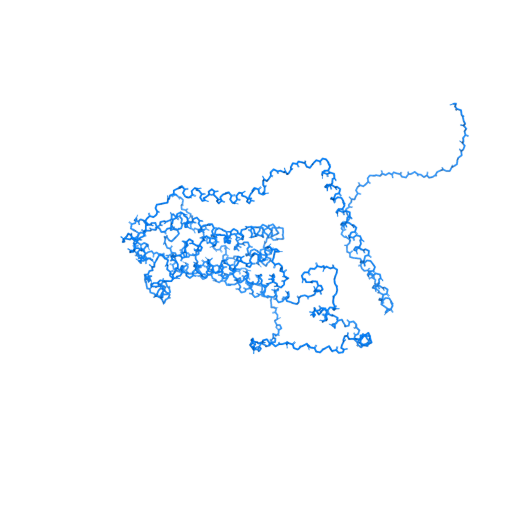? 7.172 18.552 6.492 1.00 50.31 378 ALA A N 1
ATOM 2947 C CA . ALA A 1 378 ? 6.337 18.675 5.293 1.00 50.31 378 ALA A CA 1
ATOM 2948 C C . ALA A 1 378 ? 6.529 20.030 4.588 1.00 50.31 378 ALA A C 1
ATOM 2950 O O . ALA A 1 378 ? 6.559 20.107 3.360 1.00 50.31 378 ALA A O 1
ATOM 2951 N N . SER A 1 379 ? 6.722 21.102 5.359 1.00 47.22 379 SER A N 1
ATOM 2952 C CA . SER A 1 379 ? 7.065 22.422 4.832 1.00 47.22 379 SER A CA 1
ATOM 2953 C C . SER A 1 379 ? 8.533 22.542 4.447 1.00 47.22 379 SER A C 1
ATOM 2955 O O . SER A 1 379 ? 8.819 23.393 3.624 1.00 47.22 379 SER A O 1
ATOM 2957 N N . PHE A 1 380 ? 9.441 21.660 4.878 1.00 47.66 380 PHE A N 1
ATOM 2958 C CA . PHE A 1 380 ? 10.773 21.548 4.268 1.00 47.66 380 PHE A CA 1
ATOM 2959 C C . PHE A 1 380 ? 10.675 21.022 2.824 1.00 47.66 380 PHE A C 1
ATOM 2961 O O . PHE A 1 380 ? 11.347 21.537 1.933 1.00 47.66 380 PHE A O 1
ATOM 2968 N N . GLY A 1 381 ? 9.749 20.090 2.556 1.00 44.59 381 GLY A N 1
ATOM 2969 C CA . GLY A 1 381 ? 9.401 19.660 1.194 1.00 44.59 381 GLY A CA 1
ATOM 2970 C C . GLY A 1 381 ? 8.762 20.770 0.343 1.00 44.59 381 GLY A C 1
ATOM 2971 O O . GLY A 1 381 ? 9.020 20.858 -0.855 1.00 44.59 381 GLY A O 1
ATOM 2972 N N . LEU A 1 382 ? 7.986 21.668 0.963 1.00 41.41 382 LEU A N 1
ATOM 2973 C CA . LEU A 1 382 ? 7.376 22.827 0.295 1.00 41.41 382 LEU A CA 1
ATOM 2974 C C . LEU A 1 382 ? 8.318 24.046 0.202 1.00 41.41 382 LEU A C 1
ATOM 2976 O O . LEU A 1 382 ? 8.172 24.872 -0.694 1.00 41.41 382 LEU A O 1
ATOM 2980 N N . ALA A 1 383 ? 9.300 24.167 1.096 1.00 35.59 383 ALA A N 1
ATOM 2981 C CA . ALA A 1 383 ? 10.275 25.254 1.132 1.00 35.59 383 ALA A CA 1
ATOM 2982 C C . ALA A 1 383 ? 11.354 25.086 0.060 1.00 35.59 383 ALA A C 1
ATOM 2984 O O . ALA A 1 383 ? 11.862 26.090 -0.421 1.00 35.59 383 ALA A O 1
ATOM 2985 N N . ILE A 1 384 ? 11.614 23.865 -0.424 1.00 43.56 384 ILE A N 1
ATOM 2986 C CA . ILE A 1 384 ? 12.370 23.665 -1.674 1.00 43.56 384 ILE A CA 1
ATOM 2987 C C . ILE A 1 384 ? 11.590 24.222 -2.886 1.00 43.56 384 ILE A C 1
ATOM 2989 O O . ILE A 1 384 ? 12.200 24.681 -3.847 1.00 43.56 384 ILE A O 1
ATOM 2993 N N . ALA A 1 385 ? 10.254 24.296 -2.822 1.00 43.66 385 ALA A N 1
ATOM 2994 C CA . ALA A 1 385 ? 9.413 24.919 -3.852 1.00 43.66 385 ALA A CA 1
ATOM 2995 C C . ALA A 1 385 ? 9.193 26.439 -3.658 1.00 43.66 385 ALA A C 1
ATOM 2997 O O . ALA A 1 385 ? 8.590 27.086 -4.514 1.00 43.66 385 ALA A O 1
ATOM 2998 N N . LYS A 1 386 ? 9.676 27.021 -2.550 1.00 42.72 386 LYS A N 1
ATOM 2999 C CA . LYS A 1 386 ? 9.559 28.451 -2.206 1.00 42.72 386 LYS A CA 1
ATOM 3000 C C . LYS A 1 386 ? 10.848 29.025 -1.601 1.00 42.72 386 LYS A C 1
ATOM 3002 O O . LYS A 1 386 ? 10.796 29.907 -0.744 1.00 42.72 386 LYS A O 1
ATOM 3007 N N . LEU A 1 387 ? 12.013 28.568 -2.056 1.00 39.00 387 LEU A N 1
ATOM 3008 C CA . LEU A 1 387 ? 13.225 29.363 -1.875 1.00 39.00 387 LEU A CA 1
ATOM 3009 C C . LEU A 1 387 ? 12.995 30.709 -2.589 1.00 39.00 387 LEU A C 1
ATOM 3011 O O . LEU A 1 387 ? 12.489 30.698 -3.718 1.00 39.00 387 LEU A O 1
ATOM 3015 N N . PRO A 1 388 ? 13.327 31.867 -1.983 1.00 45.31 388 PRO A N 1
ATOM 3016 C CA . PRO A 1 388 ? 13.509 33.064 -2.791 1.00 45.31 388 PRO A CA 1
ATOM 3017 C C . PRO A 1 388 ? 14.507 32.701 -3.897 1.00 45.31 388 PRO A C 1
ATOM 3019 O O . PRO A 1 388 ? 15.442 31.936 -3.622 1.00 45.31 388 PRO A O 1
ATOM 3022 N N . PRO A 1 389 ? 14.302 33.168 -5.145 1.00 51.34 389 PRO A N 1
ATOM 3023 C CA . PRO A 1 389 ? 15.266 32.900 -6.198 1.00 51.34 389 PRO A CA 1
ATOM 3024 C C . PRO A 1 389 ? 16.656 33.254 -5.657 1.00 51.34 389 PRO A C 1
ATOM 3026 O O . PRO A 1 389 ? 16.771 34.252 -4.930 1.00 51.34 389 PRO A O 1
ATOM 3029 N N . PRO A 1 390 ? 17.689 32.435 -5.941 1.00 52.50 390 PRO A N 1
ATOM 3030 C CA . PRO A 1 390 ? 19.050 32.805 -5.581 1.00 52.50 390 PRO A CA 1
ATOM 3031 C C . PRO A 1 390 ? 19.270 34.254 -6.028 1.00 52.50 390 PRO A C 1
ATOM 3033 O O . PRO A 1 390 ? 18.699 34.640 -7.060 1.00 52.50 390 PRO A O 1
ATOM 3036 N N . PRO A 1 391 ? 20.003 35.068 -5.239 1.00 59.72 391 PRO A N 1
ATOM 3037 C CA . PRO A 1 391 ? 20.217 36.474 -5.565 1.00 59.72 391 PRO A CA 1
ATOM 3038 C C . PRO A 1 391 ? 20.550 36.572 -7.053 1.00 59.72 391 PRO A C 1
ATOM 3040 O O . PRO A 1 391 ? 21.278 35.696 -7.541 1.00 59.72 391 PRO A O 1
ATOM 3043 N N . PRO A 1 392 ? 19.951 37.533 -7.788 1.00 58.25 392 PRO A N 1
ATOM 3044 C CA . PRO A 1 392 ? 20.122 37.603 -9.227 1.00 58.25 392 PRO A CA 1
ATOM 3045 C C . PRO A 1 392 ? 21.609 37.487 -9.503 1.00 58.25 392 PRO A C 1
ATOM 3047 O O . PRO A 1 392 ? 22.388 38.246 -8.928 1.00 58.25 392 PRO A O 1
ATOM 3050 N N . MET A 1 393 ? 21.971 36.478 -10.302 1.00 57.78 393 MET A N 1
ATOM 3051 C CA . MET A 1 393 ? 23.335 36.290 -10.775 1.00 57.78 393 MET A CA 1
ATOM 3052 C C . MET A 1 393 ? 23.886 37.674 -11.126 1.00 57.78 393 MET A C 1
ATOM 3054 O O . MET A 1 393 ? 23.192 38.441 -11.811 1.00 57.78 393 MET A O 1
ATOM 3058 N N . ASP A 1 394 ? 25.064 38.015 -10.600 1.00 76.31 394 ASP A N 1
ATOM 3059 C CA . ASP A 1 394 ? 25.740 39.231 -11.034 1.00 76.31 394 ASP A CA 1
ATOM 3060 C C . ASP A 1 394 ? 25.871 39.196 -12.567 1.00 76.31 394 ASP A C 1
ATOM 3062 O O . ASP A 1 394 ? 25.724 38.145 -13.204 1.00 76.31 394 ASP A O 1
ATOM 3066 N N . ASP A 1 395 ? 26.059 40.351 -13.201 1.00 76.06 395 ASP A N 1
ATOM 3067 C CA . ASP A 1 395 ? 26.040 40.407 -14.667 1.00 76.06 395 ASP A CA 1
ATOM 3068 C C . ASP A 1 395 ? 27.090 39.462 -15.288 1.00 76.06 395 ASP A C 1
ATOM 3070 O O . ASP A 1 395 ? 26.872 38.921 -16.373 1.00 76.06 395 ASP A O 1
ATOM 3074 N N . ALA A 1 396 ? 28.159 39.155 -14.542 1.00 71.25 396 ALA A N 1
ATOM 3075 C CA . ALA A 1 396 ? 29.153 38.143 -14.881 1.00 71.25 396 ALA A CA 1
ATOM 3076 C C . ALA A 1 396 ? 28.598 36.705 -14.841 1.00 71.25 396 ALA A C 1
ATOM 3078 O O . ALA A 1 396 ? 28.813 35.942 -15.780 1.00 71.25 396 ALA A O 1
ATOM 3079 N N . ALA A 1 397 ? 27.848 36.319 -13.810 1.00 65.00 397 ALA A N 1
ATOM 3080 C CA . ALA A 1 397 ? 27.233 35.003 -13.692 1.00 65.00 397 ALA A CA 1
ATOM 3081 C C . ALA A 1 397 ? 26.043 34.824 -14.649 1.00 65.00 397 ALA A C 1
ATOM 3083 O O . ALA A 1 397 ? 25.848 33.720 -15.159 1.00 65.00 397 ALA A O 1
ATOM 3084 N N . LYS A 1 398 ? 25.292 35.889 -14.978 1.00 70.25 398 LYS A N 1
ATOM 3085 C CA . LYS A 1 398 ? 24.270 35.846 -16.045 1.00 70.25 398 LYS A CA 1
ATOM 3086 C C . LYS A 1 398 ? 24.910 35.666 -17.412 1.00 70.25 398 LYS A C 1
ATOM 3088 O O . LYS A 1 398 ? 24.445 34.829 -18.184 1.00 70.25 398 LYS A O 1
ATOM 3093 N N . ALA A 1 399 ? 25.984 36.405 -17.691 1.00 76.12 399 ALA A N 1
ATOM 3094 C CA . ALA A 1 399 ? 26.753 36.241 -18.918 1.00 76.12 399 ALA A CA 1
ATOM 3095 C C . ALA A 1 399 ? 27.346 34.829 -19.009 1.00 76.12 399 ALA A C 1
ATOM 3097 O O . ALA A 1 399 ? 27.198 34.184 -20.040 1.00 76.12 399 ALA A O 1
ATOM 3098 N N . ALA A 1 400 ? 27.904 34.295 -17.919 1.00 74.81 400 ALA A N 1
ATOM 3099 C CA . ALA A 1 400 ? 28.440 32.936 -17.877 1.00 74.81 400 ALA A CA 1
ATOM 3100 C C . ALA A 1 400 ? 27.352 31.858 -18.040 1.00 74.81 400 ALA A C 1
ATOM 3102 O O . ALA A 1 400 ? 27.593 30.830 -18.674 1.00 74.81 400 ALA A O 1
ATOM 3103 N N . ALA A 1 401 ? 26.148 32.072 -17.500 1.00 69.56 401 ALA A N 1
ATOM 3104 C CA . ALA A 1 401 ? 25.025 31.148 -17.645 1.00 69.56 401 ALA A CA 1
ATOM 3105 C C . ALA A 1 401 ? 24.438 31.155 -19.066 1.00 69.56 401 ALA A C 1
ATOM 3107 O O . ALA A 1 401 ? 24.174 30.084 -19.612 1.00 69.56 401 ALA A O 1
ATOM 3108 N N . GLU A 1 402 ? 24.273 32.328 -19.685 1.00 78.50 402 GLU A N 1
ATOM 3109 C CA . GLU A 1 402 ? 23.852 32.439 -21.088 1.00 78.50 402 GLU A CA 1
ATOM 3110 C C . GLU A 1 402 ? 24.947 31.945 -22.045 1.00 78.50 402 GLU A C 1
ATOM 3112 O O . GLU A 1 402 ? 24.645 31.226 -22.993 1.00 78.50 402 GLU A O 1
ATOM 3117 N N . GLU A 1 403 ? 26.226 32.200 -21.757 1.00 82.50 403 GLU A N 1
ATOM 3118 C CA . GLU A 1 403 ? 27.352 31.639 -22.511 1.00 82.50 403 GLU A CA 1
ATOM 3119 C C . GLU A 1 403 ? 27.390 30.111 -22.394 1.00 82.50 403 GLU A C 1
ATOM 3121 O O . GLU A 1 403 ? 27.549 29.416 -23.397 1.00 82.50 403 GLU A O 1
ATOM 3126 N N . LYS A 1 404 ? 27.189 29.559 -21.191 1.00 80.50 404 LYS A N 1
ATOM 3127 C CA . LYS A 1 404 ? 27.107 28.110 -20.984 1.00 80.50 404 LYS A CA 1
ATOM 3128 C C . LYS A 1 404 ? 25.912 27.513 -21.724 1.00 80.50 404 LYS A C 1
ATOM 3130 O O . LYS A 1 404 ? 26.069 26.510 -22.407 1.00 80.50 404 LYS A O 1
ATOM 3135 N N . LYS A 1 405 ? 24.738 28.136 -21.644 1.00 76.81 405 LYS A N 1
ATOM 3136 C CA . LYS A 1 405 ? 23.529 27.708 -22.361 1.00 76.81 405 LYS A CA 1
ATOM 3137 C C . LYS A 1 405 ? 23.715 27.770 -23.880 1.00 76.81 405 LYS A C 1
ATOM 3139 O O . LYS A 1 405 ? 23.297 26.846 -24.572 1.00 76.81 405 LYS A O 1
ATOM 3144 N N . ALA A 1 406 ? 24.382 28.801 -24.395 1.00 84.06 406 ALA A N 1
ATOM 3145 C CA . ALA A 1 406 ? 24.732 28.919 -25.807 1.00 84.06 406 ALA A CA 1
ATOM 3146 C C . ALA A 1 406 ? 25.748 27.849 -26.236 1.00 84.06 406 ALA A C 1
ATOM 3148 O O . ALA A 1 406 ? 25.576 27.236 -27.287 1.00 84.06 406 ALA A O 1
ATOM 3149 N N . LYS A 1 407 ? 26.763 27.561 -25.410 1.00 85.19 407 LYS A N 1
ATOM 3150 C CA . LYS A 1 407 ? 27.732 26.478 -25.649 1.00 85.19 407 LYS A CA 1
ATOM 3151 C C . LYS A 1 407 ? 27.076 25.101 -25.611 1.00 85.19 407 LYS A C 1
ATOM 3153 O O . LYS A 1 407 ? 27.354 24.289 -26.485 1.00 85.19 407 LYS A O 1
ATOM 3158 N N . ASP A 1 408 ? 26.179 24.856 -24.660 1.00 76.44 408 ASP A N 1
ATOM 3159 C CA . ASP A 1 408 ? 25.441 23.597 -24.534 1.00 76.44 408 ASP A CA 1
ATOM 3160 C C . ASP A 1 408 ? 24.485 23.403 -25.728 1.00 76.44 408 ASP A C 1
ATOM 3162 O O . ASP A 1 408 ? 24.412 22.313 -26.297 1.00 76.44 408 ASP A O 1
ATOM 3166 N N . ALA A 1 409 ? 23.806 24.467 -26.177 1.00 81.75 409 ALA A N 1
ATOM 3167 C CA . ALA A 1 409 ? 22.967 24.441 -27.376 1.00 81.75 409 ALA A CA 1
ATOM 3168 C C . ALA A 1 409 ? 23.789 24.220 -28.658 1.00 81.75 409 ALA A C 1
ATOM 3170 O O . ALA A 1 409 ? 23.414 23.399 -29.494 1.00 81.75 409 ALA A O 1
ATOM 3171 N N . ALA A 1 410 ? 24.936 24.892 -28.792 1.00 86.50 410 ALA A N 1
ATOM 3172 C CA . ALA A 1 410 ? 25.854 24.694 -29.911 1.00 86.50 410 ALA A CA 1
ATOM 3173 C C . ALA A 1 410 ? 26.455 23.279 -29.915 1.00 86.50 410 ALA A C 1
ATOM 3175 O O . ALA A 1 410 ? 26.575 22.670 -30.974 1.00 86.50 410 ALA A O 1
ATOM 3176 N N . ALA A 1 411 ? 26.779 22.722 -28.745 1.00 82.62 411 ALA A N 1
ATOM 3177 C CA . ALA A 1 411 ? 27.254 21.349 -28.605 1.00 82.62 411 ALA A CA 1
ATOM 3178 C C . ALA A 1 411 ? 26.166 20.329 -28.972 1.00 82.62 411 ALA A C 1
ATOM 3180 O O . ALA A 1 411 ? 26.454 19.354 -29.665 1.00 82.62 411 ALA A O 1
ATOM 3181 N N . ALA A 1 412 ? 24.915 20.566 -28.569 1.00 72.56 412 ALA A N 1
ATOM 3182 C CA . ALA A 1 412 ? 23.782 19.726 -28.947 1.00 72.56 412 ALA A CA 1
ATOM 3183 C C . ALA A 1 412 ? 23.525 19.760 -30.463 1.00 72.56 412 ALA A C 1
ATOM 3185 O O . ALA A 1 412 ? 23.286 18.718 -31.074 1.00 72.56 412 ALA A O 1
ATOM 3186 N N . GLU A 1 413 ? 23.621 20.933 -31.087 1.00 86.06 413 GLU A N 1
ATOM 3187 C CA . GLU A 1 413 ? 23.445 21.074 -32.532 1.00 86.06 413 GLU A CA 1
ATOM 3188 C C . GLU A 1 413 ? 24.619 20.465 -33.314 1.00 86.06 413 GLU A C 1
ATOM 3190 O O . GLU A 1 413 ? 24.413 19.735 -34.284 1.00 86.06 413 GLU A O 1
ATOM 3195 N N . ALA A 1 414 ? 25.854 20.645 -32.838 1.00 85.75 414 ALA A N 1
ATOM 3196 C CA . ALA A 1 414 ? 27.032 19.984 -33.394 1.00 85.75 414 ALA A CA 1
ATOM 3197 C C . ALA A 1 414 ? 26.949 18.453 -33.269 1.00 85.75 414 ALA A C 1
ATOM 3199 O O . ALA A 1 414 ? 27.337 17.742 -34.198 1.00 85.75 414 ALA A O 1
ATOM 3200 N N . ALA A 1 415 ? 26.408 17.934 -32.161 1.00 77.88 415 ALA A N 1
ATOM 3201 C CA . ALA A 1 415 ? 26.175 16.505 -31.971 1.00 77.88 415 ALA A CA 1
ATOM 3202 C C . ALA A 1 415 ? 25.132 15.960 -32.960 1.00 77.88 415 ALA A C 1
ATOM 3204 O O . ALA A 1 415 ? 25.375 14.920 -33.572 1.00 77.88 415 ALA A O 1
ATOM 3205 N N . LYS A 1 416 ? 24.028 16.684 -33.201 1.00 84.19 416 LYS A N 1
ATOM 3206 C CA . LYS A 1 416 ? 23.042 16.319 -34.236 1.00 84.19 416 LYS A CA 1
ATOM 3207 C C . LYS A 1 416 ? 23.646 16.331 -35.640 1.00 84.19 416 LYS A C 1
ATOM 3209 O O . LYS A 1 416 ? 23.441 15.392 -36.401 1.00 84.19 416 LYS A O 1
ATOM 3214 N N . GLN A 1 417 ? 24.429 17.354 -35.984 1.00 84.62 417 GLN A N 1
ATOM 3215 C CA . GLN A 1 417 ? 25.097 17.435 -37.288 1.00 84.62 417 GLN A CA 1
ATOM 3216 C C . GLN A 1 417 ? 26.163 16.348 -37.466 1.00 84.62 417 GLN A C 1
ATOM 3218 O O . GLN A 1 417 ? 26.377 15.844 -38.570 1.00 84.62 417 GLN A O 1
ATOM 3223 N N . LEU A 1 418 ? 26.867 15.979 -36.394 1.00 84.12 418 LEU A N 1
ATOM 3224 C CA . LEU A 1 418 ? 27.802 14.860 -36.411 1.00 84.12 418 LEU A CA 1
ATOM 3225 C C . LEU A 1 418 ? 27.063 13.535 -36.604 1.00 84.12 418 LEU A C 1
ATOM 3227 O O . LEU A 1 418 ? 27.496 12.733 -37.427 1.00 84.12 418 LEU A O 1
ATOM 3231 N N . GLN A 1 419 ? 25.946 13.334 -35.904 1.00 75.06 419 GLN A N 1
ATOM 3232 C CA . GLN A 1 419 ? 25.093 12.164 -36.075 1.00 75.06 419 GLN A CA 1
ATOM 3233 C C . GLN A 1 419 ? 24.593 12.053 -37.522 1.00 75.06 419 GLN A C 1
ATOM 3235 O O . GLN A 1 419 ? 24.814 11.016 -38.139 1.00 75.06 419 GLN A O 1
ATOM 3240 N N . ALA A 1 420 ? 24.058 13.131 -38.104 1.00 82.19 420 ALA A N 1
ATOM 3241 C CA . ALA A 1 420 ? 23.623 13.153 -39.502 1.00 82.19 420 ALA A CA 1
ATOM 3242 C C . ALA A 1 420 ? 24.765 12.794 -40.474 1.00 82.19 420 ALA A C 1
ATOM 3244 O O . ALA A 1 420 ? 24.607 11.941 -41.341 1.00 82.19 420 ALA A O 1
ATOM 3245 N N . ARG A 1 421 ? 25.972 13.348 -40.279 1.00 83.19 421 ARG A N 1
ATOM 3246 C CA . ARG A 1 421 ? 27.145 13.003 -41.109 1.00 83.19 421 ARG A CA 1
ATOM 3247 C C . ARG A 1 421 ? 27.605 11.553 -40.946 1.00 83.19 421 ARG A C 1
ATOM 3249 O O . ARG A 1 421 ? 28.176 10.987 -41.878 1.00 83.19 421 ARG A O 1
ATOM 3256 N N . ILE A 1 422 ? 27.439 10.967 -39.761 1.00 81.00 422 ILE A N 1
ATOM 3257 C CA . ILE A 1 422 ? 27.736 9.550 -39.524 1.00 81.00 422 ILE A CA 1
ATOM 3258 C C . ILE A 1 422 ? 26.691 8.687 -40.231 1.00 81.00 422 ILE A C 1
ATOM 3260 O O . ILE A 1 422 ? 27.076 7.757 -40.935 1.00 81.00 422 ILE A O 1
ATOM 3264 N N . GLU A 1 423 ? 25.408 9.023 -40.105 1.00 75.06 423 GLU A N 1
ATOM 3265 C CA . GLU A 1 423 ? 24.302 8.348 -40.790 1.00 75.06 423 GLU A CA 1
ATOM 3266 C C . GLU A 1 423 ? 24.487 8.387 -42.317 1.00 75.06 423 GLU A C 1
ATOM 3268 O O . GLU A 1 423 ? 24.437 7.335 -42.955 1.00 75.06 423 GLU A O 1
ATOM 3273 N N . ASP A 1 424 ? 24.856 9.538 -42.889 1.00 79.00 424 ASP A N 1
ATOM 3274 C CA . ASP A 1 424 ? 25.164 9.683 -44.319 1.00 79.00 424 ASP A CA 1
ATOM 3275 C C . ASP A 1 424 ? 26.351 8.815 -44.756 1.00 79.00 424 ASP A C 1
ATOM 3277 O O . ASP A 1 424 ? 26.308 8.150 -45.793 1.00 79.00 424 ASP A O 1
ATOM 3281 N N . LYS A 1 425 ? 27.433 8.777 -43.964 1.00 80.06 425 LYS A N 1
ATOM 3282 C CA . LYS A 1 425 ? 28.606 7.936 -44.262 1.00 80.06 425 LYS A CA 1
ATOM 3283 C C . LYS A 1 425 ? 28.278 6.448 -44.186 1.00 80.06 425 LYS A C 1
ATOM 3285 O O . LYS A 1 425 ? 28.803 5.673 -44.987 1.00 80.06 425 LYS A O 1
ATOM 3290 N N . VAL A 1 426 ? 27.444 6.046 -43.231 1.00 77.75 426 VAL A N 1
ATOM 3291 C CA . VAL A 1 426 ? 26.975 4.662 -43.090 1.00 77.75 426 VAL A CA 1
ATOM 3292 C C . VAL A 1 426 ? 26.079 4.294 -44.271 1.00 77.75 426 VAL A C 1
ATOM 3294 O O . VAL A 1 426 ? 26.307 3.257 -44.892 1.00 77.75 426 VAL A O 1
ATOM 3297 N N . ALA A 1 427 ? 25.141 5.165 -44.650 1.00 71.25 427 ALA A N 1
ATOM 3298 C CA . ALA A 1 427 ? 24.287 4.974 -45.817 1.00 71.25 427 ALA A CA 1
ATOM 3299 C C . ALA A 1 427 ? 25.106 4.876 -47.115 1.00 71.25 427 ALA A C 1
ATOM 3301 O O . ALA A 1 427 ? 24.899 3.959 -47.907 1.00 71.25 427 ALA A O 1
ATOM 3302 N N . ALA A 1 428 ? 26.096 5.752 -47.312 1.00 76.94 428 ALA A N 1
ATOM 3303 C CA . ALA A 1 428 ? 26.972 5.726 -48.483 1.00 76.94 428 ALA A CA 1
ATOM 3304 C C . ALA A 1 428 ? 27.824 4.448 -48.557 1.00 76.94 428 ALA A C 1
ATOM 3306 O O . ALA A 1 428 ? 27.944 3.853 -49.631 1.00 76.94 428 ALA A O 1
ATOM 3307 N N . ARG A 1 429 ? 28.386 3.989 -47.427 1.00 79.94 429 ARG A N 1
ATOM 3308 C CA . ARG A 1 429 ? 29.112 2.707 -47.360 1.00 79.94 429 ARG A CA 1
ATOM 3309 C C . ARG A 1 429 ? 28.201 1.531 -47.682 1.00 79.94 429 ARG A C 1
ATOM 3311 O O . ARG A 1 429 ? 28.575 0.692 -48.493 1.00 79.94 429 ARG A O 1
ATOM 3318 N N . TYR A 1 430 ? 26.999 1.512 -47.114 1.00 74.62 430 TYR A N 1
ATOM 3319 C CA . TYR A 1 430 ? 26.011 0.479 -47.395 1.00 74.62 430 TYR A CA 1
ATOM 3320 C C . TYR A 1 430 ? 25.641 0.447 -48.884 1.00 74.62 430 TYR A C 1
ATOM 3322 O O . TYR A 1 430 ? 25.703 -0.609 -49.504 1.00 74.62 430 TYR A O 1
ATOM 3330 N N . ILE A 1 431 ? 25.344 1.596 -49.499 1.00 78.19 431 ILE A N 1
ATOM 3331 C CA . ILE A 1 431 ? 25.032 1.681 -50.935 1.00 78.19 431 ILE A CA 1
ATOM 3332 C C . ILE A 1 431 ? 26.212 1.186 -51.787 1.00 78.19 431 ILE A C 1
ATOM 3334 O O . ILE A 1 431 ? 26.002 0.443 -52.746 1.00 78.19 431 ILE A O 1
ATOM 3338 N N . ALA A 1 432 ? 27.449 1.550 -51.439 1.00 77.38 432 ALA A N 1
ATOM 3339 C CA . ALA A 1 432 ? 28.644 1.088 -52.145 1.00 77.38 432 ALA A CA 1
ATOM 3340 C C . ALA A 1 432 ? 28.844 -0.436 -52.026 1.00 77.38 432 ALA A C 1
ATOM 3342 O O . ALA A 1 432 ? 29.133 -1.092 -53.026 1.00 77.38 432 ALA A O 1
ATOM 3343 N N . GLU A 1 433 ? 28.634 -1.010 -50.838 1.00 79.44 433 GLU A N 1
ATOM 3344 C CA . GLU A 1 433 ? 28.700 -2.458 -50.607 1.00 79.44 433 GLU A CA 1
ATOM 3345 C C . GLU A 1 433 ? 27.604 -3.223 -51.358 1.00 79.44 433 GLU A C 1
ATOM 3347 O O . GLU A 1 433 ? 27.876 -4.276 -51.934 1.00 79.44 433 GLU A O 1
ATOM 3352 N N . GLN A 1 434 ? 26.374 -2.703 -51.395 1.00 78.00 434 GLN A N 1
ATOM 3353 C CA . GLN A 1 434 ? 25.278 -3.331 -52.141 1.00 78.00 434 GLN A CA 1
ATOM 3354 C C . GLN A 1 434 ? 25.506 -3.243 -53.654 1.00 78.00 434 GLN A C 1
ATOM 3356 O O . GLN A 1 434 ? 25.309 -4.231 -54.365 1.00 78.00 434 GLN A O 1
ATOM 3361 N N . LYS A 1 435 ? 26.036 -2.114 -54.142 1.00 79.31 435 LYS A N 1
ATOM 3362 C CA . LYS A 1 435 ? 26.432 -1.953 -55.547 1.00 79.31 435 LYS A CA 1
ATOM 3363 C C . LYS A 1 435 ? 27.549 -2.923 -55.939 1.00 79.31 435 LYS A C 1
ATOM 3365 O O . LYS A 1 435 ? 27.486 -3.503 -57.019 1.00 79.31 435 LYS A O 1
ATOM 3370 N N . ALA A 1 436 ? 28.532 -3.150 -55.064 1.00 77.06 436 ALA A N 1
ATOM 3371 C CA . ALA A 1 436 ? 29.584 -4.148 -55.279 1.00 77.06 436 ALA A CA 1
ATOM 3372 C C . ALA A 1 436 ? 29.040 -5.591 -55.342 1.00 77.06 436 ALA A C 1
ATOM 3374 O O . ALA A 1 436 ? 29.648 -6.448 -55.976 1.00 77.06 436 ALA A O 1
ATOM 3375 N N . LYS A 1 437 ? 27.872 -5.847 -54.739 1.00 82.31 437 LYS A N 1
ATOM 3376 C CA . LYS A 1 437 ? 27.136 -7.122 -54.796 1.00 82.31 437 LYS A CA 1
ATOM 3377 C C . LYS A 1 437 ? 26.119 -7.196 -55.948 1.00 82.31 437 LYS A C 1
ATOM 3379 O O . LYS A 1 437 ? 25.355 -8.152 -56.018 1.00 82.31 437 LYS A O 1
ATOM 3384 N N . GLY A 1 438 ? 26.090 -6.202 -56.843 1.00 75.56 438 GLY A N 1
ATOM 3385 C CA . GLY A 1 438 ? 25.180 -6.154 -57.994 1.00 75.56 438 GLY A CA 1
ATOM 3386 C C . GLY A 1 438 ? 23.743 -5.723 -57.671 1.00 75.56 438 GLY A C 1
ATOM 3387 O O . GLY A 1 438 ? 22.876 -5.814 -58.536 1.00 75.56 438 GLY A O 1
ATOM 3388 N N . ILE A 1 439 ? 23.476 -5.241 -56.452 1.00 72.12 439 ILE A N 1
ATOM 3389 C CA . ILE A 1 439 ? 22.146 -4.821 -55.990 1.00 72.12 439 ILE A CA 1
ATOM 3390 C C . ILE A 1 439 ? 22.058 -3.289 -56.040 1.00 72.12 439 ILE A C 1
ATOM 3392 O O . ILE A 1 439 ? 22.830 -2.586 -55.386 1.00 72.12 439 ILE A O 1
ATOM 3396 N N . ILE A 1 440 ? 21.100 -2.752 -56.802 1.00 74.75 440 ILE A N 1
ATOM 3397 C CA . ILE A 1 440 ? 20.847 -1.305 -56.869 1.00 74.75 440 ILE A CA 1
ATOM 3398 C C . ILE A 1 440 ? 19.899 -0.915 -55.732 1.00 74.75 440 ILE A C 1
ATOM 3400 O O . ILE A 1 440 ? 18.701 -1.188 -55.782 1.00 74.75 440 ILE A O 1
ATOM 3404 N N . VAL A 1 441 ? 20.433 -0.251 -54.706 1.00 69.31 441 VAL A N 1
ATOM 3405 C CA . VAL A 1 441 ? 19.630 0.346 -53.631 1.00 69.31 441 VAL A CA 1
ATOM 3406 C C . VAL A 1 441 ? 19.224 1.753 -54.050 1.00 69.31 441 VAL A C 1
ATOM 3408 O O . VAL A 1 441 ? 20.072 2.634 -54.180 1.00 69.31 441 VAL A O 1
ATOM 3411 N N . THR A 1 442 ? 17.924 1.968 -54.252 1.00 66.75 442 THR A N 1
ATOM 3412 C CA . THR A 1 442 ? 17.370 3.306 -54.498 1.00 66.75 442 THR A CA 1
ATOM 3413 C C . THR A 1 442 ? 16.900 3.874 -53.157 1.00 66.75 442 THR A C 1
ATOM 3415 O O . THR A 1 442 ? 16.045 3.251 -52.525 1.00 66.75 442 THR A O 1
ATOM 3418 N N . PRO A 1 443 ? 17.446 5.002 -52.671 1.00 58.53 443 PRO A N 1
ATOM 3419 C CA . PRO A 1 443 ? 17.020 5.564 -51.396 1.00 58.53 443 PRO A CA 1
ATOM 3420 C C . PRO A 1 443 ? 15.569 6.055 -51.490 1.00 58.53 443 PRO A C 1
ATOM 3422 O O . PRO A 1 443 ? 15.253 6.922 -52.301 1.00 58.53 443 PRO A O 1
ATOM 3425 N N . GLN A 1 444 ? 14.680 5.515 -50.653 1.00 55.03 444 GLN A N 1
ATOM 3426 C CA . GLN A 1 444 ? 13.366 6.111 -50.410 1.00 55.03 444 GLN A CA 1
ATOM 3427 C C . GLN A 1 444 ? 13.519 7.202 -49.349 1.00 55.03 444 GLN A C 1
ATOM 3429 O O . GLN A 1 444 ? 13.817 6.908 -48.192 1.00 55.03 444 GLN A O 1
ATOM 3434 N N . MET A 1 445 ? 13.316 8.463 -49.733 1.00 45.56 445 MET A N 1
ATOM 3435 C CA . MET A 1 445 ? 13.171 9.543 -48.757 1.00 45.56 445 MET A CA 1
ATOM 3436 C C . MET A 1 445 ? 11.831 9.379 -48.030 1.00 45.56 445 MET A C 1
ATOM 3438 O O . MET A 1 445 ? 10.776 9.361 -48.664 1.00 45.56 445 MET A O 1
ATOM 3442 N N . GLY A 1 446 ? 11.872 9.235 -46.703 1.00 41.25 446 GLY A N 1
ATOM 3443 C CA . GLY A 1 446 ? 10.676 9.304 -45.860 1.00 41.25 446 GLY A CA 1
ATOM 3444 C C . GLY A 1 446 ? 10.049 10.707 -45.888 1.00 41.25 446 GLY A C 1
ATOM 3445 O O . GLY A 1 446 ? 10.714 11.665 -46.288 1.00 41.25 446 GLY A O 1
ATOM 3446 N N . PRO A 1 447 ? 8.776 10.859 -45.477 1.00 37.75 447 PRO A N 1
ATOM 3447 C CA . PRO A 1 447 ? 8.087 12.144 -45.518 1.00 37.75 447 PRO A CA 1
ATOM 3448 C C . PRO A 1 447 ? 8.828 13.168 -44.652 1.00 37.75 447 PRO A C 1
ATOM 3450 O O . PRO A 1 447 ? 8.997 12.980 -43.448 1.00 37.75 447 PRO A O 1
ATOM 3453 N N . THR A 1 448 ? 9.274 14.257 -45.276 1.00 38.34 448 THR A N 1
ATOM 3454 C CA . THR A 1 448 ? 9.873 15.405 -44.594 1.00 38.34 448 THR A CA 1
ATOM 3455 C C . THR A 1 448 ? 8.859 15.991 -43.617 1.00 38.34 448 THR A C 1
ATOM 3457 O O . THR A 1 448 ? 7.801 16.471 -44.032 1.00 38.34 448 THR A O 1
ATOM 3460 N N . ALA A 1 449 ? 9.174 15.948 -42.320 1.00 33.69 449 ALA A N 1
ATOM 3461 C CA . ALA A 1 449 ? 8.452 16.697 -41.301 1.00 33.69 449 ALA A CA 1
ATOM 3462 C C . ALA A 1 449 ? 8.399 18.181 -41.708 1.00 33.69 449 ALA A C 1
ATOM 3464 O O . ALA A 1 449 ? 9.403 18.741 -42.148 1.00 33.69 449 ALA A O 1
ATOM 3465 N N . GLY A 1 450 ? 7.200 18.763 -41.630 1.00 28.59 450 GLY A N 1
ATOM 3466 C CA . GLY A 1 450 ? 6.834 20.043 -42.230 1.00 28.59 450 GLY A CA 1
ATOM 3467 C C . GLY A 1 450 ? 7.825 21.177 -41.979 1.00 28.59 450 GLY A C 1
ATOM 3468 O O . GLY A 1 450 ? 8.277 21.401 -40.857 1.00 28.59 450 GLY A O 1
ATOM 3469 N N . GLY A 1 451 ? 8.118 21.909 -43.054 1.00 28.75 451 GLY A N 1
ATOM 3470 C CA . GLY A 1 451 ? 8.901 23.132 -43.011 1.00 28.75 451 GLY A CA 1
ATOM 3471 C C . GLY A 1 451 ? 8.244 24.170 -42.109 1.00 28.75 451 GLY A C 1
ATOM 3472 O O . GLY A 1 451 ? 7.096 24.563 -42.317 1.00 28.75 451 GLY A O 1
ATOM 3473 N N . SER A 1 452 ? 9.001 24.639 -41.121 1.00 29.50 452 SER A N 1
ATOM 3474 C CA . SER A 1 452 ? 8.764 25.934 -40.505 1.00 29.50 452 SER A CA 1
ATOM 3475 C C . SER A 1 452 ? 8.970 27.003 -41.577 1.00 29.50 452 SER A C 1
ATOM 3477 O O . SER A 1 452 ? 10.074 27.167 -42.096 1.00 29.50 452 SER A O 1
ATOM 3479 N N . THR A 1 453 ? 7.903 27.714 -41.925 1.00 29.47 453 THR A N 1
ATOM 3480 C CA . THR A 1 453 ? 7.962 28.948 -42.706 1.00 29.47 453 THR A CA 1
ATOM 3481 C C . THR A 1 453 ? 8.794 29.977 -41.947 1.00 29.47 453 THR A C 1
ATOM 3483 O O . THR A 1 453 ? 8.311 30.572 -40.984 1.00 29.47 453 THR A O 1
ATOM 3486 N N . ASP A 1 454 ? 10.040 30.169 -42.371 1.00 31.08 454 ASP A N 1
ATOM 3487 C CA . ASP A 1 454 ? 10.869 31.289 -41.945 1.00 31.08 454 ASP A CA 1
ATOM 3488 C C . ASP A 1 454 ? 10.522 32.510 -42.806 1.00 31.08 454 ASP A C 1
ATOM 3490 O O . ASP A 1 454 ? 10.827 32.588 -43.998 1.00 31.08 454 ASP A O 1
ATOM 34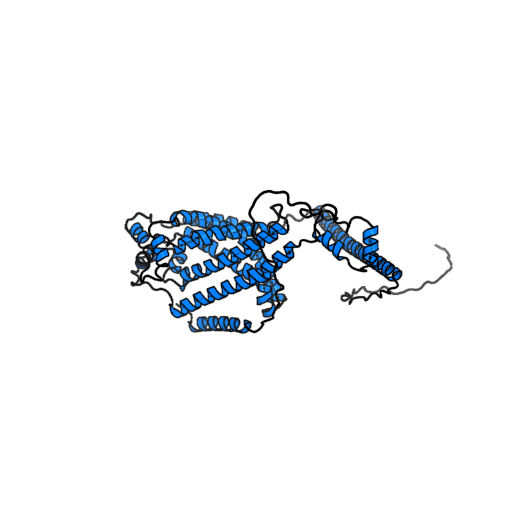94 N N . THR A 1 455 ? 9.806 33.454 -42.203 1.00 31.20 455 THR A N 1
ATOM 3495 C CA . THR A 1 455 ? 9.589 34.792 -42.748 1.00 31.20 455 THR A CA 1
ATOM 3496 C C . THR A 1 455 ? 10.867 35.613 -42.595 1.00 31.20 455 THR A C 1
ATOM 3498 O O . THR A 1 455 ? 10.976 36.419 -41.670 1.00 31.20 455 THR A O 1
ATOM 3501 N N . SER A 1 456 ? 11.810 35.474 -43.527 1.00 32.78 456 SER A N 1
ATOM 3502 C CA . SER A 1 456 ? 12.847 36.488 -43.728 1.00 32.78 456 SER A CA 1
ATOM 3503 C C . SER A 1 456 ? 12.401 37.472 -44.811 1.00 32.78 456 SER A C 1
ATOM 3505 O O . SER A 1 456 ? 12.217 37.153 -45.985 1.00 32.78 456 SER A O 1
ATOM 3507 N N . LYS A 1 457 ? 12.143 38.703 -44.358 1.00 31.97 457 LYS A N 1
ATOM 3508 C CA . LYS A 1 457 ? 11.894 39.882 -45.189 1.00 31.97 457 LYS A CA 1
ATOM 3509 C C . LYS A 1 457 ? 13.077 40.118 -46.127 1.00 31.97 457 LYS A C 1
ATOM 3511 O O . LYS A 1 457 ? 14.229 39.918 -45.755 1.00 31.97 457 LYS A O 1
ATOM 3516 N N . GLY A 1 458 ? 12.740 40.551 -47.337 1.00 28.98 458 GLY A N 1
ATOM 3517 C CA . GLY A 1 458 ? 13.638 40.589 -48.475 1.00 28.98 458 GLY A CA 1
ATOM 3518 C C . GLY A 1 458 ? 14.795 41.573 -48.385 1.00 28.98 458 GLY A C 1
ATOM 3519 O O . GLY A 1 458 ? 14.752 42.578 -47.681 1.00 28.98 458 GLY A O 1
ATOM 3520 N N . LEU A 1 459 ? 15.782 41.297 -49.229 1.00 27.73 459 LEU A N 1
ATOM 3521 C CA . LEU A 1 459 ? 16.673 42.294 -49.791 1.00 27.73 459 LEU A CA 1
ATOM 3522 C C . LEU A 1 459 ? 16.770 42.013 -51.293 1.00 27.73 459 LEU A C 1
ATOM 3524 O O . LEU A 1 459 ? 17.103 40.907 -51.717 1.00 27.73 459 LEU A O 1
ATOM 3528 N N . SER A 1 460 ? 16.366 43.004 -52.082 1.00 30.59 460 SER A N 1
ATOM 3529 C CA . SER A 1 460 ? 16.245 42.930 -53.531 1.00 30.59 460 SER A CA 1
ATOM 3530 C C . SER A 1 460 ? 17.600 42.903 -54.232 1.00 30.59 460 SER A C 1
ATOM 3532 O O . SER A 1 460 ? 18.523 43.630 -53.869 1.00 30.59 460 SER A O 1
ATOM 3534 N N . SER A 1 461 ? 17.627 42.149 -55.323 1.00 29.64 461 SER A N 1
ATOM 3535 C CA . SER A 1 461 ? 18.556 42.217 -56.450 1.00 29.64 461 SER A CA 1
ATOM 3536 C C . SER A 1 461 ? 18.951 43.639 -56.877 1.00 29.64 461 SER A C 1
ATOM 3538 O O . SER A 1 461 ? 18.079 44.469 -57.138 1.00 29.64 461 SER A O 1
ATOM 3540 N N . GLN A 1 462 ? 20.247 43.861 -57.096 1.00 28.36 462 GLN A N 1
ATOM 3541 C CA . GLN A 1 462 ? 20.780 44.880 -58.010 1.00 28.36 462 GLN A CA 1
ATOM 3542 C C . GLN A 1 462 ? 21.937 44.244 -58.806 1.00 28.36 462 GLN A C 1
ATOM 3544 O O . GLN A 1 462 ? 22.764 43.562 -58.195 1.00 28.36 462 GLN A O 1
ATOM 3549 N N . PRO A 1 463 ? 21.987 44.405 -60.142 1.00 36.03 463 PRO A N 1
ATOM 3550 C CA . PRO A 1 463 ? 22.980 43.764 -60.989 1.00 36.03 463 PRO A CA 1
ATOM 3551 C C . PRO A 1 463 ? 24.238 44.620 -61.182 1.00 36.03 463 PRO A C 1
ATOM 3553 O O . PRO A 1 463 ? 24.239 45.845 -61.082 1.00 36.03 463 PRO A O 1
ATOM 3556 N N . GLU A 1 464 ? 25.303 43.907 -61.514 1.00 30.69 464 GLU A N 1
ATOM 3557 C CA . GLU A 1 464 ? 26.638 44.355 -61.890 1.00 30.69 464 GLU A CA 1
ATOM 3558 C C . GLU A 1 464 ? 26.622 45.366 -63.059 1.00 30.69 464 GLU A C 1
ATOM 3560 O O . GLU A 1 464 ? 26.026 45.117 -64.109 1.00 30.69 464 GLU A O 1
ATOM 3565 N N . LYS A 1 465 ? 27.309 46.509 -62.899 1.00 31.44 465 LYS A N 1
ATOM 3566 C CA . LYS A 1 465 ? 27.719 47.381 -64.011 1.00 31.44 465 LYS A CA 1
ATOM 3567 C C . LYS A 1 465 ? 29.173 47.821 -63.859 1.00 31.44 465 LYS A C 1
ATOM 3569 O O . LYS A 1 465 ? 29.592 48.381 -62.852 1.00 31.44 465 LYS A O 1
ATOM 3574 N N . THR A 1 466 ? 29.901 47.544 -64.927 1.00 29.97 466 THR A N 1
ATOM 3575 C CA . THR A 1 466 ? 31.301 47.812 -65.242 1.00 29.97 466 THR A CA 1
ATOM 3576 C C . THR A 1 466 ? 31.643 49.291 -65.466 1.00 29.97 466 THR A C 1
ATOM 3578 O O . THR A 1 466 ? 30.856 50.021 -66.055 1.00 29.97 466 THR A O 1
ATOM 3581 N N . MET A 1 467 ? 32.900 49.617 -65.127 1.00 31.58 467 MET A N 1
ATOM 3582 C CA . MET A 1 467 ? 33.816 50.633 -65.685 1.00 31.58 467 MET A CA 1
ATOM 3583 C C . MET A 1 467 ? 33.419 52.123 -65.734 1.00 31.58 467 MET A C 1
ATOM 3585 O O . MET A 1 467 ? 32.516 52.526 -66.456 1.00 31.58 467 MET A O 1
ATOM 3589 N N . GLY A 1 468 ? 34.320 52.953 -65.186 1.00 28.80 468 GLY A N 1
ATOM 3590 C CA . GLY A 1 468 ? 34.882 54.073 -65.952 1.00 28.80 468 GLY A CA 1
ATOM 3591 C C . GLY A 1 468 ? 34.785 55.475 -65.341 1.00 28.80 468 GLY A C 1
ATOM 3592 O O . GLY A 1 468 ? 33.709 56.045 -65.252 1.00 28.80 468 GLY A O 1
ATOM 3593 N N . HIS A 1 469 ? 35.970 56.055 -65.115 1.00 30.75 469 HIS A N 1
ATOM 3594 C CA . HIS A 1 469 ? 36.306 57.489 -65.093 1.00 30.75 469 HIS A CA 1
ATOM 3595 C C . HIS A 1 469 ? 36.123 58.323 -63.805 1.00 30.75 469 HIS A C 1
ATOM 3597 O O . HIS A 1 469 ? 35.037 58.730 -63.414 1.00 30.75 469 HIS A O 1
ATOM 3603 N N . SER A 1 470 ? 37.287 58.672 -63.240 1.00 35.69 470 SER A N 1
ATOM 3604 C CA . SER A 1 470 ? 37.569 59.894 -62.469 1.00 35.69 470 SER A CA 1
ATOM 3605 C C . SER A 1 470 ? 37.409 61.136 -63.371 1.00 35.69 470 SER A C 1
ATOM 3607 O O . SER A 1 470 ? 37.636 61.019 -64.580 1.00 35.69 470 SER A O 1
ATOM 3609 N N . PRO A 1 471 ? 37.046 62.320 -62.838 1.00 44.44 471 PRO A N 1
ATOM 3610 C CA . PRO A 1 471 ? 38.095 63.264 -62.442 1.00 44.44 471 PRO A CA 1
ATOM 3611 C C . PRO A 1 471 ? 37.810 64.093 -61.171 1.00 44.44 471 PRO A C 1
ATOM 3613 O O . PRO A 1 471 ? 36.724 64.112 -60.601 1.00 44.44 471 PRO A O 1
ATOM 3616 N N . ALA A 1 472 ? 38.881 64.775 -60.769 1.00 34.72 472 ALA A N 1
ATOM 3617 C CA . ALA A 1 472 ? 39.154 65.522 -59.548 1.00 34.72 472 ALA A CA 1
ATOM 3618 C C . ALA A 1 472 ? 38.451 66.890 -59.358 1.00 34.72 472 ALA A C 1
ATOM 3620 O O . ALA A 1 472 ? 37.816 67.420 -60.269 1.00 34.72 472 ALA A O 1
ATOM 3621 N N . LYS A 1 473 ? 38.812 67.504 -58.210 1.00 36.19 473 LYS A N 1
ATOM 3622 C CA . LYS A 1 473 ? 38.632 68.891 -57.711 1.00 36.19 473 LYS A CA 1
ATOM 3623 C C . LYS A 1 473 ? 37.377 69.064 -56.841 1.00 36.19 473 LYS A C 1
ATOM 3625 O O . LYS A 1 473 ? 36.297 68.678 -57.253 1.00 36.19 473 LYS A O 1
ATOM 3630 N N . LYS A 1 474 ? 37.438 69.640 -55.638 1.00 35.16 474 LYS A N 1
ATOM 3631 C CA . LYS A 1 474 ? 38.362 70.608 -55.020 1.00 35.16 474 LYS A CA 1
ATOM 3632 C C . LYS A 1 474 ? 38.694 70.222 -53.585 1.00 35.16 474 LYS A C 1
ATOM 3634 O O . LYS A 1 474 ? 37.819 69.593 -52.954 1.00 35.16 474 LYS A O 1
#

Solvent-accessible surface area (backbone atoms only — not comparable to full-atom values): 27819 Å² total; per-residue (Å²): 136,80,84,78,61,68,65,59,57,52,48,51,52,51,53,56,52,54,65,60,61,72,68,77,79,77,86,75,86,74,87,77,78,86,79,84,83,87,79,89,83,80,96,69,98,62,86,76,76,76,76,74,87,60,81,79,80,77,45,76,64,54,49,52,52,44,45,71,78,42,66,88,69,54,63,68,61,55,50,48,43,56,61,56,49,91,85,70,48,83,61,91,61,82,60,98,60,51,41,56,82,47,65,74,64,57,56,55,48,50,45,45,48,65,48,51,50,44,49,55,44,50,49,51,49,52,51,50,50,50,52,53,52,50,49,39,73,75,63,46,51,47,65,72,94,63,78,75,70,83,45,74,40,83,76,35,52,67,65,57,34,52,40,49,52,51,30,52,53,31,46,48,51,37,52,54,21,48,48,46,72,73,42,24,75,79,59,44,28,82,73,60,34,70,71,56,38,50,55,50,51,53,50,25,52,53,50,29,65,61,34,45,64,54,30,44,53,28,38,53,54,43,43,74,72,47,47,81,68,45,55,91,56,89,42,33,69,59,21,58,77,29,58,66,25,78,75,36,99,54,51,48,58,14,38,89,48,39,48,69,56,29,47,41,46,52,53,34,53,40,48,31,40,49,51,27,35,58,25,43,49,61,68,74,42,95,78,73,87,70,48,74,66,53,47,48,52,30,49,50,53,23,52,53,33,46,45,56,34,49,52,52,45,51,54,50,53,38,42,43,53,63,37,28,61,64,43,35,43,26,62,73,74,12,36,34,38,50,45,57,34,46,55,62,15,31,52,33,38,52,35,47,76,69,62,72,49,80,84,74,73,76,60,67,66,58,54,51,52,53,50,49,53,50,47,51,55,55,44,50,66,48,40,74,76,59,58,75,75,73,75,78,61,52,74,66,52,44,48,51,50,51,50,47,51,49,50,52,51,50,50,53,51,50,49,52,54,50,48,51,54,49,52,51,51,50,51,51,50,49,47,53,54,36,46,75,72,74,40,88,78,76,86,79,82,72,86,77,78,79,80,80,83,77,86,74,80,86,82,82,90,80,82,92,81,82,87,85,83,86,84,85,88,132

pLDDT: mean 75.68, std 23.14, range [26.58, 98.62]

Foldseek 3Di:
DDDPPVVVVVVVVVVVVVLVVVPPPDDDDDDDDDDDDDDDDDDDDDPPDDDPPDPCPDDPVNVVVCCVVPPPPCVVLVVLLAVLDPPSAADPDDAPSGRNPDDPCVVVLVCCQQPPLLPVLVVLLVVLVVVLVVCCVVPWADEFPDDFPPDKDQLAFPLRLVLVVQLVVLLVLQLVLVCCQRCVVPPVCVPPHDPVSVVSNVVSVVSNLVSLVSNLVSLVSNCVVCVVQLPDDPFQVVQVVCVQCPNPVAGTAAASDHNLRSCCNPPQSHPLSNQLSVLSCVQNDPPPSDDPVSVSVSVSSNSNSSSVNSSSVVVVCSCQPTHYPQSVVCSVPSMGGLSCCCRNHVVHSVCVVVVVDPRDDHDVVVVVVVVVVVVVVVVVVVVVVVDDPDDPQDPVRVVVVVVVVVVVVVVVVVVVVVVVVVVVVVVVVVQVVCVVVVHHDDDDDDDPDDDDPDPDDDDDDDDDDDDDDDDDDD

Radius of gyration: 34.19 Å; Cα contacts (8 Å, |Δi|>4): 347; chains: 1; bounding box: 70×101×102 Å

Nearest PDB structures (foldseek):
  1kqf-assembly1_C  TM=8.533E-01  e=2.087E-09  Escherichia coli
  8b4o-assembly1_A  TM=3.070E-01  e=1.150E+00  Corynebacterium glutamicum
  4mrn-assembly1_A  TM=2.096E-01  e=3.537E+00  Novosphingobium aromaticivorans DSM 12444
  7zxk-assembly2_C  TM=1.967E-01  e=9.396E+00  Homo sapiens